Protein AF-0000000077171134 (afdb_homodimer)

Organism: Gloeobacter violaceus (strain ATCC 29082 / PCC 7421) (NCBI:txid251221)

Secondary structure (DSSP, 8-state):
-EEEEEEETTEEEEEE-PPPPP-TT-EEEEEEEEE--HHHHHHHHHTS-SSS--SSEE-----EEEEEEE-TT--S--TT-EEEE-SEE--SSSTTGGGT-GGG-TT-EE----SBSEEEEPHHHHHHHEEEPPTT--HHHHTTHHHHHHHHHHHHHHT--TT-EEEEE--SHHHHHHHHHHHHTT-EEEEEES-HHHHHHHHHHT-SEEEEGGG-SSHHHHHHHTSGGG--EEEEEE-S--HHHHHHHHHHEEEEEEEEE-SPPPTT-EEEEEHHHHHHTT-EEEE--S--HHHHHHHHHHHHHT-S-GGGGEEEEEEGGGHHHHHHHHHTTS-SEEEEETT-/-EEEEEEETTEEEEEE-PPP---TT-EEEEEEEEE--HHHHHHHHHTS-SSS--SSEE-----EEEEEEE-TT--S--TT-EEEE-SEE--SSSTTGGGT-GGG-TT-EE----SBSEEEEPHHHHHHHEEEPPTT--HHHHTTHHHHHHHHHHHHHHT--TT-EEEEE--SHHHHHHHHHHHHTT-EEEEEES-HHHHHHHHHHT-SEEEEGGG-SSHHHHHHHTSGGG--EEEEEE-S--HHHHHHHHHHEEEEEEEEE-SPPPTT-EEEEEHHHHHHTT-EEEE--S--HHHHHHHHHHHHTT-S-GGGGEEEEEEGGGHHHHHHHHHTTS-SEEEEETT-

Nearest PDB structures (foldseek):
  4ejm-assembly1_A  TM=9.130E-01  e=1.742E-32  Sinorhizobium meliloti 1021
  4a2c-assembly1_B  TM=8.777E-01  e=3.060E-29  Escherichia coli K-12
  4ilk-assembly1_B  TM=8.935E-01  e=2.565E-28  Escherichia coli CFT073
  3m6i-assembly1_A  TM=8.937E-01  e=4.708E-28  Neurospora crassa
  5yln-assembly2_C  TM=8.907E-01  e=2.912E-27  Streptococcus pneumoniae D39

Foldseek 3Di:
DWFWWQAFALDIDTDDDDDDDAAALKFKFFFFWAKDDPVQLCCNHGGHDPPADDPRDTAGFFTKGFTCDDYPPDPPDDGGFTKTWHQWAAPCPDPCSVVVNRLPHPDIDGFHTSLARMGMGDNRRSVQTIGGQDPPQDRLLLRCLFLLQLLVQLCVVQVQAAAFEEEEEELFLSSLSNLLVSQVRHYAYEYEYADPLSQVSSVLSGHPYYHNVVPPPQSLQVLLVVDVVSQAGQEYEYAPADQVSQASSLSRHGQPHEYEDEHHHDPPDDHDDDPCSCPVSVYHYDYGGGHGSVSSVVSSVVSVVVPGPSVSQADEEDESNCVSVQSVCVVVVVHRMYIYGPVD/DWFWWQAFALDIDTDDDDDDDEAALKFKWFFFWAKDDPVQLCCNHGGHDPPADDPRDTAGFFTKGFTCDDYPPDPPDDGGFTKTFHQWAAPCPDPCSVVVNRLPHPDIDGFHTSLARMGMGDNRRSVQTIGGQDPPQDRLLLRCLFLLQLLVQLCVVQPQAAAFEEEEEELFLSSLSNLLVSQVRHYAYEYEYADPLSQVSSVLSGHPYYHNVVPPPQSLQVLLVPDVVSQAGQEYEYAPADQVSQASSLSRHGQPHEYEDEHHHDPPDDHDDDPCSCPVSVYHYDYGGGHGSVSSVVSSVVSVVVPGPSVSQAPEEDESNCVSVQSVCVVVVVHRMYIYGPVD

InterPro domains:
  IPR002328 Alcohol dehydrogenase, zinc-type, conserved site [PS00059] (60-74)
  IPR011032 GroES-like superfamily [SSF50129] (1-172)
  IPR013149 Alcohol dehydrogenase-like, C-terminal [PF00107] (173-304)
  IPR013154 Alcohol dehydrogenase-like, N-terminal [PF08240] (23-126)
  IPR020843 Enoylreductase domain [SM00829] (8-340)
  IPR036291 NAD(P)-binding domain superfamily [SSF51735] (136-307)
  IPR050129 Zinc-containing alcohol dehydrogenase [PTHR43401] (1-340)

Solvent-accessible surface area (backbone atoms only — not comparable to full-atom values): 34018 Å² total; per-residue (Å²): 71,53,32,30,34,28,61,29,61,72,38,70,43,79,37,82,42,84,71,81,74,42,49,73,36,12,32,22,26,35,31,54,29,21,43,51,47,74,64,52,46,50,23,35,69,64,27,37,42,97,85,79,41,67,55,72,34,58,29,50,52,30,27,13,28,26,30,66,42,74,11,56,87,56,72,97,72,54,70,66,42,45,31,28,45,45,36,45,31,54,68,67,67,45,82,34,24,70,69,69,37,38,52,62,26,88,59,55,42,76,51,65,19,33,46,17,38,53,38,74,39,51,37,64,24,50,73,64,30,50,40,76,54,59,88,87,56,57,51,74,62,50,20,46,19,51,66,41,5,26,43,52,40,43,45,59,74,57,61,75,42,63,72,33,39,32,34,35,36,26,56,45,56,66,23,40,50,43,36,29,56,43,26,74,52,45,23,48,25,34,37,36,23,77,46,69,74,47,43,53,52,30,46,75,40,41,26,75,42,70,40,53,43,82,80,36,95,49,45,48,63,51,55,12,57,74,28,77,91,43,53,21,25,50,29,21,37,27,42,68,23,43,50,70,51,50,44,42,36,58,70,26,35,16,74,63,11,34,30,30,40,55,29,69,44,63,84,93,40,56,34,71,42,51,40,57,56,35,18,68,27,26,25,31,42,32,24,40,42,64,41,39,64,69,30,38,55,50,22,42,53,52,59,67,63,62,79,61,74,65,66,77,43,51,63,45,72,43,36,51,91,43,48,66,57,49,47,48,32,39,76,69,65,75,33,59,20,36,35,26,24,42,88,91,68,53,31,30,33,28,62,28,60,72,36,72,42,79,38,81,43,82,72,82,75,42,48,72,37,11,31,21,26,36,32,54,30,22,43,53,48,71,65,53,46,50,24,34,69,66,29,37,43,96,84,79,41,67,55,71,33,57,28,50,52,28,26,13,28,25,30,66,42,73,11,55,85,57,72,97,72,54,71,66,42,45,31,27,47,46,37,44,33,56,68,68,67,44,82,33,24,69,68,70,37,38,52,60,25,86,60,55,43,74,52,65,20,32,46,15,38,55,39,74,40,52,36,62,24,49,75,64,29,50,41,75,54,59,87,88,55,56,52,74,62,49,20,46,20,50,66,41,5,26,43,51,39,43,44,57,74,59,60,75,44,62,71,36,40,33,35,35,36,28,55,45,56,66,24,40,50,42,36,28,55,44,24,74,51,44,24,48,25,34,36,35,24,78,46,70,72,47,44,54,51,31,45,75,40,42,26,76,43,71,39,53,45,80,80,35,96,49,45,48,63,52,55,13,56,75,27,77,93,43,54,21,25,52,30,22,38,27,42,69,23,42,52,70,52,50,45,43,34,57,70,26,35,16,73,63,12,33,28,29,41,54,31,69,46,63,85,94,40,56,36,71,41,51,39,56,58,34,18,68,28,26,25,32,42,31,24,41,44,64,42,38,64,67,30,38,56,48,25,42,52,53,59,67,63,64,80,59,74,66,68,77,43,52,63,45,72,43,36,51,90,43,47,68,58,49,47,48,32,40,75,70,65,74,35,59,19,37,36,26,22,41,87,93

pLDDT: mean 96.65, std 4.34, range [64.25, 98.94]

Sequence (688 aa):
MHSAMLYGVEDVRLEEVPCPEPGPGEVLVRVAVAPTCGTDLKVWLRGGHARMLVPPTPFGHEFAGEIAALGEGVSGWRSGERVVANNSAPCFDCFYCRRERFSLCENLLFNNGTFAEYLRIPAAIVRHNLLAVPPGLPLELAAMSEPLACVLHGVEEAGVRAGDTVVVMGDGAIGLMLVAVCAVRGAAVILAGGQSARLAVAEQLGAQVTLNYRQAGDPVGRLRALTEGGRGADIVIEATGKPAAWEAAIATARPGATVLLFGGCPRGTAVSVDTENLHYNELTLKGVFHNTPRHVREALALIACRRIAFELLVSDSLPLGKLDEALARMRDRTAIKVAMLPGSMHSAMLYGVEDVRLEEVPCPEPGPGEVLVRVAVAPTCGTDLKVWLRGGHARMLVPPTPFGHEFAGEIAALGEGVSGWRSGERVVANNSAPCFDCFYCRRERFSLCENLLFNNGTFAEYLRIPAAIVRHNLLAVPPGLPLELAAMSEPLACVLHGVEEAGVRAGDTVVVMGDGAIGLMLVAVCAVRGAAVILAGGQSARLAVAEQLGAQVTLNYRQAGDPVGRLRALTEGGRGADIVIEATGKPAAWEAAIATARPGATVLLFGGCPRGTAVSVDTENLHYNELTLKGVFHNTPRHVREALALIACRRIAFELLVSDSLPLGKLDEALARMRDRTAIKVAMLPGS

Structure (mmCIF, N/CA/C/O backbone):
data_AF-0000000077171134-model_v1
#
loop_
_entity.id
_entity.type
_entity.pdbx_description
1 polymer 'Glr0369 protein'
#
loop_
_atom_site.group_PDB
_atom_site.id
_atom_site.type_symbol
_atom_site.label_atom_id
_atom_site.label_alt_id
_atom_site.label_comp_id
_atom_site.label_asym_id
_atom_site.label_entity_id
_atom_site.label_seq_id
_atom_site.pdbx_PDB_ins_code
_atom_site.Cartn_x
_atom_site.Cartn_y
_atom_site.Cartn_z
_atom_site.occupancy
_atom_site.B_iso_or_equiv
_atom_site.auth_seq_id
_atom_site.auth_comp_id
_atom_site.auth_asym_id
_atom_site.auth_atom_id
_atom_site.pdbx_PDB_model_num
ATOM 1 N N . MET A 1 1 ? 11.938 -36.625 -28.172 1 95.38 1 MET A N 1
ATOM 2 C CA . MET A 1 1 ? 10.797 -36.531 -27.266 1 95.38 1 MET A CA 1
ATOM 3 C C . MET A 1 1 ? 9.789 -35.5 -27.766 1 95.38 1 MET A C 1
ATOM 5 O O . MET A 1 1 ? 10.133 -34.625 -28.578 1 95.38 1 MET A O 1
ATOM 9 N N . HIS A 1 2 ? 8.562 -35.688 -27.312 1 96.56 2 HIS A N 1
ATOM 10 C CA . HIS A 1 2 ? 7.555 -34.688 -27.641 1 96.56 2 HIS A CA 1
ATOM 11 C C . HIS A 1 2 ? 7.625 -33.5 -26.688 1 96.56 2 HIS A C 1
ATOM 13 O O . HIS A 1 2 ? 7.82 -33.688 -25.484 1 96.56 2 HIS A O 1
ATOM 19 N N . SER A 1 3 ? 7.57 -32.344 -27.234 1 97.19 3 SER A N 1
ATOM 20 C CA . SER A 1 3 ? 7.574 -31.094 -26.469 1 97.19 3 SER A CA 1
ATOM 21 C C . SER A 1 3 ? 6.703 -30.031 -27.141 1 97.19 3 SER A C 1
ATOM 23 O O . SER A 1 3 ? 6.723 -29.891 -28.359 1 97.19 3 SER A O 1
ATOM 25 N N . ALA A 1 4 ? 5.867 -29.438 -26.359 1 97.44 4 ALA A N 1
ATOM 26 C CA . ALA A 1 4 ? 5.082 -28.312 -26.875 1 97.44 4 ALA A CA 1
ATOM 27 C C . ALA A 1 4 ? 5.934 -27.062 -27 1 97.44 4 ALA A C 1
ATOM 29 O O . ALA A 1 4 ? 6.582 -26.641 -26.047 1 97.44 4 ALA A O 1
ATOM 30 N N . MET A 1 5 ? 5.906 -26.484 -28.188 1 96.06 5 MET A N 1
ATOM 31 C CA . MET A 1 5 ? 6.641 -25.25 -28.469 1 96.06 5 MET A CA 1
ATOM 32 C C . MET A 1 5 ? 5.68 -24.094 -28.75 1 96.06 5 MET A C 1
ATOM 34 O O . MET A 1 5 ? 4.742 -24.25 -29.547 1 96.06 5 MET A O 1
ATOM 38 N N . LEU A 1 6 ? 5.867 -22.984 -28.078 1 95.5 6 LEU A N 1
ATOM 39 C CA . LEU A 1 6 ? 5.102 -21.766 -28.344 1 95.5 6 LEU A CA 1
ATOM 40 C C . LEU A 1 6 ? 5.812 -20.891 -29.359 1 95.5 6 LEU A C 1
ATOM 42 O O . LEU A 1 6 ? 6.98 -20.531 -29.188 1 95.5 6 LEU A O 1
ATOM 46 N N . TYR A 1 7 ? 5.164 -20.484 -30.359 1 94.62 7 TYR A N 1
ATOM 47 C CA . TYR A 1 7 ? 5.77 -19.703 -31.438 1 94.62 7 TYR A CA 1
ATOM 48 C C . TYR A 1 7 ? 5.184 -18.297 -31.484 1 94.6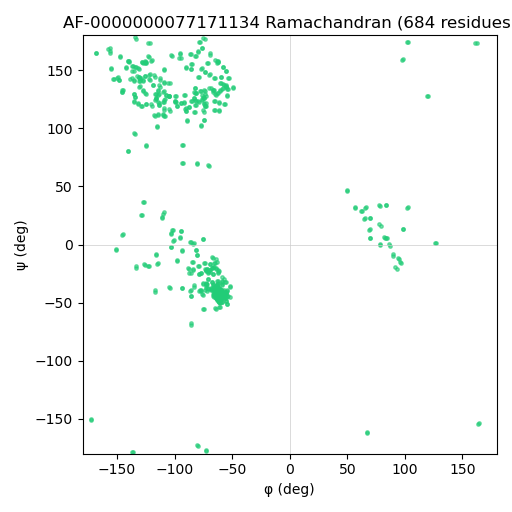2 7 TYR A C 1
ATOM 50 O O . TYR A 1 7 ? 5.762 -17.391 -32.094 1 94.62 7 TYR A O 1
ATOM 58 N N . GLY A 1 8 ? 4.082 -18.062 -30.859 1 92.75 8 GLY A N 1
ATOM 59 C CA . GLY A 1 8 ? 3.424 -16.766 -30.859 1 92.75 8 GLY A CA 1
ATOM 60 C C . GLY A 1 8 ? 1.979 -16.828 -30.406 1 92.75 8 GLY A C 1
ATOM 61 O O . GLY A 1 8 ? 1.611 -17.703 -29.609 1 92.75 8 GLY A O 1
ATOM 62 N N . VAL A 1 9 ? 1.224 -15.867 -30.875 1 93.31 9 VAL A N 1
ATOM 63 C CA . VAL A 1 9 ? -0.17 -15.758 -30.453 1 93.31 9 VAL A CA 1
ATOM 64 C C . VAL A 1 9 ? -0.954 -16.969 -30.953 1 93.31 9 VAL A C 1
ATOM 66 O O . VAL A 1 9 ? -1.056 -17.219 -32.156 1 93.31 9 VAL A O 1
ATOM 69 N N . GLU A 1 10 ? -1.411 -17.719 -29.969 1 94.06 10 GLU A N 1
ATOM 70 C CA . GLU A 1 10 ? -2.26 -18.875 -30.203 1 94.06 10 GLU A CA 1
ATOM 71 C C . GLU A 1 10 ? -1.58 -19.875 -31.141 1 94.06 10 GLU A C 1
ATOM 73 O O . GLU A 1 10 ? -2.232 -20.484 -32 1 94.06 10 GLU A O 1
ATOM 78 N N . ASP A 1 11 ? -0.295 -19.906 -31.047 1 94.44 11 ASP A N 1
ATOM 79 C CA . ASP A 1 11 ? 0.503 -20.797 -31.891 1 94.44 11 ASP A CA 1
ATOM 80 C C . ASP A 1 11 ? 1.397 -21.703 -31.047 1 94.44 11 ASP A C 1
ATOM 82 O O . ASP A 1 11 ? 2.574 -21.406 -30.828 1 94.44 11 ASP A O 1
ATOM 86 N N . VAL A 1 12 ? 0.881 -22.812 -30.594 1 95.44 12 VAL A N 1
ATOM 87 C CA . VAL A 1 12 ? 1.606 -23.859 -29.859 1 95.44 12 VAL A CA 1
ATOM 88 C C . VAL A 1 12 ? 1.635 -25.141 -30.703 1 95.44 12 VAL A C 1
ATOM 90 O O . VAL A 1 12 ? 0.615 -25.547 -31.266 1 95.44 12 VAL A O 1
ATOM 93 N N . ARG A 1 13 ? 2.777 -25.719 -30.812 1 95.88 13 ARG A N 1
ATOM 94 C CA . ARG A 1 13 ? 2.945 -26.922 -31.625 1 95.88 13 ARG A CA 1
ATOM 95 C C . ARG A 1 13 ? 3.672 -28 -30.828 1 95.88 13 ARG A C 1
ATOM 97 O O . ARG A 1 13 ? 4.629 -27.719 -30.109 1 95.88 13 ARG A O 1
ATOM 104 N N . LEU A 1 14 ? 3.156 -29.172 -30.953 1 96.38 14 LEU A N 1
ATOM 105 C CA . LEU A 1 14 ? 3.871 -30.312 -30.406 1 96.38 14 LEU A CA 1
ATOM 106 C C . LEU A 1 14 ? 4.945 -30.797 -31.359 1 96.38 14 LEU A C 1
ATOM 108 O O . LEU A 1 14 ? 4.641 -31.203 -32.5 1 96.38 14 LEU A O 1
ATOM 112 N N . GLU A 1 15 ? 6.117 -30.766 -30.906 1 96.19 15 GLU A N 1
ATOM 113 C CA . GLU A 1 15 ? 7.23 -31.109 -31.797 1 96.19 15 GLU A CA 1
ATOM 114 C C . GLU A 1 15 ? 8.078 -32.25 -31.188 1 96.19 15 GLU A C 1
ATOM 116 O O . GLU A 1 15 ? 8.023 -32.469 -29.984 1 96.19 15 GLU A O 1
ATOM 121 N N . GLU A 1 16 ? 8.719 -32.906 -32.094 1 96.19 16 GLU A N 1
ATOM 122 C CA . GLU A 1 16 ? 9.734 -33.875 -31.672 1 96.19 16 GLU A CA 1
ATOM 123 C C . GLU A 1 16 ? 11.102 -33.219 -31.578 1 96.19 16 GLU A C 1
ATOM 125 O O . GLU A 1 16 ? 11.617 -32.688 -32.562 1 96.19 16 GLU A O 1
ATOM 130 N N . VAL A 1 17 ? 11.57 -33.219 -30.406 1 95.38 17 VAL A N 1
ATOM 131 C CA . VAL A 1 17 ? 12.875 -32.594 -30.156 1 95.38 17 VAL A CA 1
ATOM 132 C C . VAL A 1 17 ? 13.797 -33.625 -29.469 1 95.38 17 VAL A C 1
ATOM 134 O O . VAL A 1 17 ? 13.32 -34.594 -28.906 1 95.38 17 VAL A O 1
ATOM 137 N N . PRO A 1 18 ? 15.094 -33.406 -29.594 1 95.62 18 PRO A N 1
ATOM 138 C CA . PRO A 1 18 ? 16 -34.312 -28.859 1 95.62 18 PRO A CA 1
ATOM 139 C C . PRO A 1 18 ? 15.766 -34.25 -27.344 1 95.62 18 PRO A C 1
ATOM 141 O O . PRO A 1 18 ? 15.492 -33.188 -26.781 1 95.62 18 PRO A O 1
ATOM 144 N N . CYS A 1 19 ? 15.797 -35.375 -26.75 1 96.38 19 CYS A N 1
ATOM 145 C CA . CYS A 1 19 ? 15.719 -35.406 -25.297 1 96.38 19 CYS A CA 1
ATOM 146 C C . CYS A 1 19 ? 16.953 -34.781 -24.656 1 96.38 19 CYS A C 1
ATOM 148 O O . CYS A 1 19 ? 18.078 -35.125 -25.016 1 96.38 19 CYS A O 1
ATOM 150 N N . PRO A 1 20 ? 16.812 -33.969 -23.75 1 96.12 20 PRO A N 1
ATOM 151 C CA . PRO A 1 20 ? 17.984 -33.344 -23.141 1 96.12 20 PRO A CA 1
ATOM 152 C C . PRO A 1 20 ? 18.703 -34.25 -22.172 1 96.12 20 PRO A C 1
ATOM 154 O O . PRO A 1 20 ? 18.109 -35.188 -21.625 1 96.12 20 PRO A O 1
ATOM 157 N N . GLU A 1 21 ? 19.938 -34.062 -22.047 1 97.12 21 GLU A N 1
ATOM 158 C CA . GLU A 1 21 ? 20.75 -34.688 -21.016 1 97.12 21 GLU A CA 1
ATOM 159 C C . GLU A 1 21 ? 21.094 -33.719 -19.891 1 97.12 21 GLU A C 1
ATOM 161 O O . GLU A 1 21 ? 21.375 -32.531 -20.141 1 97.12 21 GLU A O 1
ATOM 166 N N . PRO A 1 22 ? 21.031 -34.219 -18.688 1 98.19 22 PRO A N 1
ATOM 167 C CA . PRO A 1 22 ? 21.359 -33.281 -17.594 1 98.19 22 PRO A CA 1
ATOM 168 C C . PRO A 1 22 ? 22.859 -33 -17.531 1 98.19 22 PRO A C 1
ATOM 170 O O . PRO A 1 22 ? 23.688 -33.906 -17.609 1 98.19 22 PRO A O 1
ATOM 173 N N . GLY A 1 23 ? 23.203 -31.703 -17.5 1 98.12 23 GLY A N 1
ATOM 174 C CA . GLY A 1 23 ? 24.562 -31.281 -17.234 1 98.12 23 GLY A CA 1
ATOM 175 C C . GLY A 1 23 ? 24.922 -31.281 -15.758 1 98.12 23 GLY A C 1
ATOM 176 O O . GLY A 1 23 ? 24.156 -31.797 -14.938 1 98.12 23 GLY A O 1
ATOM 177 N N . PRO A 1 24 ? 26.125 -30.75 -15.492 1 98.38 24 PRO A N 1
ATOM 178 C CA . PRO A 1 24 ? 26.547 -30.688 -14.086 1 98.38 24 PRO A CA 1
ATOM 179 C C . PRO A 1 24 ? 25.531 -29.969 -13.203 1 98.38 24 PRO A C 1
ATOM 181 O O . PRO A 1 24 ? 25.125 -28.844 -13.508 1 98.38 24 PRO A O 1
ATOM 184 N N . GLY A 1 25 ? 25.141 -30.641 -12.086 1 98.44 25 GLY A N 1
ATOM 185 C CA . GLY A 1 25 ? 24.219 -30.062 -11.109 1 98.44 25 GLY A CA 1
ATOM 186 C C . GLY A 1 25 ? 22.766 -30.109 -11.555 1 98.44 25 GLY A C 1
ATOM 187 O O . GLY A 1 25 ? 21.875 -29.719 -10.805 1 98.44 25 GLY A O 1
ATOM 188 N N . GLU A 1 26 ? 22.469 -30.641 -12.711 1 98.75 26 GLU A N 1
ATOM 189 C CA . GLU A 1 26 ? 21.109 -30.656 -13.258 1 98.75 26 GLU A CA 1
ATOM 190 C C . GLU A 1 26 ? 20.484 -32.031 -13.109 1 98.75 26 GLU A C 1
ATOM 192 O O . GLU A 1 26 ? 21.172 -33 -12.828 1 98.75 26 GLU A O 1
ATOM 197 N N . VAL A 1 27 ? 19.219 -32.125 -13.227 1 98.69 27 VAL A N 1
ATOM 198 C CA . VAL A 1 27 ? 18.5 -33.375 -13.234 1 98.69 27 VAL A CA 1
ATOM 199 C C . VAL A 1 27 ? 17.531 -33.438 -14.406 1 98.69 27 VAL A C 1
ATOM 201 O O . VAL A 1 27 ? 17.031 -32.375 -14.852 1 98.69 27 VAL A O 1
ATOM 204 N N . LEU A 1 28 ? 17.391 -34.562 -14.938 1 98.75 28 LEU A N 1
ATOM 205 C CA . LEU A 1 28 ? 16.359 -34.812 -15.93 1 98.75 28 LEU A CA 1
ATOM 206 C C . LEU A 1 28 ? 15.156 -35.5 -15.305 1 98.75 28 LEU A C 1
ATOM 208 O O . LEU A 1 28 ? 15.305 -36.5 -14.617 1 98.75 28 LEU A O 1
ATOM 212 N N . VAL A 1 29 ? 14.047 -34.969 -15.508 1 98.81 29 VAL A N 1
ATOM 213 C CA . VAL A 1 29 ? 12.828 -35.531 -14.922 1 98.81 29 VAL A CA 1
ATOM 214 C C . VAL A 1 29 ? 11.891 -36 -16.031 1 98.81 29 VAL A C 1
ATOM 216 O O . VAL A 1 29 ? 11.703 -35.312 -17.031 1 98.81 29 VAL A O 1
ATOM 219 N N . ARG A 1 30 ? 11.43 -37.219 -15.922 1 98.69 30 ARG A N 1
ATOM 220 C CA . ARG A 1 30 ? 10.305 -37.656 -16.734 1 98.69 30 ARG A CA 1
ATOM 221 C C . ARG A 1 30 ? 8.992 -37.062 -16.234 1 98.69 30 ARG A C 1
ATOM 223 O O . ARG A 1 30 ? 8.547 -37.375 -15.125 1 98.69 30 ARG A O 1
ATOM 230 N N . VAL A 1 31 ? 8.391 -36.219 -17.031 1 98.75 31 VAL A N 1
ATOM 231 C CA . VAL A 1 31 ? 7.191 -35.531 -16.609 1 98.75 31 VAL A CA 1
ATOM 232 C C . VAL A 1 31 ? 6.008 -36.469 -16.578 1 98.75 31 VAL A C 1
ATOM 234 O O . VAL A 1 31 ? 5.668 -37.094 -17.594 1 98.75 31 VAL A O 1
ATOM 237 N N . ALA A 1 32 ? 5.445 -36.625 -15.422 1 98.5 32 ALA A N 1
ATOM 238 C CA . ALA A 1 32 ? 4.254 -37.469 -15.289 1 98.5 32 ALA A CA 1
ATOM 239 C C . ALA A 1 32 ? 2.988 -36.688 -15.586 1 98.5 32 ALA A C 1
ATOM 241 O O . ALA A 1 32 ? 2.055 -37.188 -16.203 1 98.5 32 ALA A O 1
ATOM 242 N N . VAL A 1 33 ? 2.965 -35.469 -15.148 1 98.62 33 VAL A N 1
ATOM 243 C CA . VAL A 1 33 ? 1.803 -34.594 -15.32 1 98.62 33 VAL A CA 1
ATOM 244 C C . VAL A 1 33 ? 2.242 -33.125 -15.344 1 98.62 33 VAL A C 1
ATOM 246 O O . VAL A 1 33 ? 3.156 -32.75 -14.609 1 98.62 33 VAL A O 1
ATOM 249 N N . ALA A 1 34 ? 1.637 -32.312 -16.156 1 98.62 34 ALA A N 1
ATOM 250 C CA . ALA A 1 34 ? 1.831 -30.875 -16.25 1 98.62 34 ALA A CA 1
ATOM 251 C C . ALA A 1 34 ? 0.493 -30.156 -16.344 1 98.62 34 ALA A C 1
ATOM 253 O O . ALA A 1 34 ? -0.048 -29.969 -17.438 1 98.62 34 ALA A O 1
ATOM 254 N N . PRO A 1 35 ? -0.018 -29.688 -15.219 1 98.25 35 PRO A N 1
ATOM 255 C CA . PRO A 1 35 ? -1.312 -29 -15.273 1 98.25 35 PRO A CA 1
ATOM 256 C C . PRO A 1 35 ? -1.228 -27.641 -15.961 1 98.25 35 PRO A C 1
ATOM 258 O O . PRO A 1 35 ? -0.203 -26.969 -15.867 1 98.25 35 PRO A O 1
ATOM 261 N N . THR A 1 36 ? -2.283 -27.281 -16.656 1 97.62 36 THR A N 1
ATOM 262 C CA . THR A 1 36 ? -2.369 -25.953 -17.25 1 97.62 36 THR A CA 1
ATOM 263 C C . THR A 1 36 ? -2.57 -24.875 -16.188 1 97.62 36 THR A C 1
ATOM 265 O O . THR A 1 36 ? -3.059 -25.172 -15.086 1 97.62 36 THR A O 1
ATOM 268 N N . CYS A 1 37 ? -2.219 -23.703 -16.453 1 95 37 CYS A N 1
ATOM 269 C CA . CYS A 1 37 ? -2.32 -22.547 -15.578 1 95 37 CYS A CA 1
ATOM 270 C C . CYS A 1 37 ? -2.895 -21.344 -16.312 1 95 37 CYS A C 1
ATOM 272 O O . CYS A 1 37 ? -2.842 -21.297 -17.547 1 95 37 CYS A O 1
ATOM 274 N N . GLY A 1 38 ? -3.539 -20.453 -15.539 1 92.94 38 GLY A N 1
ATOM 275 C CA . GLY A 1 38 ? -3.984 -19.203 -16.141 1 92.94 38 GLY A CA 1
ATOM 276 C C . GLY A 1 38 ? -2.879 -18.469 -16.875 1 92.94 38 GLY A C 1
ATOM 277 O O . GLY A 1 38 ? -3.125 -17.828 -17.906 1 92.94 38 GLY A O 1
ATOM 278 N N . THR A 1 39 ? -1.709 -18.516 -16.391 1 91.44 39 THR A N 1
ATOM 279 C CA . THR A 1 39 ? -0.553 -17.922 -17.047 1 91.44 39 THR A CA 1
ATOM 280 C C . THR A 1 39 ? -0.335 -18.531 -18.422 1 91.44 39 THR A C 1
ATOM 282 O O . THR A 1 39 ? -0.019 -17.828 -19.391 1 91.44 39 THR A O 1
ATOM 285 N N . ASP A 1 40 ? -0.488 -19.812 -18.578 1 94.38 40 ASP A N 1
ATOM 286 C CA . ASP A 1 40 ? -0.376 -20.453 -19.875 1 94.38 40 ASP A CA 1
ATOM 287 C C . ASP A 1 40 ? -1.395 -19.891 -20.859 1 94.38 40 ASP A C 1
ATOM 289 O O . ASP A 1 40 ? -1.064 -19.625 -22.016 1 94.38 40 ASP A O 1
ATOM 293 N N . LEU A 1 41 ? -2.619 -19.797 -20.344 1 94.38 41 LEU A N 1
ATOM 294 C CA . LEU A 1 41 ? -3.672 -19.25 -21.188 1 94.38 41 LEU A CA 1
ATOM 295 C C . LEU A 1 41 ? -3.318 -17.828 -21.641 1 94.38 41 LEU A C 1
ATOM 297 O O . LEU A 1 41 ? -3.395 -17.516 -22.828 1 94.38 41 LEU A O 1
ATOM 301 N N . LYS A 1 42 ? -2.926 -16.969 -20.688 1 92.38 42 LYS A N 1
ATOM 302 C CA . LYS A 1 42 ? -2.57 -15.586 -21.016 1 92.38 42 LYS A CA 1
ATOM 303 C C . LYS A 1 42 ? -1.427 -15.531 -22.016 1 92.38 42 LYS A C 1
ATOM 305 O O . LYS A 1 42 ? -1.479 -14.766 -22.984 1 92.38 42 LYS A O 1
ATOM 310 N N . VAL A 1 43 ? -0.433 -16.344 -21.781 1 91.81 43 VAL A N 1
ATOM 311 C CA . VAL A 1 43 ? 0.738 -16.375 -22.641 1 91.81 43 VAL A CA 1
ATOM 312 C C . VAL A 1 43 ? 0.336 -16.844 -24.031 1 91.81 43 VAL A C 1
ATOM 314 O O . VAL A 1 43 ? 0.784 -16.281 -25.047 1 91.81 43 VAL A O 1
ATOM 317 N N . TRP A 1 44 ? -0.48 -17.859 -24.109 1 93.81 44 TRP A N 1
ATOM 318 C CA . TRP A 1 44 ? -0.963 -18.391 -25.375 1 93.81 44 TRP A CA 1
ATOM 319 C C . TRP A 1 44 ? -1.766 -17.344 -26.141 1 93.81 44 TRP A C 1
ATOM 321 O O . TRP A 1 44 ? -1.568 -17.156 -27.344 1 93.81 44 TRP A O 1
ATOM 331 N N . LEU A 1 45 ? -2.633 -16.625 -25.438 1 92.44 45 LEU A N 1
ATOM 332 C CA . LEU A 1 45 ? -3.492 -15.617 -26.047 1 92.44 45 LEU A CA 1
ATOM 333 C C . LEU A 1 45 ? -2.686 -14.391 -26.469 1 92.44 45 LEU A C 1
ATOM 335 O O . LEU A 1 45 ? -3.01 -13.727 -27.453 1 92.44 45 LEU A O 1
ATOM 339 N N . ARG A 1 46 ? -1.633 -14.109 -25.641 1 87.94 46 ARG A N 1
ATOM 340 C CA . ARG A 1 46 ? -0.898 -12.867 -25.812 1 87.94 46 ARG A CA 1
ATOM 341 C C . ARG A 1 46 ? 0.373 -13.094 -26.625 1 87.94 46 ARG A C 1
ATOM 343 O O . ARG A 1 46 ? 0.971 -12.141 -27.141 1 87.94 46 ARG A O 1
ATOM 350 N N . GLY A 1 47 ? 0.767 -14.344 -26.812 1 84.56 47 GLY A N 1
ATOM 351 C CA . GLY A 1 47 ? 1.951 -14.703 -27.578 1 84.56 47 GLY A CA 1
ATOM 352 C C . GLY A 1 47 ? 3.242 -14.492 -26.812 1 84.56 47 GLY A C 1
ATOM 353 O O . GLY A 1 47 ? 4.301 -14.297 -27.406 1 84.56 47 GLY A O 1
ATOM 354 N N . GLY A 1 48 ? 3.111 -14.383 -25.531 1 76.81 48 GLY A N 1
ATOM 355 C CA . GLY A 1 48 ? 4.309 -14.234 -24.719 1 76.81 48 GLY A CA 1
ATOM 356 C C . GLY A 1 48 ? 4.023 -13.656 -23.344 1 76.81 48 GLY A C 1
ATOM 357 O O . GLY A 1 48 ? 2.865 -13.492 -22.969 1 76.81 48 GLY A O 1
ATOM 358 N N . HIS A 1 49 ? 5.066 -13.625 -22.5 1 72.75 49 HIS A N 1
ATOM 359 C CA . HIS A 1 49 ? 5.016 -13.039 -21.172 1 72.75 49 HIS A CA 1
ATOM 360 C C . HIS A 1 49 ? 6.145 -12.031 -20.969 1 72.75 49 HIS A C 1
ATOM 362 O O . HIS A 1 49 ? 7.266 -12.25 -21.438 1 72.75 49 HIS A O 1
ATOM 368 N N . ALA A 1 50 ? 5.91 -11.023 -20.359 1 64.25 50 ALA A N 1
ATOM 369 C CA . ALA A 1 50 ? 6.816 -9.891 -20.172 1 64.25 50 ALA A CA 1
ATOM 370 C C . ALA A 1 50 ? 8.117 -10.328 -19.516 1 64.25 50 ALA A C 1
ATOM 372 O O . ALA A 1 50 ? 9.188 -9.812 -19.844 1 64.25 50 ALA A O 1
ATOM 373 N N . ARG A 1 51 ? 8.109 -11.297 -18.75 1 68.19 51 ARG A N 1
ATOM 374 C CA . ARG A 1 51 ? 9.297 -11.578 -17.953 1 68.19 51 ARG A CA 1
ATOM 375 C C . ARG A 1 51 ? 9.773 -13.008 -18.172 1 68.19 51 ARG A C 1
ATOM 377 O O . ARG A 1 51 ? 10.945 -13.32 -17.938 1 68.19 51 ARG A O 1
ATOM 384 N N . MET A 1 52 ? 8.898 -13.805 -18.703 1 70.88 52 MET A N 1
ATOM 385 C CA . MET A 1 52 ? 9.195 -15.234 -18.562 1 70.88 52 MET A CA 1
ATOM 386 C C . MET A 1 52 ? 9.398 -15.883 -19.938 1 70.88 52 MET A C 1
ATOM 388 O O . MET A 1 52 ? 10.281 -16.719 -20.094 1 70.88 52 MET A O 1
ATOM 392 N N . LEU A 1 53 ? 8.633 -15.523 -20.906 1 76.12 53 LEU A N 1
ATOM 393 C CA . LEU A 1 53 ? 8.617 -16.312 -22.141 1 76.12 53 LEU A CA 1
ATOM 394 C C . LEU A 1 53 ? 8.75 -15.406 -23.359 1 76.12 53 LEU A C 1
ATOM 396 O O . LEU A 1 53 ? 7.938 -14.5 -23.547 1 76.12 53 LEU A O 1
ATOM 400 N N . VAL A 1 54 ? 9.781 -15.672 -24.125 1 83.06 54 VAL A N 1
ATOM 401 C CA . VAL A 1 54 ? 9.953 -15.07 -25.453 1 83.06 54 VAL A CA 1
ATOM 402 C C . VAL A 1 54 ? 9.945 -16.156 -26.516 1 83.06 54 VAL A C 1
ATOM 404 O O . VAL A 1 54 ? 10.852 -17 -26.578 1 83.06 54 VAL A O 1
ATOM 407 N N . PRO A 1 55 ? 8.953 -16.188 -27.297 1 88.38 55 PRO A N 1
ATOM 408 C CA . PRO A 1 55 ? 8.867 -17.234 -28.328 1 88.38 55 PRO A CA 1
ATOM 409 C C . PRO A 1 55 ? 9.984 -17.109 -29.359 1 88.38 55 PRO A C 1
ATOM 411 O O . PRO A 1 55 ? 10.492 -16.016 -29.609 1 88.38 55 PRO A O 1
ATOM 414 N N . PRO A 1 56 ? 10.336 -18.25 -30.141 1 92.56 56 PRO A N 1
ATOM 415 C CA . PRO A 1 56 ? 9.891 -19.609 -29.875 1 92.56 56 PRO A CA 1
ATOM 416 C C . PRO A 1 56 ? 10.461 -20.172 -28.562 1 92.56 56 PRO A C 1
ATOM 418 O O . PRO A 1 56 ? 11.633 -19.938 -28.25 1 92.56 56 PRO A O 1
ATOM 421 N N . THR A 1 57 ? 9.711 -20.734 -27.797 1 93.31 57 THR A N 1
ATOM 422 C CA . THR A 1 57 ? 10.156 -21.25 -26.5 1 93.31 57 THR A CA 1
ATOM 423 C C . THR A 1 57 ? 9.344 -22.469 -26.094 1 93.31 57 THR A C 1
ATOM 425 O O . THR A 1 57 ? 8.172 -22.594 -26.469 1 93.31 57 THR A O 1
ATOM 428 N N . PRO A 1 58 ? 10.039 -23.469 -25.422 1 95.25 58 PRO A N 1
ATOM 429 C CA . PRO A 1 58 ? 9.234 -24.531 -24.812 1 95.25 58 PRO A CA 1
ATOM 430 C C . PRO A 1 58 ? 8.148 -24 -23.891 1 95.25 58 PRO A C 1
ATOM 432 O O . PRO A 1 58 ? 8.367 -23 -23.188 1 95.25 58 PRO A O 1
ATOM 435 N N . PHE A 1 59 ? 6.992 -24.594 -23.844 1 96.19 59 PHE A N 1
ATOM 436 C CA . PHE A 1 59 ? 5.801 -24.031 -23.219 1 96.19 59 PHE A CA 1
ATOM 437 C C . PHE A 1 59 ? 5.457 -24.781 -21.938 1 96.19 59 PHE A C 1
ATOM 439 O O . PHE A 1 59 ? 5.809 -25.953 -21.797 1 96.19 59 PHE A O 1
ATOM 446 N N . GLY A 1 60 ? 4.836 -24.062 -21.016 1 96.38 60 GLY A N 1
ATOM 447 C CA . GLY A 1 60 ? 4.406 -24.641 -19.75 1 96.38 60 GLY A CA 1
ATOM 448 C C . GLY A 1 60 ? 5.387 -24.391 -18.625 1 96.38 60 GLY A C 1
ATOM 449 O O . GLY A 1 60 ? 6.57 -24.125 -18.859 1 96.38 60 GLY A O 1
ATOM 450 N N . HIS A 1 61 ? 4.867 -24.484 -17.312 1 96.69 61 HIS A N 1
ATOM 451 C CA . HIS A 1 61 ? 5.789 -24.172 -16.234 1 96.69 61 HIS A CA 1
ATOM 452 C C . HIS A 1 61 ? 5.441 -24.938 -14.969 1 96.69 61 HIS A C 1
ATOM 454 O O . HIS A 1 61 ? 6.172 -24.875 -13.977 1 96.69 61 HIS A O 1
ATOM 460 N N . GLU A 1 62 ? 4.371 -25.703 -14.938 1 98 62 GLU A N 1
ATOM 461 C CA . GLU A 1 62 ? 3.979 -26.562 -13.82 1 98 62 GLU A CA 1
ATOM 462 C C . GLU A 1 62 ? 4.152 -28.031 -14.172 1 98 62 GLU A C 1
ATOM 464 O O . GLU A 1 62 ? 3.836 -28.453 -15.281 1 98 62 GLU A O 1
ATOM 469 N N . PHE A 1 63 ? 4.664 -28.828 -13.172 1 98.44 63 PHE A N 1
ATOM 470 C CA . PHE A 1 63 ? 4.777 -30.25 -13.453 1 98.44 63 PHE A CA 1
ATOM 471 C C . PHE A 1 63 ? 5.078 -31.031 -12.18 1 98.44 63 PHE A C 1
ATOM 473 O O . PHE A 1 63 ? 5.398 -30.453 -11.141 1 98.44 63 PHE A O 1
ATOM 480 N N . ALA A 1 64 ? 4.918 -32.25 -12.188 1 98.81 64 ALA A N 1
ATOM 481 C CA . ALA A 1 64 ? 5.488 -33.25 -11.289 1 98.81 64 ALA A CA 1
ATOM 482 C C . ALA A 1 64 ? 5.848 -34.531 -12.047 1 98.81 64 ALA A C 1
ATOM 484 O O . ALA A 1 64 ? 5.281 -34.812 -13.109 1 98.81 64 ALA A O 1
ATOM 485 N N . GLY A 1 65 ? 6.797 -35.219 -11.547 1 98.62 65 GLY A N 1
ATOM 486 C CA . GLY A 1 65 ? 7.23 -36.406 -12.234 1 98.62 65 GLY A CA 1
ATOM 487 C C . GLY A 1 65 ? 8.25 -37.219 -11.445 1 98.62 65 GLY A C 1
ATOM 488 O O . GLY A 1 65 ? 8.172 -37.281 -10.219 1 98.62 65 GLY A O 1
ATOM 489 N N . GLU A 1 66 ? 9.086 -37.906 -12.25 1 98.56 66 GLU A N 1
ATOM 490 C CA . GLU A 1 66 ? 10.109 -38.75 -11.648 1 98.56 66 GLU A CA 1
ATOM 491 C C . GLU A 1 66 ? 11.484 -38.438 -12.242 1 98.56 66 GLU A C 1
ATOM 493 O O . GLU A 1 66 ? 11.617 -38.25 -13.445 1 98.56 66 GLU A O 1
ATOM 498 N N . ILE A 1 67 ? 12.477 -38.5 -11.359 1 98.81 67 ILE A N 1
ATOM 499 C CA . ILE A 1 67 ? 13.836 -38.281 -11.844 1 98.81 67 ILE A CA 1
ATOM 500 C C . ILE A 1 67 ? 14.227 -39.406 -12.797 1 98.81 67 ILE A C 1
ATOM 502 O O . ILE A 1 67 ? 14.148 -40.594 -12.438 1 98.81 67 ILE A O 1
ATOM 506 N N . ALA A 1 68 ? 14.602 -39.062 -13.984 1 98.56 68 ALA A N 1
ATOM 507 C CA . ALA A 1 68 ? 15.031 -40.031 -15 1 98.56 68 ALA A CA 1
ATOM 508 C C . ALA A 1 68 ? 16.547 -40.219 -14.984 1 98.56 68 ALA A C 1
ATOM 510 O O . ALA A 1 68 ? 17.062 -41.312 -15.211 1 98.56 68 ALA A O 1
ATOM 511 N N . ALA A 1 69 ? 17.25 -39.125 -14.758 1 98.5 69 ALA A N 1
ATOM 512 C CA . ALA A 1 69 ? 18.703 -39.125 -14.758 1 98.5 69 ALA A CA 1
ATOM 513 C C . ALA A 1 69 ? 19.266 -37.969 -13.914 1 98.5 69 ALA A C 1
ATOM 515 O O . ALA A 1 69 ? 18.594 -36.938 -13.742 1 98.5 69 ALA A O 1
ATOM 516 N N . LEU A 1 70 ? 20.453 -38.219 -13.367 1 98.44 70 LEU A N 1
ATOM 517 C CA . LEU A 1 70 ? 21.156 -37.188 -12.578 1 98.44 70 LEU A CA 1
ATOM 518 C C . LEU A 1 70 ? 22.422 -36.75 -13.297 1 98.44 70 LEU A C 1
ATOM 520 O O . LEU A 1 70 ? 23.125 -37.562 -13.891 1 98.44 70 LEU A O 1
ATOM 524 N N . GLY A 1 71 ? 22.609 -35.469 -13.281 1 98.25 71 GLY A N 1
ATOM 525 C CA . GLY A 1 71 ? 23.875 -34.938 -13.797 1 98.25 71 GLY A CA 1
ATOM 526 C C . GLY A 1 71 ? 25.016 -35.094 -12.805 1 98.25 71 GLY A C 1
ATOM 527 O O . GLY A 1 71 ? 24.812 -35.5 -11.664 1 98.25 71 GLY A O 1
ATOM 528 N N . GLU A 1 72 ? 26.188 -34.719 -13.336 1 97.81 72 GLU A N 1
ATOM 529 C CA . GLU A 1 72 ? 27.391 -34.812 -12.516 1 97.81 72 GLU A CA 1
ATOM 530 C C . GLU A 1 72 ? 27.281 -33.938 -11.266 1 97.81 72 GLU A C 1
ATOM 532 O O . GLU A 1 72 ? 26.812 -32.812 -11.336 1 97.81 72 GLU A O 1
ATOM 537 N N . GLY A 1 73 ? 27.609 -34.5 -10.141 1 97.44 73 GLY A N 1
ATOM 538 C CA . GLY A 1 73 ? 27.719 -33.719 -8.914 1 97.44 73 GLY A CA 1
ATOM 539 C C . GLY A 1 73 ? 26.422 -33.625 -8.141 1 97.44 73 GLY A C 1
ATOM 540 O O . GLY A 1 73 ? 26.375 -33.031 -7.055 1 97.44 73 GLY A O 1
ATOM 541 N N . VAL A 1 74 ? 25.328 -34.094 -8.711 1 97.62 74 VAL A N 1
ATOM 542 C CA . VAL A 1 74 ? 24.047 -34.031 -8 1 97.62 74 VAL A CA 1
ATOM 543 C C . VAL A 1 74 ? 24.031 -35.094 -6.902 1 97.62 74 VAL A C 1
ATOM 545 O O . VAL A 1 74 ? 24.312 -36.281 -7.16 1 97.62 74 VAL A O 1
ATOM 548 N N . SER A 1 75 ? 23.844 -34.688 -5.66 1 95.19 75 SER A N 1
ATOM 549 C CA . SER A 1 75 ? 23.734 -35.594 -4.523 1 95.19 75 SER A CA 1
ATOM 550 C C . SER A 1 75 ? 22.391 -35.469 -3.818 1 95.19 75 SER A C 1
ATOM 552 O O . SER A 1 75 ? 21.688 -34.469 -4.02 1 95.19 75 SER A O 1
ATOM 554 N N . GLY A 1 76 ? 21.984 -36.469 -3.074 1 95.88 76 GLY A N 1
ATOM 555 C CA . GLY A 1 76 ? 20.766 -36.406 -2.289 1 95.88 76 GLY A CA 1
ATOM 556 C C . GLY A 1 76 ? 19.531 -36.812 -3.068 1 95.88 76 GLY A C 1
ATOM 557 O O . GLY A 1 76 ? 18.406 -36.719 -2.564 1 95.88 76 GLY A O 1
ATOM 558 N N . TRP A 1 77 ? 19.625 -37.156 -4.328 1 98.12 77 TRP A N 1
ATOM 559 C CA . TRP A 1 77 ? 18.531 -37.594 -5.199 1 98.12 77 TRP A CA 1
ATOM 560 C C . TRP A 1 77 ? 18.844 -38.938 -5.852 1 98.12 77 TRP A C 1
ATOM 562 O O . TRP A 1 77 ? 20.016 -39.312 -5.945 1 98.12 77 TRP A O 1
ATOM 572 N N . ARG A 1 78 ? 17.797 -39.594 -6.254 1 97.31 78 ARG A N 1
ATOM 573 C CA . ARG A 1 78 ? 17.969 -40.875 -6.934 1 97.31 78 ARG A CA 1
ATOM 574 C C . ARG A 1 78 ? 17.031 -40.969 -8.133 1 97.31 78 ARG A C 1
ATOM 576 O O . ARG A 1 78 ? 15.93 -40.406 -8.117 1 97.31 78 ARG A O 1
ATOM 583 N N . SER A 1 79 ? 17.547 -41.719 -9.102 1 97.31 79 SER A N 1
ATOM 584 C CA . SER A 1 79 ? 16.656 -42.031 -10.211 1 97.31 79 SER A CA 1
ATOM 585 C C . SER A 1 79 ? 15.391 -42.75 -9.727 1 97.31 79 SER A C 1
ATOM 587 O O . SER A 1 79 ? 15.453 -43.594 -8.852 1 97.31 79 SER A O 1
ATOM 589 N N . GLY A 1 80 ? 14.273 -42.344 -10.289 1 97.81 80 GLY A N 1
ATOM 590 C CA . GLY A 1 80 ? 13.008 -42.938 -9.922 1 97.81 80 GLY A CA 1
ATOM 591 C C . GLY A 1 80 ? 12.266 -42.188 -8.828 1 97.81 80 GLY A C 1
ATOM 592 O O . GLY A 1 80 ? 11.078 -42.438 -8.602 1 97.81 80 GLY A O 1
ATOM 593 N N . GLU A 1 81 ? 12.906 -41.281 -8.188 1 98.12 81 GLU A N 1
ATOM 594 C CA . GLU A 1 81 ? 12.289 -40.531 -7.109 1 98.12 81 GLU A CA 1
ATOM 595 C C . GLU A 1 81 ? 11.219 -39.562 -7.652 1 98.12 81 GLU A C 1
ATOM 597 O O . GLU A 1 81 ? 11.406 -38.938 -8.688 1 98.12 81 GLU A O 1
ATOM 602 N N . ARG A 1 82 ? 10.039 -39.531 -6.973 1 98.75 82 ARG A N 1
ATOM 603 C CA . ARG A 1 82 ? 8.961 -38.594 -7.332 1 98.75 82 ARG A CA 1
ATOM 604 C C . ARG A 1 82 ? 9.281 -37.188 -6.887 1 98.75 82 ARG A C 1
ATOM 606 O O . ARG A 1 82 ? 9.578 -36.938 -5.711 1 98.75 82 ARG A O 1
ATOM 613 N N . VAL A 1 83 ? 9.219 -36.25 -7.82 1 98.88 83 VAL A N 1
ATOM 614 C CA . VAL A 1 83 ? 9.656 -34.875 -7.484 1 98.88 83 VAL A CA 1
ATOM 615 C C . VAL A 1 83 ? 8.711 -33.875 -8.109 1 98.88 83 VAL A C 1
ATOM 617 O O . VAL A 1 83 ? 7.945 -34.188 -9.016 1 98.88 83 VAL A O 1
ATOM 620 N N . VAL A 1 84 ? 8.68 -32.719 -7.586 1 98.88 84 VAL A N 1
ATOM 621 C CA . VAL A 1 84 ? 8.117 -31.5 -8.133 1 98.88 84 VAL A CA 1
ATOM 622 C C . VAL A 1 84 ? 9.125 -30.359 -7.977 1 98.88 84 VAL A C 1
ATOM 624 O O . VAL A 1 84 ? 9.938 -30.359 -7.051 1 98.88 84 VAL A O 1
ATOM 627 N N . ALA A 1 85 ? 9.18 -29.453 -8.914 1 98.56 85 ALA A N 1
ATOM 628 C CA . ALA A 1 85 ? 10.078 -28.312 -8.82 1 98.56 85 ALA A CA 1
ATOM 629 C C . ALA A 1 85 ? 9.344 -27.016 -9.109 1 98.56 85 ALA A C 1
ATOM 631 O O . ALA A 1 85 ? 8.438 -26.969 -9.938 1 98.56 85 ALA A O 1
ATOM 632 N N . ASN A 1 86 ? 9.711 -26.016 -8.328 1 98.25 86 ASN A N 1
ATOM 633 C CA . ASN A 1 86 ? 9.32 -24.672 -8.742 1 98.25 86 ASN A CA 1
ATOM 634 C C . ASN A 1 86 ? 9.938 -24.297 -10.086 1 98.25 86 ASN A C 1
ATOM 636 O O . ASN A 1 86 ? 10.945 -24.875 -10.492 1 98.25 86 ASN A O 1
ATOM 640 N N . ASN A 1 87 ? 9.359 -23.359 -10.758 1 97.25 87 ASN A N 1
ATOM 641 C CA . ASN A 1 87 ? 9.828 -23 -12.086 1 97.25 87 ASN A CA 1
ATOM 642 C C . ASN A 1 87 ? 10.945 -21.969 -12.023 1 97.25 87 ASN A C 1
ATOM 644 O O . ASN A 1 87 ? 11.398 -21.469 -13.055 1 97.25 87 ASN A O 1
ATOM 648 N N . SER A 1 88 ? 11.391 -21.547 -10.844 1 97.81 88 SER A N 1
ATOM 649 C CA . SER A 1 88 ? 12.406 -20.5 -10.75 1 97.81 88 SER A CA 1
ATOM 650 C C . SER A 1 88 ? 13.297 -20.719 -9.531 1 97.81 88 SER A C 1
ATOM 652 O O . SER A 1 88 ? 12.969 -21.5 -8.641 1 97.81 88 SER A O 1
ATOM 654 N N . ALA A 1 89 ? 14.414 -20.078 -9.57 1 98.44 89 ALA A N 1
ATOM 655 C CA . ALA A 1 89 ? 15.305 -20 -8.414 1 98.44 89 ALA A CA 1
ATOM 656 C C . ALA A 1 89 ? 16.016 -18.641 -8.367 1 98.44 89 ALA A C 1
ATOM 658 O O . ALA A 1 89 ? 16.5 -18.156 -9.383 1 98.44 89 ALA A O 1
ATOM 659 N N . PRO A 1 90 ? 16.047 -17.984 -7.23 1 98.62 90 PRO A N 1
ATOM 660 C CA . PRO A 1 90 ? 16.781 -16.734 -7.078 1 98.62 90 PRO A CA 1
ATOM 661 C C . PRO A 1 90 ? 18.281 -16.938 -6.965 1 98.62 90 PRO A C 1
ATOM 663 O O . PRO A 1 90 ? 18.75 -18.062 -6.758 1 98.62 90 PRO A O 1
ATOM 666 N N . CYS A 1 91 ? 19.062 -15.891 -7.047 1 98.31 91 CYS A N 1
ATOM 667 C CA . CYS A 1 91 ? 20.516 -16 -7.07 1 98.31 91 CYS A CA 1
ATOM 668 C C . CYS A 1 91 ? 21.094 -15.984 -5.656 1 98.31 91 CYS A C 1
ATOM 670 O O . CYS A 1 91 ? 22.25 -16.344 -5.445 1 98.31 91 CYS A O 1
ATOM 672 N N . PHE A 1 92 ? 20.344 -15.469 -4.652 1 98.12 92 PHE A N 1
ATOM 673 C CA . PHE A 1 92 ? 20.672 -15.422 -3.23 1 98.12 92 PHE A CA 1
ATOM 674 C C . PHE A 1 92 ? 21.812 -14.453 -2.963 1 98.12 92 PHE A C 1
ATOM 676 O O . PHE A 1 92 ? 22.359 -14.422 -1.863 1 98.12 92 PHE A O 1
ATOM 683 N N . ASP A 1 93 ? 22.188 -13.602 -3.939 1 97.75 93 ASP A N 1
ATOM 684 C CA . ASP A 1 93 ? 23.375 -12.766 -3.74 1 97.75 93 ASP A CA 1
ATOM 685 C C . ASP A 1 93 ? 23.094 -11.32 -4.145 1 97.75 93 ASP A C 1
ATOM 687 O O . ASP A 1 93 ? 23.828 -10.406 -3.756 1 97.75 93 ASP A O 1
ATOM 691 N N . CYS A 1 94 ? 22.109 -11.109 -4.891 1 97.31 94 CYS A N 1
ATOM 692 C CA . CYS A 1 94 ? 21.844 -9.75 -5.344 1 97.31 94 CYS A CA 1
ATOM 693 C C . CYS A 1 94 ? 21.25 -8.914 -4.219 1 97.31 94 CYS A C 1
ATOM 695 O O . CYS A 1 94 ? 21.047 -9.406 -3.109 1 97.31 94 CYS A O 1
ATOM 697 N N . PHE A 1 95 ? 21 -7.598 -4.531 1 97.62 95 PHE A N 1
ATOM 698 C CA . PHE A 1 95 ? 20.484 -6.629 -3.57 1 97.62 95 PHE A CA 1
ATOM 699 C C . PHE A 1 95 ? 19.203 -7.152 -2.91 1 97.62 95 PHE A C 1
ATOM 701 O O . PHE A 1 95 ? 19.078 -7.109 -1.687 1 97.62 95 PHE A O 1
ATOM 708 N N . TYR A 1 96 ? 18.297 -7.715 -3.645 1 98.19 96 TYR A N 1
ATOM 709 C CA . TYR A 1 96 ? 16.984 -8.164 -3.154 1 98.19 96 TYR A CA 1
ATOM 710 C C . TYR A 1 96 ? 17.109 -9.492 -2.422 1 98.19 96 TYR A C 1
ATOM 712 O O . TYR A 1 96 ? 16.469 -9.695 -1.386 1 98.19 96 TYR A O 1
ATOM 720 N N . CYS A 1 97 ? 17.906 -10.406 -2.898 1 98.31 97 CYS A N 1
ATOM 721 C CA . CYS A 1 97 ? 18.078 -11.703 -2.258 1 98.31 97 CYS A CA 1
ATOM 722 C C . CYS A 1 97 ? 18.703 -11.555 -0.876 1 98.31 97 CYS A C 1
ATOM 724 O O . CYS A 1 97 ? 18.344 -12.266 0.059 1 98.31 97 CYS A O 1
ATOM 726 N N . ARG A 1 98 ? 19.625 -10.609 -0.782 1 97.31 98 ARG A N 1
ATOM 727 C CA . ARG A 1 98 ? 20.25 -10.375 0.512 1 97.31 98 ARG A CA 1
ATOM 728 C C . ARG A 1 98 ? 19.25 -9.844 1.525 1 97.31 98 ARG A C 1
ATOM 730 O O . ARG A 1 98 ? 19.484 -9.891 2.732 1 97.31 98 ARG A O 1
ATOM 737 N N . ARG A 1 99 ? 18.172 -9.32 1.034 1 96 99 ARG A N 1
ATOM 738 C CA . ARG A 1 99 ? 17.094 -8.812 1.888 1 96 99 ARG A CA 1
ATOM 739 C C . ARG A 1 99 ? 15.93 -9.789 1.923 1 96 99 ARG A C 1
ATOM 741 O O . ARG A 1 99 ? 14.82 -9.422 2.336 1 96 99 ARG A O 1
ATOM 748 N N . GLU A 1 100 ? 16.078 -10.977 1.375 1 97.25 100 GLU A N 1
ATOM 749 C CA . GLU A 1 100 ? 15.125 -12.086 1.354 1 97.25 100 GLU A CA 1
ATOM 750 C C . GLU A 1 100 ? 13.875 -11.734 0.556 1 97.25 100 GLU A C 1
ATOM 752 O O . GLU A 1 100 ? 12.781 -12.188 0.879 1 97.25 100 GLU A O 1
ATOM 757 N N . ARG A 1 101 ? 14.023 -10.797 -0.298 1 97.88 101 ARG A N 1
ATOM 758 C CA . ARG A 1 101 ? 12.984 -10.5 -1.282 1 97.88 101 ARG A CA 1
ATOM 759 C C . ARG A 1 101 ? 13.242 -11.242 -2.588 1 97.88 101 ARG A C 1
ATOM 761 O O . ARG A 1 101 ? 13.43 -10.625 -3.637 1 97.88 101 ARG A O 1
ATOM 768 N N . PHE A 1 102 ? 13.07 -12.539 -2.523 1 98.5 102 PHE A N 1
ATOM 769 C CA . PHE A 1 102 ? 13.555 -13.445 -3.559 1 98.5 102 PHE A CA 1
ATOM 770 C C . PHE A 1 102 ? 12.734 -13.297 -4.836 1 98.5 102 PHE A C 1
ATOM 772 O O . PHE A 1 102 ? 13.242 -13.508 -5.938 1 98.5 102 PHE A O 1
ATOM 779 N N . SER A 1 103 ? 11.43 -12.93 -4.711 1 97.94 103 SER A N 1
ATOM 780 C CA . SER A 1 103 ? 10.594 -12.75 -5.895 1 97.94 103 SER A CA 1
ATOM 781 C C . SER A 1 103 ? 11.102 -11.602 -6.762 1 97.94 103 SER A C 1
ATOM 783 O O . SER A 1 103 ? 10.773 -11.523 -7.949 1 97.94 103 SER A O 1
ATOM 785 N N . LEU A 1 104 ? 11.867 -10.695 -6.195 1 98.19 104 LEU A N 1
ATOM 786 C CA . LEU A 1 104 ? 12.375 -9.516 -6.887 1 98.19 104 LEU A CA 1
ATOM 787 C C . LEU A 1 104 ? 13.836 -9.703 -7.289 1 98.19 104 LEU A C 1
ATOM 789 O O . LEU A 1 104 ? 14.508 -8.742 -7.66 1 98.19 104 LEU A O 1
ATOM 793 N N . CYS A 1 105 ? 14.359 -10.922 -7.219 1 98.12 105 CYS A N 1
ATOM 794 C CA . CYS A 1 105 ? 15.742 -11.227 -7.57 1 98.12 105 CYS A CA 1
ATOM 795 C C . CYS A 1 105 ? 16.094 -10.641 -8.93 1 98.12 105 CYS A C 1
ATOM 797 O O . CYS A 1 105 ? 15.352 -10.797 -9.898 1 98.12 105 CYS A O 1
ATOM 799 N N . GLU A 1 106 ? 17.25 -10.023 -9.047 1 96.81 106 GLU A N 1
ATOM 800 C CA . GLU A 1 106 ? 17.719 -9.391 -10.281 1 96.81 106 GLU A CA 1
ATOM 801 C C . GLU A 1 106 ? 18.172 -10.438 -11.289 1 96.81 106 GLU A C 1
ATOM 803 O O . GLU A 1 106 ? 18.328 -10.141 -12.477 1 96.81 106 GLU A O 1
ATOM 808 N N . ASN A 1 107 ? 18.391 -11.641 -10.828 1 97 107 ASN A N 1
ATOM 809 C CA . ASN A 1 107 ? 18.875 -12.742 -11.648 1 97 107 ASN A CA 1
ATOM 810 C C . ASN A 1 107 ? 17.984 -13.977 -11.531 1 97 107 ASN A C 1
ATOM 812 O O . ASN A 1 107 ? 18.469 -15.102 -11.438 1 97 107 ASN A O 1
ATOM 816 N N . LEU A 1 108 ? 16.766 -13.797 -11.422 1 96.88 108 LEU A N 1
ATOM 817 C CA . LEU A 1 108 ? 15.82 -14.891 -11.242 1 96.88 108 LEU A CA 1
ATOM 818 C C . LEU A 1 108 ? 15.852 -15.844 -12.438 1 96.88 108 LEU A C 1
ATOM 820 O O . LEU A 1 108 ? 15.57 -15.43 -13.57 1 96.88 108 LEU A O 1
ATOM 824 N N . LEU A 1 109 ? 16.25 -17 -12.211 1 96.69 109 LEU A N 1
ATOM 825 C CA . LEU A 1 109 ? 16.281 -18.031 -13.25 1 96.69 109 LEU A CA 1
ATOM 826 C C . LEU A 1 109 ? 14.898 -18.656 -13.422 1 96.69 109 LEU A C 1
ATOM 828 O O . LEU A 1 109 ? 14.258 -19.047 -12.438 1 96.69 109 LEU A O 1
ATOM 832 N N . PHE A 1 110 ? 14.445 -18.734 -14.633 1 95.44 110 PHE A N 1
ATOM 833 C CA . PHE A 1 110 ? 13.18 -19.406 -14.93 1 95.44 110 PHE A CA 1
ATOM 834 C C . PHE A 1 110 ? 13.414 -20.672 -15.734 1 95.44 110 PHE A C 1
ATOM 836 O O . PHE A 1 110 ? 14.328 -20.734 -16.562 1 95.44 110 PHE A O 1
ATOM 843 N N . ASN A 1 111 ? 12.656 -21.641 -15.453 1 95.5 111 ASN A N 1
ATOM 844 C CA . ASN A 1 111 ? 12.625 -22.906 -16.188 1 95.5 111 ASN A CA 1
ATOM 845 C C . ASN A 1 111 ? 11.242 -23.172 -16.766 1 95.5 111 ASN A C 1
ATOM 847 O O . ASN A 1 111 ? 10.25 -23.203 -16.031 1 95.5 111 ASN A O 1
ATOM 851 N N . ASN A 1 112 ? 11.133 -23.312 -18.094 1 94.31 112 ASN A N 1
ATOM 852 C CA . ASN A 1 112 ? 9.883 -23.562 -18.781 1 94.31 112 ASN A CA 1
ATOM 853 C C . ASN A 1 112 ? 9.961 -24.844 -19.625 1 94.31 112 ASN A C 1
ATOM 855 O O . ASN A 1 112 ? 10.984 -25.531 -19.609 1 94.31 112 ASN A O 1
ATOM 859 N N . GLY A 1 113 ? 8.836 -25.203 -20.172 1 96.06 113 GLY A N 1
ATOM 860 C CA . GLY A 1 113 ? 8.812 -26.344 -21.078 1 96.06 113 GLY A CA 1
ATOM 861 C C . GLY A 1 113 ? 8.273 -27.609 -20.438 1 96.06 113 GLY A C 1
ATOM 862 O O . GLY A 1 113 ? 8.734 -28.703 -20.75 1 96.06 113 GLY A O 1
ATOM 863 N N . THR A 1 114 ? 7.391 -27.438 -19.547 1 97.81 114 THR A N 1
ATOM 864 C CA . THR A 1 114 ? 6.891 -28.594 -18.797 1 97.81 114 THR A CA 1
ATOM 865 C C . THR A 1 114 ? 5.906 -29.406 -19.641 1 97.81 114 THR A C 1
ATOM 867 O O . THR A 1 114 ? 5.625 -30.562 -19.328 1 97.81 114 THR A O 1
ATOM 870 N N . PHE A 1 115 ? 5.27 -28.75 -20.625 1 98.19 115 PHE A N 1
ATOM 871 C CA . PHE A 1 115 ? 4.461 -29.516 -21.562 1 98.19 115 PHE A CA 1
ATOM 872 C C . PHE A 1 115 ? 5.348 -30.359 -22.484 1 98.19 115 PHE A C 1
ATOM 874 O O . PHE A 1 115 ? 5.391 -30.125 -23.688 1 98.19 115 PHE A O 1
ATOM 881 N N . ALA A 1 116 ? 6.004 -31.344 -21.953 1 98.38 116 ALA A N 1
ATOM 882 C CA . ALA A 1 116 ? 6.965 -32.219 -22.609 1 98.38 116 ALA A CA 1
ATOM 883 C C . ALA A 1 116 ? 7.094 -33.562 -21.891 1 98.38 116 ALA A C 1
ATOM 885 O O . ALA A 1 116 ? 6.645 -33.688 -20.75 1 98.38 116 ALA A O 1
ATOM 886 N N . GLU A 1 117 ? 7.672 -34.5 -22.531 1 98.44 117 GLU A N 1
ATOM 887 C CA . GLU A 1 117 ? 7.863 -35.812 -21.922 1 98.44 117 GLU A CA 1
ATOM 888 C C . GLU A 1 117 ? 8.945 -35.781 -20.844 1 98.44 117 GLU A C 1
ATOM 890 O O . GLU A 1 117 ? 8.859 -36.469 -19.844 1 98.44 117 GLU A O 1
ATOM 895 N N . TYR A 1 118 ? 9.977 -34.969 -21.094 1 98.38 118 TYR A N 1
ATOM 896 C CA . TYR A 1 118 ? 11.07 -34.781 -20.141 1 98.38 118 TYR A CA 1
ATOM 897 C C . TYR A 1 118 ? 11.383 -33.312 -19.938 1 98.38 118 TYR A C 1
ATOM 899 O O . TYR A 1 118 ? 11.148 -32.5 -20.828 1 98.38 118 TYR A O 1
ATOM 907 N N . LEU A 1 119 ? 11.867 -33 -18.812 1 98.31 119 LEU A N 1
ATOM 908 C CA . LEU A 1 119 ? 12.258 -31.625 -18.453 1 98.31 119 LEU A CA 1
ATOM 909 C C . LEU A 1 119 ? 13.617 -31.625 -17.75 1 98.31 119 LEU A C 1
ATOM 911 O O . LEU A 1 119 ? 13.812 -32.344 -16.766 1 98.31 119 LEU A O 1
ATOM 915 N N . ARG A 1 120 ? 14.523 -30.906 -18.297 1 98.44 120 ARG A N 1
ATOM 916 C CA . ARG A 1 120 ? 15.797 -30.672 -17.625 1 98.44 120 ARG A CA 1
ATOM 917 C C . ARG A 1 120 ? 15.688 -29.562 -16.594 1 98.44 120 ARG A C 1
ATOM 919 O O . ARG A 1 120 ? 15.242 -28.453 -16.906 1 98.44 120 ARG A O 1
ATOM 926 N N . ILE A 1 121 ? 16.016 -29.828 -15.359 1 98.69 121 ILE A N 1
ATOM 927 C CA . ILE A 1 121 ? 15.945 -28.859 -14.273 1 98.69 121 ILE A CA 1
ATOM 928 C C . ILE A 1 121 ? 17.328 -28.266 -14.023 1 98.69 121 ILE A C 1
ATOM 930 O O . ILE A 1 121 ? 18.281 -28.984 -13.727 1 98.69 121 ILE A O 1
ATOM 934 N N . PRO A 1 122 ? 17.453 -26.953 -14.117 1 98.56 122 PRO A N 1
ATOM 935 C CA . PRO A 1 122 ? 18.75 -26.297 -13.898 1 98.56 122 PRO A CA 1
ATOM 936 C C . PRO A 1 122 ? 19.281 -26.5 -12.484 1 98.56 122 PRO A C 1
ATOM 938 O O . PRO A 1 122 ? 18.5 -26.656 -11.539 1 98.56 122 PRO A O 1
ATOM 941 N N . ALA A 1 123 ? 20.594 -26.359 -12.391 1 98.62 123 ALA A N 1
ATOM 942 C CA . ALA A 1 123 ? 21.297 -26.641 -11.141 1 98.62 123 ALA A CA 1
ATOM 943 C C . ALA A 1 123 ? 20.766 -25.781 -10 1 98.62 123 ALA A C 1
ATOM 945 O O . ALA A 1 123 ? 20.594 -26.266 -8.883 1 98.62 123 ALA A O 1
ATOM 946 N N . ALA A 1 124 ? 20.516 -24.531 -10.266 1 98.31 124 ALA A N 1
ATOM 947 C CA . ALA A 1 124 ? 20.047 -23.625 -9.219 1 98.31 124 ALA A CA 1
ATOM 948 C C . ALA A 1 124 ? 18.688 -24.062 -8.68 1 98.31 124 ALA A C 1
ATOM 950 O O . ALA A 1 124 ? 18.438 -23.969 -7.477 1 98.31 124 ALA A O 1
ATOM 951 N N . ILE A 1 125 ? 17.797 -24.547 -9.516 1 98.69 125 ILE A N 1
ATOM 952 C CA . ILE A 1 125 ? 16.484 -25 -9.094 1 98.69 125 ILE A CA 1
ATOM 953 C C . ILE A 1 125 ? 16.609 -26.344 -8.359 1 98.69 125 ILE A C 1
ATOM 955 O O . ILE A 1 125 ? 15.93 -26.578 -7.363 1 98.69 125 ILE A O 1
ATOM 959 N N . VAL A 1 126 ? 17.5 -27.219 -8.867 1 98.75 126 VAL A N 1
ATOM 960 C CA . VAL A 1 126 ? 17.766 -28.484 -8.18 1 98.75 126 VAL A CA 1
ATOM 961 C C . VAL A 1 126 ? 18.203 -28.188 -6.742 1 98.75 126 VAL A C 1
ATOM 963 O O . VAL A 1 126 ? 17.719 -28.844 -5.805 1 98.75 126 VAL A O 1
ATOM 966 N N . ARG A 1 127 ? 19 -27.203 -6.586 1 97.44 127 ARG A N 1
ATOM 967 C CA . ARG A 1 127 ? 19.594 -26.891 -5.289 1 97.44 127 ARG A CA 1
ATOM 968 C C . ARG A 1 127 ? 18.562 -26.297 -4.344 1 97.44 127 ARG A C 1
ATOM 970 O O . ARG A 1 127 ? 18.578 -26.562 -3.141 1 97.44 127 ARG A O 1
ATOM 977 N N . HIS A 1 128 ? 17.609 -25.531 -4.91 1 97.12 128 HIS A N 1
ATOM 978 C CA . HIS A 1 128 ? 16.875 -24.688 -3.984 1 97.12 128 HIS A CA 1
ATOM 979 C C . HIS A 1 128 ? 15.383 -24.953 -4.055 1 97.12 128 HIS A C 1
ATOM 981 O O . HIS A 1 128 ? 14.641 -24.609 -3.133 1 97.12 128 HIS A O 1
ATOM 987 N N . ASN A 1 129 ? 14.883 -25.594 -5.16 1 98.44 129 ASN A N 1
ATOM 988 C CA . ASN A 1 129 ? 13.438 -25.594 -5.352 1 98.44 129 ASN A CA 1
ATOM 989 C C . ASN A 1 129 ? 12.953 -26.906 -5.973 1 98.44 129 ASN A C 1
ATOM 991 O O . ASN A 1 129 ? 11.852 -26.969 -6.52 1 98.44 129 ASN A O 1
ATOM 995 N N . LEU A 1 130 ? 13.859 -27.906 -6.07 1 98.75 130 LEU A N 1
ATOM 996 C CA . LEU A 1 130 ? 13.43 -29.266 -6.324 1 98.75 130 LEU A CA 1
ATOM 997 C C . LEU A 1 130 ? 13.008 -29.969 -5.031 1 98.75 130 LEU A C 1
ATOM 999 O O . LEU A 1 130 ? 13.758 -29.953 -4.051 1 98.75 130 LEU A O 1
ATOM 1003 N N . LEU A 1 131 ? 11.836 -30.5 -5.008 1 98.88 131 LEU A N 1
ATOM 1004 C CA . LEU A 1 131 ? 11.297 -31.078 -3.785 1 98.88 131 LEU A CA 1
ATOM 1005 C C . LEU A 1 131 ? 10.852 -32.531 -4.02 1 98.88 131 LEU A C 1
ATOM 1007 O O . LEU A 1 131 ? 10.297 -32.844 -5.074 1 98.88 131 LEU A O 1
ATOM 1011 N N . ALA A 1 132 ? 11.031 -33.312 -3.027 1 98.75 132 ALA A N 1
ATOM 1012 C CA . ALA A 1 132 ? 10.508 -34.688 -3.061 1 98.75 132 ALA A CA 1
ATOM 1013 C C . ALA A 1 132 ? 9 -34.688 -2.793 1 98.75 132 ALA A C 1
ATOM 1015 O O . ALA A 1 132 ? 8.523 -34.031 -1.855 1 98.75 132 ALA A O 1
ATOM 1016 N N . VAL A 1 133 ? 8.289 -35.375 -3.602 1 98.81 133 VAL A N 1
ATOM 1017 C CA . VAL A 1 133 ? 6.855 -35.531 -3.373 1 98.81 133 VAL A CA 1
ATOM 1018 C C . VAL A 1 133 ? 6.613 -36.594 -2.305 1 98.81 133 VAL A C 1
ATOM 1020 O O . VAL A 1 133 ? 7.082 -37.719 -2.434 1 98.81 133 VAL A O 1
ATOM 1023 N N . PRO A 1 134 ? 5.949 -36.25 -1.264 1 98.06 134 PRO A N 1
ATOM 1024 C CA . PRO A 1 134 ? 5.688 -37.219 -0.205 1 98.06 134 PRO A CA 1
ATOM 1025 C C . PRO A 1 134 ? 4.992 -38.469 -0.722 1 98.06 134 PRO A C 1
ATOM 1027 O O . PRO A 1 134 ? 4.176 -38.406 -1.644 1 98.06 134 PRO A O 1
ATOM 1030 N N . PRO A 1 135 ? 5.293 -39.594 -0.036 1 96.06 135 PRO A N 1
ATOM 1031 C CA . PRO A 1 135 ? 4.625 -40.844 -0.437 1 96.06 135 PRO A CA 1
ATOM 1032 C C . PRO A 1 135 ? 3.102 -40.75 -0.352 1 96.06 135 PRO A C 1
ATOM 1034 O O . PRO A 1 135 ? 2.568 -40.156 0.591 1 96.06 135 PRO A O 1
ATOM 1037 N N . GLY A 1 136 ? 2.475 -41.188 -1.325 1 96.12 136 GLY A N 1
ATOM 1038 C CA . GLY A 1 136 ? 1.022 -41.25 -1.315 1 96.12 136 GLY A CA 1
ATOM 1039 C C . GLY A 1 136 ? 0.366 -40.031 -1.91 1 96.12 136 GLY A C 1
ATOM 1040 O O . GLY A 1 136 ? -0.82 -40.031 -2.244 1 96.12 136 GLY A O 1
ATOM 1041 N N . LEU A 1 137 ? 1.077 -38.906 -1.981 1 98.25 137 LEU A N 1
ATOM 1042 C CA . LEU A 1 137 ? 0.506 -37.719 -2.578 1 98.25 137 LEU A CA 1
ATOM 1043 C C . LEU A 1 137 ? 0.421 -37.844 -4.094 1 98.25 137 LEU A C 1
ATOM 1045 O O . LEU A 1 137 ? 1.435 -38.062 -4.762 1 98.25 137 LEU A O 1
ATOM 1049 N N . PRO A 1 138 ? -0.799 -37.781 -4.656 1 98.19 138 PRO A N 1
ATOM 1050 C CA . PRO A 1 138 ? -0.892 -37.812 -6.117 1 98.19 138 PRO A CA 1
ATOM 1051 C C . PRO A 1 138 ? -0.049 -36.719 -6.789 1 98.19 138 PRO A C 1
ATOM 1053 O O . PRO A 1 138 ? -0.016 -35.594 -6.324 1 98.19 138 PRO A O 1
ATOM 1056 N N . LEU A 1 139 ? 0.65 -37.094 -7.855 1 98.44 139 LEU A N 1
ATOM 1057 C CA . LEU A 1 139 ? 1.529 -36.156 -8.562 1 98.44 139 LEU A CA 1
ATOM 1058 C C . LEU A 1 139 ? 0.735 -35 -9.141 1 98.44 139 LEU A C 1
ATOM 1060 O O . LEU A 1 139 ? 1.238 -33.875 -9.227 1 98.44 139 LEU A O 1
ATOM 1064 N N . GLU A 1 140 ? -0.509 -35.281 -9.516 1 97.81 140 GLU A N 1
ATOM 1065 C CA . GLU A 1 140 ? -1.385 -34.25 -10.039 1 97.81 140 GLU A CA 1
ATOM 1066 C C . GLU A 1 140 ? -1.555 -33.094 -9.039 1 97.81 140 GLU A C 1
ATOM 1068 O O . GLU A 1 140 ? -1.626 -31.922 -9.43 1 97.81 140 GLU A O 1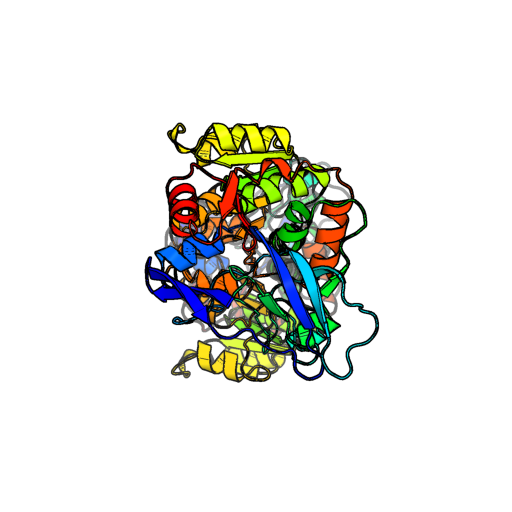
ATOM 1073 N N . LEU A 1 141 ? -1.642 -33.438 -7.781 1 98.38 141 LEU A N 1
ATOM 1074 C CA . LEU A 1 141 ? -1.775 -32.438 -6.727 1 98.38 141 LEU A CA 1
ATOM 1075 C C . LEU A 1 141 ? -0.439 -31.766 -6.453 1 98.38 141 LEU A C 1
ATOM 1077 O O . LEU A 1 141 ? -0.374 -30.531 -6.344 1 98.38 141 LEU A O 1
ATOM 1081 N N . ALA A 1 142 ? 0.643 -32.531 -6.406 1 98.75 142 ALA A N 1
ATOM 1082 C CA . ALA A 1 142 ? 1.97 -31.953 -6.16 1 98.75 142 ALA A CA 1
ATOM 1083 C C . ALA A 1 142 ? 2.336 -30.922 -7.219 1 98.75 142 ALA A C 1
ATOM 1085 O O . ALA A 1 142 ? 3.018 -29.938 -6.926 1 98.75 142 ALA A O 1
ATOM 1086 N N . ALA A 1 143 ? 1.83 -31.156 -8.438 1 98.62 143 ALA A N 1
ATOM 1087 C CA . ALA A 1 143 ? 2.18 -30.312 -9.578 1 98.62 143 ALA A CA 1
ATOM 1088 C C . ALA A 1 143 ? 1.618 -28.906 -9.414 1 98.62 143 ALA A C 1
ATOM 1090 O O . ALA A 1 143 ? 2.008 -27.984 -10.141 1 98.62 143 ALA A O 1
ATOM 1091 N N . MET A 1 144 ? 0.744 -28.672 -8.453 1 98.25 144 MET A N 1
ATOM 1092 C CA . MET A 1 144 ? 0.118 -27.375 -8.25 1 98.25 144 MET A CA 1
ATOM 1093 C C . MET A 1 144 ? 0.884 -26.562 -7.211 1 98.25 144 MET A C 1
ATOM 1095 O O . MET A 1 144 ? 0.412 -25.516 -6.77 1 98.25 144 MET A O 1
ATOM 1099 N N . SER A 1 145 ? 2.086 -27.031 -6.855 1 98.56 145 SER A N 1
ATOM 1100 C CA . SER A 1 145 ? 2.869 -26.375 -5.812 1 98.56 145 SER A CA 1
ATOM 1101 C C . SER A 1 145 ? 3.271 -24.953 -6.234 1 98.56 145 SER A C 1
ATOM 1103 O O . SER A 1 145 ? 3.254 -24.031 -5.418 1 98.56 145 SER A O 1
ATOM 1105 N N . GLU A 1 146 ? 3.604 -24.812 -7.5 1 98.19 146 GLU A N 1
ATOM 1106 C CA . GLU A 1 146 ? 4.102 -23.516 -7.957 1 98.19 146 GLU A CA 1
ATOM 1107 C C . GLU A 1 146 ? 3.027 -22.438 -7.844 1 98.19 146 GLU A C 1
ATOM 1109 O O . GLU A 1 146 ? 3.238 -21.406 -7.199 1 98.19 146 GLU A O 1
ATOM 1114 N N . PRO A 1 147 ? 1.805 -22.578 -8.422 1 98.25 147 PRO A N 1
ATOM 1115 C CA . PRO A 1 147 ? 0.785 -21.547 -8.289 1 98.25 147 PRO A CA 1
ATOM 1116 C C . PRO A 1 147 ? 0.336 -21.344 -6.844 1 98.25 147 PRO A C 1
ATOM 1118 O O . PRO A 1 147 ? 0.016 -20.219 -6.445 1 98.25 147 PRO A O 1
ATOM 1121 N N . LEU A 1 148 ? 0.307 -22.453 -6.07 1 98.75 148 LEU A N 1
ATOM 1122 C CA . LEU A 1 148 ? -0.065 -22.297 -4.668 1 98.75 148 LEU A CA 1
ATOM 1123 C C . LEU A 1 148 ? 0.985 -21.5 -3.91 1 98.75 148 LEU A C 1
ATOM 1125 O O . LEU A 1 148 ? 0.652 -20.734 -3.006 1 98.75 148 LEU A O 1
ATOM 1129 N N . ALA A 1 149 ? 2.27 -21.672 -4.297 1 98.88 149 ALA A N 1
ATOM 1130 C CA . ALA A 1 149 ? 3.334 -20.875 -3.697 1 98.88 149 ALA A CA 1
ATOM 1131 C C . ALA A 1 149 ? 3.115 -19.391 -3.963 1 98.88 149 ALA A C 1
ATOM 1133 O O . ALA A 1 149 ? 3.324 -18.562 -3.076 1 98.88 149 ALA A O 1
ATOM 1134 N N . CYS A 1 150 ? 2.695 -19.031 -5.156 1 98.62 150 CYS A N 1
ATOM 1135 C CA . CYS A 1 150 ? 2.381 -17.641 -5.484 1 98.62 150 CYS A CA 1
ATOM 1136 C C . CYS A 1 150 ? 1.233 -17.125 -4.629 1 98.62 150 CYS A C 1
ATOM 1138 O O . CYS A 1 150 ? 1.283 -16 -4.129 1 98.62 150 CYS A O 1
ATOM 1140 N N . VAL A 1 151 ? 0.238 -17.969 -4.441 1 98.88 151 VAL A N 1
ATOM 1141 C CA . VAL A 1 151 ? -0.935 -17.609 -3.646 1 98.88 151 VAL A CA 1
ATOM 1142 C C . VAL A 1 151 ? -0.519 -17.359 -2.201 1 98.88 151 VAL A C 1
ATOM 1144 O O . VAL A 1 151 ? -0.919 -16.359 -1.604 1 98.88 151 VAL A O 1
ATOM 1147 N N . LEU A 1 152 ? 0.302 -18.281 -1.67 1 98.88 152 LEU A N 1
ATOM 1148 C CA . LEU A 1 152 ? 0.763 -18.125 -0.294 1 98.88 152 LEU A CA 1
ATOM 1149 C C . LEU A 1 152 ? 1.57 -16.844 -0.127 1 98.88 152 LEU A C 1
ATOM 1151 O O . LEU A 1 152 ? 1.405 -16.125 0.861 1 98.88 152 LEU A O 1
ATOM 1155 N N . HIS A 1 153 ? 2.432 -16.562 -1.097 1 98.81 153 HIS A N 1
ATOM 1156 C CA . HIS A 1 153 ? 3.193 -15.312 -1.079 1 98.81 153 HIS A CA 1
ATOM 1157 C C . HIS A 1 153 ? 2.268 -14.102 -1.094 1 98.81 153 HIS A C 1
ATOM 1159 O O . HIS A 1 153 ? 2.434 -13.18 -0.294 1 98.81 153 HIS A O 1
ATOM 1165 N N . GLY A 1 154 ? 1.263 -14.102 -1.938 1 98.81 154 GLY A N 1
ATOM 1166 C CA . GLY A 1 154 ? 0.309 -13.016 -2.041 1 98.81 154 GLY A CA 1
ATOM 1167 C C . GLY A 1 154 ? -0.494 -12.797 -0.772 1 98.81 154 GLY A C 1
ATOM 1168 O O . GLY A 1 154 ? -0.66 -11.664 -0.32 1 98.81 154 GLY A O 1
ATOM 1169 N N . VAL A 1 155 ? -0.99 -13.891 -0.228 1 98.81 155 VAL A N 1
ATOM 1170 C CA . VAL A 1 155 ? -1.812 -13.812 0.976 1 98.81 155 VAL A CA 1
ATOM 1171 C C . VAL A 1 155 ? -0.996 -13.227 2.123 1 98.81 155 VAL A C 1
ATOM 1173 O O . VAL A 1 155 ? -1.502 -12.414 2.898 1 98.81 155 VAL A O 1
ATOM 1176 N N . GLU A 1 156 ? 0.228 -13.672 2.203 1 98.56 156 GLU A N 1
ATOM 1177 C CA . GLU A 1 156 ? 1.108 -13.117 3.227 1 98.56 156 GLU A CA 1
ATOM 1178 C C . GLU A 1 156 ? 1.343 -11.625 3 1 98.56 156 GLU A C 1
ATOM 1180 O O . GLU A 1 156 ? 1.271 -10.828 3.941 1 98.56 156 GLU A O 1
ATOM 1185 N N . GLU A 1 157 ? 1.626 -11.234 1.79 1 98.31 157 GLU A N 1
ATOM 1186 C CA . GLU A 1 157 ? 1.867 -9.836 1.449 1 98.31 157 GLU A CA 1
ATOM 1187 C C . GLU A 1 157 ? 0.63 -8.977 1.712 1 98.31 157 GLU A C 1
ATOM 1189 O O . GLU A 1 157 ? 0.744 -7.805 2.076 1 98.31 157 GLU A O 1
ATOM 1194 N N . ALA A 1 158 ? -0.545 -9.531 1.528 1 98.56 158 ALA A N 1
ATOM 1195 C CA . ALA A 1 158 ? -1.797 -8.812 1.758 1 98.56 158 ALA A CA 1
ATOM 1196 C C . ALA A 1 158 ? -2.061 -8.641 3.25 1 98.56 158 ALA A C 1
ATOM 1198 O O . ALA A 1 158 ? -2.879 -7.805 3.646 1 98.56 158 ALA A O 1
ATOM 1199 N N . GLY A 1 159 ? -1.436 -9.477 4.09 1 98.31 159 GLY A N 1
ATOM 1200 C CA . GLY A 1 159 ? -1.603 -9.383 5.531 1 98.31 159 GLY A CA 1
ATOM 1201 C C . GLY A 1 159 ? -2.912 -9.969 6.02 1 98.31 159 GLY A C 1
ATOM 1202 O O . GLY A 1 159 ? -3.541 -9.43 6.93 1 98.31 159 GLY A O 1
ATOM 1203 N N . VAL A 1 160 ? -3.406 -11 5.398 1 98.56 160 VAL A N 1
ATOM 1204 C CA . VAL A 1 160 ? -4.664 -11.633 5.773 1 98.56 160 VAL A CA 1
ATOM 1205 C C . VAL A 1 160 ? -4.555 -12.203 7.188 1 98.56 160 VAL A C 1
ATOM 1207 O O . VAL A 1 160 ? -3.586 -12.891 7.516 1 98.56 160 VAL A O 1
ATOM 1210 N N . ARG A 1 161 ? -5.535 -11.891 8.031 1 97.56 161 ARG A N 1
ATOM 1211 C CA . ARG A 1 161 ? -5.629 -12.383 9.406 1 97.56 161 ARG A CA 1
ATOM 1212 C C . ARG A 1 161 ? -7 -12.992 9.68 1 97.56 161 ARG A C 1
ATOM 1214 O O . ARG A 1 161 ? -7.961 -12.719 8.961 1 97.56 161 ARG A O 1
ATOM 1221 N N . ALA A 1 162 ? -6.938 -13.875 10.719 1 98.12 162 ALA A N 1
ATOM 1222 C CA . ALA A 1 162 ? -8.219 -14.414 11.164 1 98.12 162 ALA A CA 1
ATOM 1223 C C . ALA A 1 162 ? -9.203 -13.297 11.5 1 98.12 162 ALA A C 1
ATOM 1225 O O . ALA A 1 162 ? -8.828 -12.297 12.125 1 98.12 162 ALA A O 1
ATOM 1226 N N . GLY A 1 163 ? -10.398 -13.469 11.016 1 97.5 163 GLY A N 1
ATOM 1227 C CA . GLY A 1 163 ? -11.438 -12.492 11.312 1 97.5 163 GLY A CA 1
ATOM 1228 C C . GLY A 1 163 ? -11.602 -11.445 10.219 1 97.5 163 GLY A C 1
ATOM 1229 O O . GLY A 1 163 ? -12.609 -10.734 10.172 1 97.5 163 GLY A O 1
ATOM 1230 N N . ASP A 1 164 ? -10.641 -11.312 9.297 1 98.31 164 ASP A N 1
ATOM 1231 C CA . ASP A 1 164 ? -10.758 -10.375 8.188 1 98.31 164 ASP A CA 1
ATOM 1232 C C . ASP A 1 164 ? -11.898 -10.781 7.25 1 98.31 164 ASP A C 1
ATOM 1234 O O . ASP A 1 164 ? -12.156 -11.969 7.055 1 98.31 164 ASP A O 1
ATOM 1238 N N . THR A 1 165 ? -12.578 -9.82 6.734 1 98.81 165 THR A N 1
ATOM 1239 C CA . THR A 1 165 ? -13.406 -10.039 5.551 1 98.81 165 THR A CA 1
ATOM 1240 C C . THR A 1 165 ? -12.586 -9.836 4.277 1 98.81 165 THR A C 1
ATOM 1242 O O . THR A 1 165 ? -12.07 -8.75 4.023 1 98.81 165 THR A O 1
ATOM 1245 N N . VAL A 1 166 ? -12.477 -10.891 3.492 1 98.94 166 VAL A N 1
ATOM 1246 C CA . VAL A 1 166 ? -11.648 -10.867 2.287 1 98.94 166 VAL A CA 1
ATOM 1247 C C . VAL A 1 166 ? -12.531 -11.07 1.056 1 98.94 166 VAL A C 1
ATOM 1249 O O . VAL A 1 166 ? -13.297 -12.031 0.987 1 98.94 166 VAL A O 1
ATOM 1252 N N . VAL A 1 167 ? -12.453 -10.141 0.121 1 98.94 167 VAL A N 1
ATOM 1253 C CA . VAL A 1 167 ? -13.094 -10.328 -1.177 1 98.94 167 VAL A CA 1
ATOM 1254 C C . VAL A 1 167 ? -12.055 -10.781 -2.203 1 98.94 167 VAL A C 1
ATOM 1256 O O . VAL A 1 167 ? -11.008 -10.156 -2.355 1 98.94 167 VAL A O 1
ATOM 1259 N N . VAL A 1 168 ? -12.289 -11.859 -2.811 1 98.94 168 VAL A N 1
ATOM 1260 C CA . VAL A 1 168 ? -11.492 -12.336 -3.934 1 98.94 168 VAL A CA 1
ATOM 1261 C C . VAL A 1 168 ? -12.258 -12.133 -5.238 1 98.94 168 VAL A C 1
ATOM 1263 O O . VAL A 1 168 ? -13.43 -12.5 -5.34 1 98.94 168 VAL A O 1
ATOM 1266 N N . MET A 1 169 ? -11.609 -11.5 -6.176 1 98.75 169 MET A N 1
ATOM 1267 C CA . MET A 1 169 ? -12.219 -11.289 -7.488 1 98.75 169 MET A CA 1
ATOM 1268 C C . MET A 1 169 ? -11.539 -12.141 -8.547 1 98.75 169 MET A C 1
ATOM 1270 O O . MET A 1 169 ? -10.391 -11.891 -8.914 1 98.75 169 MET A O 1
ATOM 1274 N N . GLY A 1 170 ? -12.273 -13.031 -9.125 1 98.06 170 GLY A N 1
ATOM 1275 C CA . GLY A 1 170 ? -11.773 -14.008 -10.078 1 98.06 170 GLY A CA 1
ATOM 1276 C C . GLY A 1 170 ? -11.977 -15.438 -9.625 1 98.06 170 GLY A C 1
ATOM 1277 O O . GLY A 1 170 ? -11.594 -15.805 -8.508 1 98.06 170 GLY A O 1
ATOM 1278 N N . ASP A 1 171 ? -12.57 -16.203 -10.5 1 97.94 171 ASP A N 1
ATOM 1279 C CA . ASP A 1 171 ? -12.898 -17.578 -10.125 1 97.94 171 ASP A CA 1
ATOM 1280 C C . ASP A 1 171 ? -12.039 -18.578 -10.891 1 97.94 171 ASP A C 1
ATOM 1282 O O . ASP A 1 171 ? -12.461 -19.719 -11.133 1 97.94 171 ASP A O 1
ATOM 1286 N N . GLY A 1 172 ? -10.883 -18.172 -11.375 1 97.25 172 GLY A N 1
ATOM 1287 C CA . GLY A 1 172 ? -9.898 -19.094 -11.906 1 97.25 172 GLY A CA 1
ATOM 1288 C C . GLY A 1 172 ? -9.195 -19.906 -10.836 1 97.25 172 GLY A C 1
ATOM 1289 O O . GLY A 1 172 ? -9.539 -19.812 -9.656 1 97.25 172 GLY A O 1
ATOM 1290 N N . ALA A 1 173 ? -8.25 -20.703 -11.273 1 97.81 173 ALA A N 1
ATOM 1291 C CA . ALA A 1 173 ? -7.535 -21.578 -10.344 1 97.81 173 ALA A CA 1
ATOM 1292 C C . ALA A 1 173 ? -6.902 -20.766 -9.211 1 97.81 173 ALA A C 1
ATOM 1294 O O . ALA A 1 173 ? -7.016 -21.141 -8.039 1 97.81 173 ALA A O 1
ATOM 1295 N N . ILE A 1 174 ? -6.254 -19.672 -9.547 1 98.38 174 ILE A N 1
ATOM 1296 C CA . ILE A 1 174 ? -5.605 -18.812 -8.555 1 98.38 174 ILE A CA 1
ATOM 1297 C C . ILE A 1 174 ? -6.648 -18.281 -7.582 1 98.38 174 ILE A C 1
ATOM 1299 O O . ILE A 1 174 ? -6.457 -18.328 -6.363 1 98.38 174 ILE A O 1
ATOM 1303 N N . GLY A 1 175 ? -7.746 -17.719 -8.148 1 98.69 175 GLY A N 1
ATOM 1304 C CA . GLY A 1 175 ? -8.805 -17.219 -7.293 1 98.69 175 GLY A CA 1
ATOM 1305 C C . GLY A 1 175 ? -9.336 -18.25 -6.328 1 98.69 175 GLY A C 1
ATOM 1306 O O . GLY A 1 175 ? -9.539 -17.969 -5.145 1 98.69 175 GLY A O 1
ATOM 1307 N N . LEU A 1 176 ? -9.547 -19.438 -6.812 1 98.81 176 LEU A N 1
ATOM 1308 C CA . LEU A 1 176 ? -10.07 -20.516 -5.988 1 98.81 176 LEU A CA 1
ATOM 1309 C C . LEU A 1 176 ? -9.055 -20.953 -4.941 1 98.81 176 LEU A C 1
ATOM 1311 O O . LEU A 1 176 ? -9.414 -21.25 -3.805 1 98.81 176 LEU A O 1
ATOM 1315 N N . MET A 1 177 ? -7.773 -20.969 -5.305 1 98.88 177 MET A N 1
ATOM 1316 C CA . MET A 1 177 ? -6.73 -21.25 -4.316 1 98.88 177 MET A CA 1
ATOM 1317 C C . MET A 1 177 ? -6.688 -20.156 -3.254 1 98.88 177 MET A C 1
ATOM 1319 O O . MET A 1 177 ? -6.488 -20.438 -2.072 1 98.88 177 MET A O 1
ATOM 1323 N N . LEU A 1 178 ? -6.836 -18.891 -3.658 1 98.94 178 LEU A N 1
ATOM 1324 C CA . LEU A 1 178 ? -6.875 -17.781 -2.721 1 98.94 178 LEU A CA 1
ATOM 1325 C C . LEU A 1 178 ? -8.023 -17.938 -1.729 1 98.94 178 LEU A C 1
ATOM 1327 O O . LEU A 1 178 ? -7.852 -17.703 -0.531 1 98.94 178 LEU A O 1
ATOM 1331 N N . VAL A 1 179 ? -9.195 -18.328 -2.244 1 98.94 179 VAL A N 1
ATOM 1332 C CA . VAL A 1 179 ? -10.344 -18.594 -1.382 1 98.94 179 VAL A CA 1
ATOM 1333 C C . VAL A 1 179 ? -9.961 -19.609 -0.308 1 98.94 179 VAL A C 1
ATOM 1335 O O . VAL A 1 179 ? -10.156 -19.359 0.885 1 98.94 179 VAL A O 1
ATOM 1338 N N . ALA A 1 180 ? -9.398 -20.703 -0.714 1 98.88 180 ALA A N 1
ATOM 1339 C CA . ALA A 1 180 ? -9.086 -21.797 0.2 1 98.88 180 ALA A CA 1
ATOM 1340 C C . ALA A 1 180 ? -8.07 -21.359 1.255 1 98.88 180 ALA A C 1
ATOM 1342 O O . ALA A 1 180 ? -8.273 -21.594 2.449 1 98.88 180 ALA A O 1
ATOM 1343 N N . VAL A 1 181 ? -6.977 -20.703 0.802 1 98.81 181 VAL A N 1
ATOM 1344 C CA . VAL A 1 181 ? -5.898 -20.328 1.703 1 98.81 181 VAL A CA 1
ATOM 1345 C C . VAL A 1 181 ? -6.398 -19.266 2.691 1 98.81 181 VAL A C 1
ATOM 1347 O O . VAL A 1 181 ? -6.109 -19.344 3.887 1 98.81 181 VAL A O 1
ATOM 1350 N N . CYS A 1 182 ? -7.176 -18.266 2.23 1 98.88 182 CYS A N 1
ATOM 1351 C CA . CYS A 1 182 ? -7.719 -17.234 3.121 1 98.88 182 CYS A CA 1
ATOM 1352 C C . CYS A 1 182 ? -8.68 -17.859 4.133 1 98.88 182 CYS A C 1
ATOM 1354 O O . CYS A 1 182 ? -8.664 -17.484 5.309 1 98.88 182 CYS A O 1
ATOM 1356 N N . ALA A 1 183 ? -9.523 -18.781 3.664 1 98.75 183 ALA A N 1
ATOM 1357 C CA . ALA A 1 183 ? -10.477 -19.453 4.551 1 98.75 183 ALA A CA 1
ATOM 1358 C C . ALA A 1 183 ? -9.758 -20.234 5.648 1 98.75 183 ALA A C 1
ATOM 1360 O O . ALA A 1 183 ? -10.133 -20.156 6.82 1 98.75 183 ALA A O 1
ATOM 1361 N N . VAL A 1 184 ? -8.734 -20.938 5.297 1 97.62 184 VAL A N 1
ATOM 1362 C CA . VAL A 1 184 ? -8 -21.75 6.262 1 97.62 184 VAL A CA 1
ATOM 1363 C C . VAL A 1 184 ? -7.309 -20.844 7.277 1 97.62 184 VAL A C 1
ATOM 1365 O O . VAL A 1 184 ? -7.113 -21.234 8.43 1 97.62 184 VAL A O 1
ATOM 1368 N N . ARG A 1 185 ? -7.02 -19.641 6.91 1 97.62 185 ARG A N 1
ATOM 1369 C CA . ARG A 1 185 ? -6.383 -18.672 7.809 1 97.62 185 ARG A CA 1
ATOM 1370 C C . ARG A 1 185 ? -7.414 -18.031 8.727 1 97.62 185 ARG A C 1
ATOM 1372 O O . ARG A 1 185 ? -7.062 -17.203 9.586 1 97.62 185 ARG A O 1
ATOM 1379 N N . GLY A 1 186 ? -8.641 -18.328 8.539 1 98.38 186 GLY A N 1
ATOM 1380 C CA . GLY A 1 186 ? -9.68 -17.875 9.453 1 98.38 186 GLY A CA 1
ATOM 1381 C C . GLY A 1 186 ? -10.406 -16.641 8.961 1 98.38 186 GLY A C 1
ATOM 1382 O O . GLY A 1 186 ? -11.164 -16.016 9.711 1 98.38 186 GLY A O 1
ATOM 1383 N N . ALA A 1 187 ? -10.25 -16.25 7.691 1 98.69 187 ALA A N 1
ATOM 1384 C CA . ALA A 1 187 ? -10.938 -15.078 7.137 1 98.69 187 ALA A CA 1
ATOM 1385 C C . ALA A 1 187 ? -12.336 -15.453 6.641 1 98.69 187 ALA A C 1
ATOM 1387 O O . ALA A 1 187 ? -12.594 -16.609 6.312 1 98.69 187 ALA A O 1
ATOM 1388 N N . ALA A 1 188 ? -13.219 -14.516 6.684 1 98.75 188 ALA A N 1
ATOM 1389 C CA . ALA A 1 188 ? -14.484 -14.633 5.973 1 98.75 188 ALA A CA 1
ATOM 1390 C C . ALA A 1 188 ? -14.336 -14.242 4.504 1 98.75 188 ALA A C 1
ATOM 1392 O O . ALA A 1 188 ? -14.125 -13.07 4.188 1 98.75 188 ALA A O 1
ATOM 1393 N N . VAL A 1 189 ? -14.516 -15.211 3.615 1 98.94 189 VAL A N 1
ATOM 1394 C CA . VAL A 1 189 ? -14.156 -14.984 2.221 1 98.94 189 VAL A CA 1
ATOM 1395 C C . VAL A 1 189 ? -15.414 -14.836 1.373 1 98.94 189 VAL A C 1
ATOM 1397 O O . VAL A 1 189 ? -16.344 -15.648 1.477 1 98.94 189 VAL A O 1
ATOM 1400 N N . ILE A 1 190 ? -15.469 -13.781 0.606 1 98.94 190 ILE A N 1
ATOM 1401 C CA . ILE A 1 190 ? -16.453 -13.555 -0.442 1 98.94 190 ILE A CA 1
ATOM 1402 C C . ILE A 1 190 ? -15.789 -13.656 -1.812 1 98.94 190 ILE A C 1
ATOM 1404 O O . ILE A 1 190 ? -14.812 -12.953 -2.082 1 98.94 190 ILE A O 1
ATOM 1408 N N . LEU A 1 191 ? -16.266 -14.539 -2.672 1 98.88 191 LEU A N 1
ATOM 1409 C CA . LEU A 1 191 ? -15.688 -14.664 -4.004 1 98.88 191 LEU A CA 1
ATOM 1410 C C . LEU A 1 191 ? -16.641 -14.133 -5.066 1 98.88 191 LEU A C 1
ATOM 1412 O O . LEU A 1 191 ? -17.828 -14.484 -5.074 1 98.88 191 LEU A O 1
ATOM 1416 N N . ALA A 1 192 ? -16.156 -13.211 -5.836 1 98.69 192 ALA A N 1
ATOM 1417 C CA . ALA A 1 192 ? -16.875 -12.781 -7.039 1 98.69 192 ALA A CA 1
ATOM 1418 C C . ALA A 1 192 ? -16.328 -13.477 -8.281 1 98.69 192 ALA A C 1
ATOM 1420 O O . ALA A 1 192 ? -15.133 -13.375 -8.586 1 98.69 192 ALA A O 1
ATOM 1421 N N . GLY A 1 193 ? -17.109 -14.219 -8.961 1 97.62 193 GLY A N 1
ATOM 1422 C CA . GLY A 1 193 ? -16.75 -14.922 -10.18 1 97.62 193 GLY A CA 1
ATOM 1423 C C . GLY A 1 193 ? -17.812 -14.82 -11.266 1 97.62 193 GLY A C 1
ATOM 1424 O O . GLY A 1 193 ? -18.781 -14.07 -11.125 1 97.62 193 GLY A O 1
ATOM 1425 N N . GLY A 1 194 ? -17.578 -15.445 -12.367 1 95.5 194 GLY A N 1
ATOM 1426 C CA . GLY A 1 194 ? -18.484 -15.305 -13.5 1 95.5 194 GLY A CA 1
ATOM 1427 C C . GLY A 1 194 ? -19.172 -16.609 -13.883 1 95.5 194 GLY A C 1
ATOM 1428 O O . GLY A 1 194 ? -20.047 -16.625 -14.75 1 95.5 194 GLY A O 1
ATOM 1429 N N . GLN A 1 195 ? -18.781 -17.719 -13.312 1 95.31 195 GLN A N 1
ATOM 1430 C CA . GLN A 1 195 ? -19.312 -19.031 -13.68 1 95.31 195 GLN A CA 1
ATOM 1431 C C . GLN A 1 195 ? -19.875 -19.75 -12.461 1 95.31 195 GLN A C 1
ATOM 1433 O O . GLN A 1 195 ? -19.141 -19.984 -11.492 1 95.31 195 GLN A O 1
ATOM 1438 N N . SER A 1 196 ? -21.078 -20.219 -12.609 1 95 196 SER A N 1
ATOM 1439 C CA . SER A 1 196 ? -21.766 -20.844 -11.477 1 95 196 SER A CA 1
ATOM 1440 C C . SER A 1 196 ? -21.047 -22.109 -11.023 1 95 196 SER A C 1
ATOM 1442 O O . SER A 1 196 ? -20.938 -22.375 -9.82 1 95 196 SER A O 1
ATOM 1444 N N . ALA A 1 197 ? -20.641 -22.859 -11.945 1 95.75 197 ALA A N 1
ATOM 1445 C CA . ALA A 1 197 ? -19.953 -24.094 -11.602 1 95.75 197 ALA A CA 1
ATOM 1446 C C . ALA A 1 197 ? -18.688 -23.812 -10.773 1 95.75 197 ALA A C 1
ATOM 1448 O O . ALA A 1 197 ? -18.375 -24.562 -9.836 1 95.75 197 ALA A O 1
ATOM 1449 N N . ARG A 1 198 ? -17.969 -22.797 -11.086 1 97.06 198 ARG A N 1
ATOM 1450 C CA . ARG A 1 198 ? -16.75 -22.453 -10.367 1 97.06 198 ARG A CA 1
ATOM 1451 C C . ARG A 1 198 ? -17.078 -21.828 -9.016 1 97.06 198 ARG A C 1
ATOM 1453 O O . ARG A 1 198 ? -16.328 -22 -8.047 1 97.06 198 ARG A O 1
ATOM 1460 N N . LEU A 1 199 ? -18.188 -21.078 -8.969 1 98.12 199 LEU A N 1
ATOM 1461 C CA . LEU A 1 199 ? -18.641 -20.531 -7.695 1 98.12 199 LEU A CA 1
ATOM 1462 C C . LEU A 1 199 ? -18.969 -21.656 -6.715 1 98.12 199 LEU A C 1
ATOM 1464 O O . LEU A 1 199 ? -18.703 -21.531 -5.52 1 98.12 199 LEU A O 1
ATOM 1468 N N . ALA A 1 200 ? -19.531 -22.719 -7.242 1 98.06 200 ALA A N 1
ATOM 1469 C CA . ALA A 1 200 ? -19.828 -23.875 -6.398 1 98.06 200 ALA A CA 1
ATOM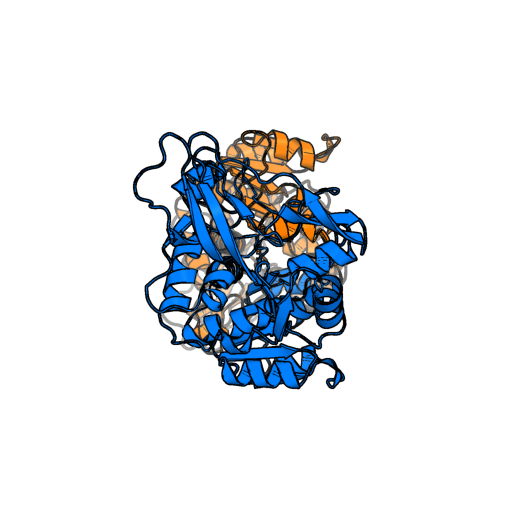 1470 C C . ALA A 1 200 ? -18.547 -24.484 -5.84 1 98.06 200 ALA A C 1
ATOM 1472 O O . ALA A 1 200 ? -18.5 -24.906 -4.68 1 98.06 200 ALA A O 1
ATOM 1473 N N . VAL A 1 201 ? -17.516 -24.562 -6.668 1 98.38 201 VAL A N 1
ATOM 1474 C CA . VAL A 1 201 ? -16.219 -25.047 -6.215 1 98.38 201 VAL A CA 1
ATOM 1475 C C . VAL A 1 201 ? -15.688 -24.141 -5.105 1 98.38 201 VAL A C 1
ATOM 1477 O O . VAL A 1 201 ? -15.156 -24.625 -4.105 1 98.38 201 VAL A O 1
ATOM 1480 N N . ALA A 1 202 ? -15.852 -22.828 -5.25 1 98.75 202 ALA A N 1
ATOM 1481 C CA . ALA A 1 202 ? -15.391 -21.875 -4.254 1 98.75 202 ALA A CA 1
ATOM 1482 C C . ALA A 1 202 ? -16.047 -22.125 -2.902 1 98.75 202 ALA A C 1
ATOM 1484 O O . ALA A 1 202 ? -15.398 -22.047 -1.86 1 98.75 202 ALA A O 1
ATOM 1485 N N . GLU A 1 203 ? -17.328 -22.391 -2.926 1 98.69 203 GLU A N 1
ATOM 1486 C CA . GLU A 1 203 ? -18.062 -22.672 -1.693 1 98.69 203 GLU A CA 1
ATOM 1487 C C . GLU A 1 203 ? -17.5 -23.906 -0.996 1 98.69 203 GLU A C 1
ATOM 1489 O O . GLU A 1 203 ? -17.344 -23.922 0.229 1 98.69 203 GLU A O 1
ATOM 1494 N N . GLN A 1 204 ? -17.125 -24.875 -1.802 1 98.44 204 GLN A N 1
ATOM 1495 C CA . GLN A 1 204 ? -16.562 -26.094 -1.244 1 98.44 204 GLN A CA 1
ATOM 1496 C C . GLN A 1 204 ? -15.164 -25.828 -0.671 1 98.44 204 GLN A C 1
ATOM 1498 O O . GLN A 1 204 ? -14.727 -26.531 0.243 1 98.44 204 GLN A O 1
ATOM 1503 N N . LEU A 1 205 ? -14.547 -24.812 -1.18 1 98.69 205 LEU A N 1
ATOM 1504 C CA . LEU A 1 205 ? -13.18 -24.531 -0.756 1 98.69 205 LEU A CA 1
ATOM 1505 C C . LEU A 1 205 ? -13.156 -23.531 0.397 1 98.69 205 LEU A C 1
ATOM 1507 O O . LEU A 1 205 ? -12.094 -23.172 0.902 1 98.69 205 LEU A O 1
ATOM 1511 N N . GLY A 1 206 ? -14.289 -23 0.776 1 98.62 206 GLY A N 1
ATOM 1512 C CA . GLY A 1 206 ? -14.328 -22.234 2.014 1 98.62 206 GLY A CA 1
ATOM 1513 C C . GLY A 1 206 ? -14.906 -20.844 1.839 1 98.62 206 GLY A C 1
ATOM 1514 O O . GLY A 1 206 ? -15.008 -20.078 2.803 1 98.62 206 GLY A O 1
ATOM 1515 N N . ALA A 1 207 ? -15.32 -20.5 0.643 1 98.81 207 ALA A N 1
ATOM 1516 C CA . ALA A 1 207 ? -15.992 -19.219 0.48 1 98.81 207 ALA A CA 1
ATOM 1517 C C . ALA A 1 207 ? -17.312 -19.172 1.258 1 98.81 207 ALA A C 1
ATOM 1519 O O . ALA A 1 207 ? -18.141 -20.078 1.134 1 98.81 207 ALA A O 1
ATOM 1520 N N . GLN A 1 208 ? -17.5 -18.172 2.047 1 98.5 208 GLN A N 1
ATOM 1521 C CA . GLN A 1 208 ? -18.734 -18.031 2.807 1 98.5 208 GLN A CA 1
ATOM 1522 C C . GLN A 1 208 ? -19.875 -17.531 1.917 1 98.5 208 GLN A C 1
ATOM 1524 O O . GLN A 1 208 ? -21.031 -17.922 2.111 1 98.5 208 GLN A O 1
ATOM 1529 N N . VAL A 1 209 ? -19.531 -16.641 1.051 1 98.31 209 VAL A N 1
ATOM 1530 C CA . VAL A 1 209 ? -20.484 -16.078 0.104 1 98.31 209 VAL A CA 1
ATOM 1531 C C . VAL A 1 209 ? -19.859 -16.031 -1.29 1 98.31 209 VAL A C 1
ATOM 1533 O O . VAL A 1 209 ? -18.656 -15.836 -1.431 1 98.31 209 VAL A O 1
ATOM 1536 N N . THR A 1 210 ? -20.609 -16.312 -2.305 1 98.44 210 THR A N 1
ATOM 1537 C CA . THR A 1 210 ? -20.172 -16.141 -3.686 1 98.44 210 THR A CA 1
ATOM 1538 C C . THR A 1 210 ? -21.125 -15.195 -4.43 1 98.44 210 THR A C 1
ATOM 1540 O O . THR A 1 210 ? -22.312 -15.102 -4.09 1 98.44 210 THR A O 1
ATOM 1543 N N . LEU A 1 211 ? -20.594 -14.43 -5.328 1 98.25 211 LEU A N 1
ATOM 1544 C CA . LEU A 1 211 ? -21.359 -13.508 -6.156 1 98.25 211 LEU A CA 1
ATOM 1545 C C . LEU A 1 211 ? -21.047 -13.711 -7.633 1 98.25 211 LEU A C 1
ATOM 1547 O O . LEU A 1 211 ? -19.875 -13.648 -8.039 1 98.25 211 LEU A O 1
ATOM 1551 N N . ASN A 1 212 ? -22.016 -14.062 -8.422 1 97.81 212 ASN A N 1
ATOM 1552 C CA . ASN A 1 212 ? -21.859 -14.023 -9.875 1 97.81 212 ASN A CA 1
ATOM 1553 C C . ASN A 1 212 ? -21.953 -12.594 -10.406 1 97.81 212 ASN A C 1
ATOM 1555 O O . ASN A 1 212 ? -23.062 -12.039 -10.516 1 97.81 212 ASN A O 1
ATOM 1559 N N . TYR A 1 213 ? -20.828 -11.984 -10.727 1 94.69 213 TYR A N 1
ATOM 1560 C CA . TYR A 1 213 ? -20.812 -10.57 -11.062 1 94.69 213 TYR A CA 1
ATOM 1561 C C . TYR A 1 213 ? -21.547 -10.312 -12.375 1 94.69 213 TYR A C 1
ATOM 1563 O O . TYR A 1 213 ? -21.953 -9.188 -12.648 1 94.69 213 TYR A O 1
ATOM 1571 N N . ARG A 1 214 ? -21.719 -11.336 -13.219 1 93.31 214 ARG A N 1
ATOM 1572 C CA . ARG A 1 214 ? -22.422 -11.195 -14.484 1 93.31 214 ARG A CA 1
ATOM 1573 C C . ARG A 1 214 ? -23.922 -11.008 -14.266 1 93.31 214 ARG A C 1
ATOM 1575 O O . ARG A 1 214 ? -24.625 -10.5 -15.141 1 93.31 214 ARG A O 1
ATOM 1582 N N . GLN A 1 215 ? -24.328 -11.438 -13.18 1 91.06 215 GLN A N 1
ATOM 1583 C CA . GLN A 1 215 ? -25.75 -11.367 -12.859 1 91.06 215 GLN A CA 1
ATOM 1584 C C . GLN A 1 215 ? -26.047 -10.211 -11.914 1 91.06 215 GLN A C 1
ATOM 1586 O O . GLN A 1 215 ? -27.172 -10.031 -11.477 1 91.06 215 GLN A O 1
ATOM 1591 N N . ALA A 1 216 ? -24.938 -9.492 -11.656 1 86.31 216 ALA A N 1
ATOM 1592 C CA . ALA A 1 216 ? -25.062 -8.383 -10.711 1 86.31 216 ALA A CA 1
ATOM 1593 C C . ALA A 1 216 ? -25.094 -7.043 -11.445 1 86.31 216 ALA A C 1
ATOM 1595 O O . ALA A 1 216 ? -24.281 -6.805 -12.344 1 86.31 216 ALA A O 1
ATOM 1596 N N . GLY A 1 217 ? -26.109 -6.238 -11.469 1 88.25 217 GLY A N 1
ATOM 1597 C CA . GLY A 1 217 ? -26.156 -4.926 -12.086 1 88.25 217 GLY A CA 1
ATOM 1598 C C . GLY A 1 217 ? -25.078 -3.988 -11.609 1 88.25 217 GLY A C 1
ATOM 1599 O O . GLY A 1 217 ? -24.578 -3.16 -12.375 1 88.25 217 GLY A O 1
ATOM 1600 N N . ASP A 1 218 ? -24.609 -4.051 -10.375 1 95.75 218 ASP A N 1
ATOM 1601 C CA . ASP A 1 218 ? -23.562 -3.271 -9.719 1 95.75 218 ASP A CA 1
ATOM 1602 C C . ASP A 1 218 ? -22.703 -4.152 -8.812 1 95.75 218 ASP A C 1
ATOM 1604 O O . ASP A 1 218 ? -22.859 -4.125 -7.59 1 95.75 218 ASP A O 1
ATOM 1608 N N . PRO A 1 219 ? -21.781 -4.84 -9.469 1 96.62 219 PRO A N 1
ATOM 1609 C CA . PRO A 1 219 ? -21.016 -5.816 -8.688 1 96.62 219 PRO A CA 1
ATOM 1610 C C . PRO A 1 219 ? -20.281 -5.184 -7.512 1 96.62 219 PRO A C 1
ATOM 1612 O O . PRO A 1 219 ? -20.219 -5.766 -6.426 1 96.62 219 PRO A O 1
ATOM 1615 N N . VAL A 1 220 ? -19.688 -4.031 -7.699 1 97.81 220 VAL A N 1
ATOM 1616 C CA . VAL A 1 220 ? -18.953 -3.357 -6.637 1 97.81 220 VAL A CA 1
ATOM 1617 C C . VAL A 1 220 ? -19.891 -3.043 -5.473 1 97.81 220 VAL A C 1
ATOM 1619 O O . VAL A 1 220 ? -19.578 -3.355 -4.32 1 97.81 220 VAL A O 1
ATOM 1622 N N . GLY A 1 221 ? -21 -2.357 -5.812 1 97.94 221 GLY A N 1
ATOM 1623 C CA . GLY A 1 221 ? -21.984 -2.053 -4.777 1 97.94 221 GLY A CA 1
ATOM 1624 C C . GLY A 1 221 ? -22.484 -3.285 -4.051 1 97.94 221 GLY A C 1
ATOM 1625 O O . GLY A 1 221 ? -22.656 -3.266 -2.83 1 97.94 221 GLY A O 1
ATOM 1626 N N . ARG A 1 222 ? -22.719 -4.367 -4.77 1 97.94 222 ARG A N 1
ATOM 1627 C CA . ARG A 1 222 ? -23.203 -5.609 -4.172 1 97.94 222 ARG A CA 1
ATOM 1628 C C . ARG A 1 222 ? -22.156 -6.227 -3.26 1 97.94 222 ARG A C 1
ATOM 1630 O O . ARG A 1 222 ? -22.469 -6.707 -2.17 1 97.94 222 ARG A O 1
ATOM 1637 N N . LEU A 1 223 ? -20.922 -6.27 -3.695 1 98.5 223 LEU A N 1
ATOM 1638 C CA . LEU A 1 223 ? -19.844 -6.816 -2.871 1 98.5 223 LEU A CA 1
ATOM 1639 C C . LEU A 1 223 ? -19.703 -6.031 -1.57 1 98.5 223 LEU A C 1
ATOM 1641 O O . LEU A 1 223 ? -19.562 -6.621 -0.497 1 98.5 223 LEU A O 1
ATOM 1645 N N . ARG A 1 224 ? -19.719 -4.703 -1.664 1 98.44 224 ARG A N 1
ATOM 1646 C CA . ARG A 1 224 ? -19.641 -3.881 -0.461 1 98.44 224 ARG A CA 1
ATOM 1647 C C . ARG A 1 224 ? -20.812 -4.164 0.468 1 98.44 224 ARG A C 1
ATOM 1649 O O . ARG A 1 224 ? -20.641 -4.277 1.683 1 98.44 224 ARG A O 1
ATOM 1656 N N . ALA A 1 225 ? -22.047 -4.32 -0.094 1 97.62 225 ALA A N 1
ATOM 1657 C CA . ALA A 1 225 ? -23.25 -4.57 0.688 1 97.62 225 ALA A CA 1
ATOM 1658 C C . ALA A 1 225 ? -23.156 -5.891 1.443 1 97.62 225 ALA A C 1
ATOM 1660 O O . ALA A 1 225 ? -23.797 -6.07 2.48 1 97.62 225 ALA A O 1
ATOM 1661 N N . LEU A 1 226 ? -22.328 -6.828 0.973 1 97.75 226 LEU A N 1
ATOM 1662 C CA . LEU A 1 226 ? -22.172 -8.141 1.592 1 97.75 226 LEU A CA 1
ATOM 1663 C C . LEU A 1 226 ? -21.234 -8.062 2.795 1 97.75 226 LEU A C 1
ATOM 1665 O O . LEU A 1 226 ? -21.109 -9.031 3.551 1 97.75 226 LEU A O 1
ATOM 1669 N N . THR A 1 227 ? -20.547 -6.949 3.031 1 97.44 227 THR A N 1
ATOM 1670 C CA . THR A 1 227 ? -19.641 -6.773 4.16 1 97.44 227 THR A CA 1
ATOM 1671 C C . THR A 1 227 ? -20.359 -6.086 5.32 1 97.44 227 THR A C 1
ATOM 1673 O O . THR A 1 227 ? -21.453 -5.543 5.152 1 97.44 227 THR A O 1
ATOM 1676 N N . GLU A 1 228 ? -19.766 -6.141 6.5 1 93.19 228 GLU A N 1
ATOM 1677 C CA . GLU A 1 228 ? -20.359 -5.535 7.688 1 93.19 228 GLU A CA 1
ATOM 1678 C C . GLU A 1 228 ? -20.625 -4.047 7.473 1 93.19 228 GLU A C 1
ATOM 1680 O O . GLU A 1 228 ? -19.703 -3.293 7.133 1 93.19 228 GLU A O 1
ATOM 1685 N N . GLY A 1 229 ? -21.922 -3.709 7.613 1 94.75 229 GLY A N 1
ATOM 1686 C CA . GLY A 1 229 ? -22.297 -2.309 7.504 1 94.75 229 GLY A CA 1
ATOM 1687 C C . GLY A 1 229 ? -22.172 -1.766 6.09 1 94.75 229 GLY A C 1
ATOM 1688 O O . GLY A 1 229 ? -22.312 -0.561 5.871 1 94.75 229 GLY A O 1
ATOM 1689 N N . GLY A 1 230 ? -21.875 -2.635 5.191 1 97.12 230 GLY A N 1
ATOM 1690 C CA . GLY A 1 230 ? -21.703 -2.191 3.816 1 97.12 230 GLY A CA 1
ATOM 1691 C C . GLY A 1 230 ? -20.453 -1.342 3.615 1 97.12 230 GLY A C 1
ATOM 1692 O O . GLY A 1 230 ? -20.406 -0.515 2.703 1 97.12 230 GLY A O 1
ATOM 1693 N N . ARG A 1 231 ? -19.469 -1.455 4.477 1 96.56 231 ARG A N 1
ATOM 1694 C CA . ARG A 1 231 ? -18.312 -0.567 4.531 1 96.56 231 ARG A CA 1
ATOM 1695 C C . ARG A 1 231 ? -17.297 -0.93 3.455 1 96.56 231 ARG A C 1
ATOM 1697 O O . ARG A 1 231 ? -16.453 -0.103 3.078 1 96.56 231 ARG A O 1
ATOM 1704 N N . GLY A 1 232 ? -17.359 -2.172 2.877 1 98.44 232 GLY A N 1
ATOM 1705 C CA . GLY A 1 232 ? -16.297 -2.729 2.047 1 98.44 232 GLY A CA 1
ATOM 1706 C C . GLY A 1 232 ? -15.438 -3.742 2.777 1 98.44 232 GLY A C 1
ATOM 1707 O O . GLY A 1 232 ? -15.617 -3.967 3.977 1 98.44 232 GLY A O 1
ATOM 1708 N N . ALA A 1 233 ? -14.57 -4.34 2.055 1 98.75 233 ALA A N 1
ATOM 1709 C CA . ALA A 1 233 ? -13.797 -5.453 2.598 1 98.75 233 ALA A CA 1
ATOM 1710 C C . ALA A 1 233 ? -12.508 -4.965 3.25 1 98.75 233 ALA A C 1
ATOM 1712 O O . ALA A 1 233 ? -11.992 -3.9 2.898 1 98.75 233 ALA A O 1
ATOM 1713 N N . ASP A 1 234 ? -11.977 -5.734 4.281 1 98.75 234 ASP A N 1
ATOM 1714 C CA . ASP A 1 234 ? -10.68 -5.465 4.895 1 98.75 234 ASP A CA 1
ATOM 1715 C C . ASP A 1 234 ? -9.547 -5.641 3.887 1 98.75 234 ASP A C 1
ATOM 1717 O O . ASP A 1 234 ? -8.578 -4.887 3.906 1 98.75 234 ASP A O 1
ATOM 1721 N N . ILE A 1 235 ? -9.703 -6.66 3.135 1 98.94 235 ILE A N 1
ATOM 1722 C CA . ILE A 1 235 ? -8.742 -7.008 2.09 1 98.94 235 ILE A CA 1
ATOM 1723 C C . ILE A 1 235 ? -9.484 -7.383 0.81 1 98.94 235 ILE A C 1
ATOM 1725 O O . ILE A 1 235 ? -10.477 -8.117 0.853 1 98.94 235 ILE A O 1
ATOM 1729 N N . VAL A 1 236 ? -9.109 -6.801 -0.292 1 98.94 236 VAL A N 1
ATOM 1730 C CA . VAL A 1 236 ? -9.609 -7.199 -1.605 1 98.94 236 VAL A CA 1
ATOM 1731 C C . VAL A 1 236 ? -8.461 -7.734 -2.453 1 98.94 236 VAL A C 1
ATOM 1733 O O . VAL A 1 236 ? -7.41 -7.09 -2.57 1 98.94 236 VAL A O 1
ATOM 1736 N N . ILE A 1 237 ? -8.578 -8.914 -2.982 1 98.94 237 ILE A N 1
ATOM 1737 C CA . ILE A 1 237 ? -7.555 -9.516 -3.826 1 98.94 237 ILE A CA 1
ATOM 1738 C C . ILE A 1 237 ? -8.086 -9.68 -5.25 1 98.94 237 ILE A C 1
ATOM 1740 O O . ILE A 1 237 ? -9.047 -10.414 -5.48 1 98.94 237 ILE A O 1
ATOM 1744 N N . GLU A 1 238 ? -7.555 -8.953 -6.148 1 98.81 238 GLU A N 1
ATOM 1745 C CA . GLU A 1 238 ? -7.898 -9.086 -7.562 1 98.81 238 GLU A CA 1
ATOM 1746 C C . GLU A 1 238 ? -7.07 -10.18 -8.234 1 98.81 238 GLU A C 1
ATOM 1748 O O . GLU A 1 238 ? -5.84 -10.141 -8.203 1 98.81 238 GLU A O 1
ATOM 1753 N N . ALA A 1 239 ? -7.664 -11.156 -8.828 1 98.06 239 ALA A N 1
ATOM 1754 C CA . ALA A 1 239 ? -6.953 -12.305 -9.383 1 98.06 239 ALA A CA 1
ATOM 1755 C C . ALA A 1 239 ? -7.359 -12.555 -10.836 1 98.06 239 ALA A C 1
ATOM 1757 O O . ALA A 1 239 ? -7.32 -13.695 -11.305 1 98.06 239 ALA A O 1
ATOM 1758 N N . THR A 1 240 ? -7.816 -11.594 -11.57 1 95.56 240 THR A N 1
ATOM 1759 C CA . THR A 1 240 ? -8.219 -11.758 -12.961 1 95.56 240 THR A CA 1
ATOM 1760 C C . THR A 1 240 ? -7.168 -11.18 -13.898 1 95.56 240 THR A C 1
ATOM 1762 O O . THR A 1 240 ? -6.957 -11.703 -15 1 95.56 240 THR A O 1
ATOM 1765 N N . GLY A 1 241 ? -6.551 -10.047 -13.492 1 95.31 241 GLY A N 1
ATOM 1766 C CA . GLY A 1 241 ? -5.52 -9.43 -14.312 1 95.31 241 GLY A CA 1
ATOM 1767 C C . GLY A 1 241 ? -6.074 -8.523 -15.398 1 95.31 241 GLY A C 1
ATOM 1768 O O . GLY A 1 241 ? -5.559 -8.5 -16.516 1 95.31 241 GLY A O 1
ATOM 1769 N N . LYS A 1 242 ? -7.16 -7.859 -15.141 1 95.88 242 LYS A N 1
ATOM 1770 C CA . LYS A 1 242 ? -7.742 -6.855 -16.016 1 95.88 242 LYS A CA 1
ATOM 1771 C C . LYS A 1 242 ? -7.797 -5.492 -15.344 1 95.88 242 LYS A C 1
ATOM 1773 O O . LYS A 1 242 ? -8.18 -5.387 -14.18 1 95.88 242 LYS A O 1
ATOM 1778 N N . PRO A 1 243 ? -7.445 -4.418 -16.109 1 97.81 243 PRO A N 1
ATOM 1779 C CA . PRO A 1 243 ? -7.441 -3.09 -15.484 1 97.81 243 PRO A CA 1
ATOM 1780 C C . PRO A 1 243 ? -8.789 -2.73 -14.852 1 97.81 243 PRO A C 1
ATOM 1782 O O . PRO A 1 243 ? -8.828 -2.213 -13.734 1 97.81 243 PRO A O 1
ATOM 1785 N N . ALA A 1 244 ? -9.867 -3.041 -15.531 1 97.56 244 ALA A N 1
ATOM 1786 C CA . ALA A 1 244 ? -11.188 -2.725 -15 1 97.56 244 ALA A CA 1
ATOM 1787 C C . ALA A 1 244 ? -11.438 -3.455 -13.68 1 97.56 244 ALA A C 1
ATOM 1789 O O . ALA A 1 244 ? -12.086 -2.92 -12.781 1 97.56 244 ALA A O 1
ATOM 1790 N N . ALA A 1 245 ? -11 -4.656 -13.562 1 97.81 245 ALA A N 1
ATOM 1791 C CA . ALA A 1 245 ? -11.141 -5.418 -12.328 1 97.81 245 ALA A CA 1
ATOM 1792 C C . ALA A 1 245 ? -10.281 -4.824 -11.211 1 97.81 245 ALA A C 1
ATOM 1794 O O . ALA A 1 245 ? -10.672 -4.84 -10.047 1 97.81 245 ALA A O 1
ATOM 1795 N N . TRP A 1 246 ? -9.055 -4.367 -11.602 1 98.75 246 TRP A N 1
ATOM 1796 C CA . TRP A 1 246 ? -8.227 -3.666 -10.625 1 98.75 246 TRP A CA 1
ATOM 1797 C C . TRP A 1 246 ? -8.977 -2.475 -10.031 1 98.75 246 TRP A C 1
ATOM 1799 O O . TRP A 1 246 ? -9.008 -2.301 -8.812 1 98.75 246 TRP A O 1
ATOM 1809 N N . GLU A 1 247 ? -9.562 -1.68 -10.898 1 98.69 247 GLU A N 1
ATOM 1810 C CA . GLU A 1 247 ? -10.297 -0.5 -10.453 1 98.69 247 GLU A CA 1
ATOM 1811 C C . GLU A 1 247 ? -11.5 -0.89 -9.594 1 98.69 247 GLU A C 1
ATOM 1813 O O . GLU A 1 247 ? -11.766 -0.255 -8.57 1 98.69 247 GLU A O 1
ATOM 1818 N N . ALA A 1 248 ? -12.188 -1.927 -10 1 98.44 248 ALA A N 1
ATOM 1819 C CA . ALA A 1 248 ? -13.312 -2.422 -9.211 1 98.44 248 ALA A CA 1
ATOM 1820 C C . ALA A 1 248 ? -12.859 -2.891 -7.836 1 98.44 248 ALA A C 1
ATOM 1822 O O . ALA A 1 248 ? -13.555 -2.684 -6.84 1 98.44 248 ALA A O 1
ATOM 1823 N N . ALA A 1 249 ? -11.742 -3.576 -7.809 1 98.88 249 ALA A N 1
ATOM 1824 C CA . ALA A 1 249 ? -11.195 -4.039 -6.539 1 98.88 249 ALA A CA 1
ATOM 1825 C C . ALA A 1 249 ? -10.93 -2.869 -5.598 1 98.88 249 ALA A C 1
ATOM 1827 O O . ALA A 1 249 ? -11.273 -2.924 -4.414 1 98.88 249 ALA A O 1
ATOM 1828 N N . ILE A 1 250 ? -10.328 -1.837 -6.102 1 98.88 250 ILE A N 1
ATOM 1829 C CA . ILE A 1 250 ? -10.031 -0.645 -5.316 1 98.88 250 ILE A CA 1
ATOM 1830 C C . ILE A 1 250 ? -11.328 -0.038 -4.789 1 98.88 250 ILE A C 1
ATOM 1832 O O . ILE A 1 250 ? -11.414 0.345 -3.619 1 98.88 250 ILE A O 1
ATOM 1836 N N 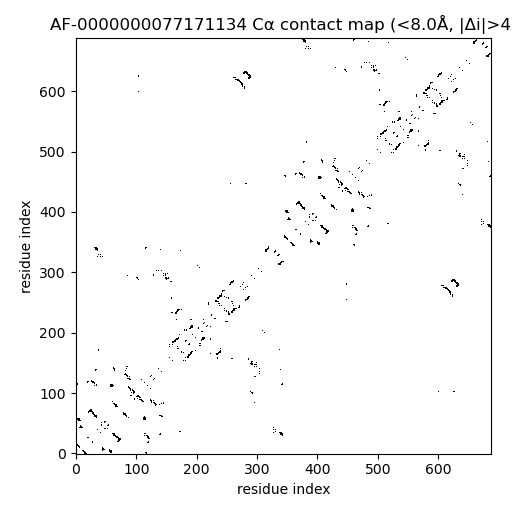. ALA A 1 251 ? -12.32 -0.022 -5.605 1 98.62 251 ALA A N 1
ATOM 1837 C CA . ALA A 1 251 ? -13.602 0.577 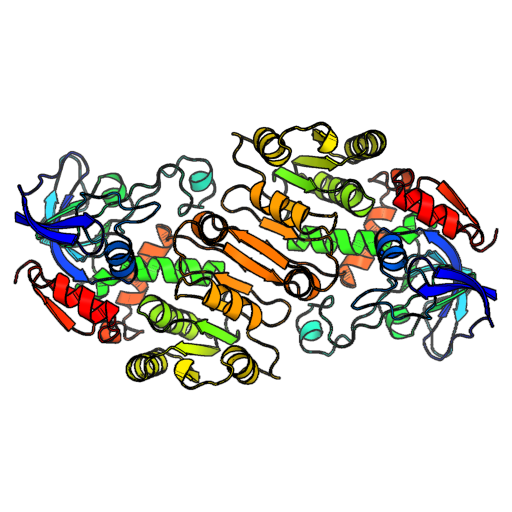-5.246 1 98.62 251 ALA A CA 1
ATOM 1838 C C . ALA A 1 251 ? -14.344 -0.278 -4.223 1 98.62 251 ALA A C 1
ATOM 1840 O O . ALA A 1 251 ? -15.25 0.205 -3.537 1 98.62 251 ALA A O 1
ATOM 1841 N N . THR A 1 252 ? -14.016 -1.56 -4.105 1 98.75 252 THR A N 1
ATOM 1842 C CA . THR A 1 252 ? -14.695 -2.5 -3.221 1 98.75 252 THR A CA 1
ATOM 1843 C C . THR A 1 252 ? -14.117 -2.42 -1.809 1 98.75 252 THR A C 1
ATOM 1845 O O . THR A 1 252 ? -14.75 -2.875 -0.851 1 98.75 252 THR A O 1
ATOM 1848 N N . ALA A 1 253 ? -13.023 -1.84 -1.646 1 98.81 253 ALA A N 1
ATOM 1849 C CA . ALA A 1 253 ? -12.273 -1.828 -0.392 1 98.81 253 ALA A CA 1
ATOM 1850 C C . ALA A 1 253 ? -12.859 -0.809 0.583 1 98.81 253 ALA A C 1
ATOM 1852 O O . ALA A 1 253 ? -13.297 0.269 0.176 1 98.81 253 ALA A O 1
ATOM 1853 N N . ARG A 1 254 ? -12.859 -1.112 1.845 1 98.62 254 ARG A N 1
ATOM 1854 C CA . ARG A 1 254 ? -13.258 -0.141 2.859 1 98.62 254 ARG A CA 1
ATOM 1855 C C . ARG A 1 254 ? -12.117 0.827 3.166 1 98.62 254 ARG A C 1
ATOM 1857 O O . ARG A 1 254 ? -10.969 0.572 2.809 1 98.62 254 ARG A O 1
ATOM 1864 N N . PRO A 1 255 ? -12.383 1.949 3.854 1 98.5 255 PRO A N 1
ATOM 1865 C CA . PRO A 1 255 ? -11.273 2.768 4.34 1 98.5 255 PRO A CA 1
ATOM 1866 C C . PRO A 1 255 ? -10.289 1.978 5.195 1 98.5 255 PRO A C 1
ATOM 1868 O O . PRO A 1 255 ? -10.703 1.146 6.008 1 98.5 255 PRO A O 1
ATOM 1871 N N . GLY A 1 256 ? -9.016 2.182 4.949 1 98.56 256 GLY A N 1
ATOM 1872 C CA . GLY A 1 256 ? -7.969 1.489 5.684 1 98.56 256 GLY A CA 1
ATOM 1873 C C . GLY A 1 256 ? -7.664 0.11 5.129 1 98.56 256 GLY A C 1
ATOM 1874 O O . GLY A 1 256 ? -6.848 -0.625 5.695 1 98.56 256 GLY A O 1
ATOM 1875 N N . ALA A 1 257 ? -8.266 -0.271 4.012 1 98.81 257 ALA A N 1
ATOM 1876 C CA . ALA A 1 257 ? -8.148 -1.625 3.477 1 98.81 257 ALA A CA 1
ATOM 1877 C C . ALA A 1 257 ? -6.852 -1.795 2.691 1 98.81 257 ALA A C 1
ATOM 1879 O O . ALA A 1 257 ? -6.211 -0.809 2.318 1 98.81 257 ALA A O 1
ATOM 1880 N N . THR A 1 258 ? -6.484 -3.031 2.494 1 98.88 258 THR A N 1
ATOM 1881 C CA . THR A 1 258 ? -5.441 -3.432 1.554 1 98.88 258 THR A CA 1
ATOM 1882 C C . THR A 1 258 ? -6.055 -4.059 0.304 1 98.88 258 THR A C 1
ATOM 1884 O O . THR A 1 258 ? -6.93 -4.922 0.401 1 98.88 258 THR A O 1
ATOM 1887 N N . VAL A 1 259 ? -5.668 -3.555 -0.812 1 98.94 259 VAL A N 1
ATOM 1888 C CA . VAL A 1 259 ? -6.047 -4.137 -2.096 1 98.94 259 VAL A CA 1
ATOM 1889 C C . VAL A 1 259 ? -4.836 -4.805 -2.74 1 98.94 259 VAL A C 1
ATOM 1891 O O . VAL A 1 259 ? -3.863 -4.133 -3.094 1 98.94 259 VAL A O 1
ATOM 1894 N N . LEU A 1 260 ? -4.852 -6.078 -2.812 1 98.94 260 LEU A N 1
ATOM 1895 C CA . LEU A 1 260 ? -3.783 -6.836 -3.455 1 98.94 260 LEU A CA 1
ATOM 1896 C C . LEU A 1 260 ? -4.078 -7.043 -4.938 1 98.94 260 LEU A C 1
ATOM 1898 O O . LEU A 1 260 ? -5.066 -7.691 -5.293 1 98.94 260 LEU A O 1
ATOM 1902 N N . LEU A 1 261 ? -3.275 -6.484 -5.695 1 98.81 261 LEU A N 1
ATOM 1903 C CA . LEU A 1 261 ? -3.396 -6.617 -7.141 1 98.81 261 LEU A CA 1
ATOM 1904 C C . LEU A 1 261 ? -2.545 -7.773 -7.656 1 98.81 261 LEU A C 1
ATOM 1906 O O . LEU A 1 261 ? -1.421 -7.562 -8.117 1 98.81 261 LEU A O 1
ATOM 1910 N N . PHE A 1 262 ? -3.133 -8.938 -7.609 1 98.44 262 PHE A N 1
ATOM 1911 C CA . PHE A 1 262 ? -2.449 -10.211 -7.781 1 98.44 262 PHE A CA 1
ATOM 1912 C C . PHE A 1 262 ? -2.346 -10.578 -9.258 1 98.44 262 PHE A C 1
ATOM 1914 O O . PHE A 1 262 ? -1.318 -11.094 -9.703 1 98.44 262 PHE A O 1
ATOM 1921 N N . GLY A 1 263 ? -3.418 -10.414 -10.016 1 96.56 263 GLY A N 1
ATOM 1922 C CA . GLY A 1 263 ? -3.422 -10.766 -11.422 1 96.56 263 GLY A CA 1
ATOM 1923 C C . GLY A 1 263 ? -2.693 -9.758 -12.297 1 96.56 263 GLY A C 1
ATOM 1924 O O . GLY A 1 263 ? -3.039 -8.578 -12.305 1 96.56 263 GLY A O 1
ATOM 1925 N N . GLY A 1 264 ? -1.772 -10.172 -13.031 1 94.31 264 GLY A N 1
ATOM 1926 C CA . GLY A 1 264 ? -1.033 -9.289 -13.922 1 94.31 264 GLY A CA 1
ATOM 1927 C C . GLY A 1 264 ? -1.828 -8.875 -15.148 1 94.31 264 GLY A C 1
ATOM 1928 O O . GLY A 1 264 ? -2.424 -9.719 -15.82 1 94.31 264 GLY A O 1
ATOM 1929 N N . CYS A 1 265 ? -1.824 -7.629 -15.445 1 95.06 265 CYS A N 1
ATOM 1930 C CA . CYS A 1 265 ? -2.521 -7.078 -16.594 1 95.06 265 CYS A CA 1
ATOM 1931 C C . CYS A 1 265 ? -1.648 -7.148 -17.844 1 95.06 265 CYS A C 1
ATOM 1933 O O . CYS A 1 265 ? -0.451 -7.426 -17.75 1 95.06 265 CYS A O 1
ATOM 1935 N N . PRO A 1 266 ? -2.268 -6.996 -19 1 91.88 266 PRO A N 1
ATOM 1936 C CA . PRO A 1 266 ? -1.46 -6.926 -20.219 1 91.88 266 PRO A CA 1
ATOM 1937 C C . PRO A 1 266 ? -0.434 -5.797 -20.188 1 91.88 266 PRO A C 1
ATOM 1939 O O . PRO A 1 266 ? -0.663 -4.77 -19.547 1 91.88 266 PRO A O 1
ATOM 1942 N N . ARG A 1 267 ? 0.606 -5.996 -20.906 1 89.38 267 ARG A N 1
ATOM 1943 C CA . ARG A 1 267 ? 1.645 -4.973 -20.984 1 89.38 267 ARG A CA 1
ATOM 1944 C C . ARG A 1 267 ? 1.083 -3.668 -21.547 1 89.38 267 ARG A C 1
ATOM 1946 O O . ARG A 1 267 ? 0.233 -3.682 -22.438 1 89.38 267 ARG A O 1
ATOM 1953 N N . GLY A 1 268 ? 1.606 -2.553 -21.016 1 92.88 268 GLY A N 1
ATOM 1954 C CA . GLY A 1 268 ? 1.244 -1.248 -21.547 1 92.88 268 GLY A CA 1
ATOM 1955 C C . GLY A 1 268 ? -0.072 -0.728 -21 1 92.88 268 GLY A C 1
ATOM 1956 O O . GLY A 1 268 ? -0.575 0.302 -21.453 1 92.88 268 GLY A O 1
ATOM 1957 N N . THR A 1 269 ? -0.659 -1.41 -20.047 1 96.12 269 THR A N 1
ATOM 1958 C CA . THR A 1 269 ? -1.93 -0.959 -19.5 1 96.12 269 THR A CA 1
ATOM 1959 C C . THR A 1 269 ? -1.706 -0.145 -18.219 1 96.12 269 THR A C 1
ATOM 1961 O O . THR A 1 269 ? -0.631 -0.204 -17.625 1 96.12 269 THR A O 1
ATOM 1964 N N . ALA A 1 270 ? -2.719 0.617 -17.891 1 98.19 270 ALA A N 1
ATOM 1965 C CA . ALA A 1 270 ? -2.721 1.43 -16.688 1 98.19 270 ALA A CA 1
ATOM 1966 C C . ALA A 1 270 ? -4.094 1.422 -16.016 1 98.19 270 ALA A C 1
ATOM 1968 O O . ALA A 1 270 ? -5.094 1.077 -16.656 1 98.19 270 ALA A O 1
ATOM 1969 N N . VAL A 1 271 ? -4.102 1.713 -14.773 1 98 271 VAL A N 1
ATOM 1970 C CA . VAL A 1 271 ? -5.348 1.875 -14.031 1 98 271 VAL A CA 1
ATOM 1971 C C . VAL A 1 271 ? -5.465 3.311 -13.523 1 98 271 VAL A C 1
ATOM 1973 O O . VAL A 1 271 ? -4.461 3.941 -13.195 1 98 271 VAL A O 1
ATOM 1976 N N . SER A 1 272 ? -6.676 3.76 -13.539 1 98.19 272 SER A N 1
ATOM 1977 C CA . SER A 1 272 ? -6.98 5.066 -12.969 1 98.19 272 SER A CA 1
ATOM 1978 C C . SER A 1 272 ? -7.371 4.949 -11.5 1 98.19 272 SER A C 1
ATOM 1980 O O . SER A 1 272 ? -8.297 4.215 -11.156 1 98.19 272 SER A O 1
ATOM 1982 N N . VAL A 1 273 ? -6.66 5.625 -10.656 1 98.31 273 VAL A N 1
ATOM 1983 C CA . VAL A 1 273 ? -6.922 5.566 -9.219 1 98.31 273 VAL A CA 1
ATOM 1984 C C . VAL A 1 273 ? -7.406 6.926 -8.727 1 98.31 273 VAL A C 1
ATOM 1986 O O . VAL A 1 273 ? -6.715 7.934 -8.891 1 98.31 273 VAL A O 1
ATOM 1989 N N . ASP A 1 274 ? -8.586 6.941 -8.188 1 98.38 274 ASP A N 1
ATOM 1990 C CA . ASP A 1 274 ? -9.125 8.156 -7.59 1 98.38 274 ASP A CA 1
ATOM 1991 C C . ASP A 1 274 ? -8.266 8.625 -6.418 1 98.38 274 ASP A C 1
ATOM 1993 O O . ASP A 1 274 ? -8.078 7.891 -5.449 1 98.38 274 ASP A O 1
ATOM 1997 N N . THR A 1 275 ? -7.738 9.875 -6.492 1 97.75 275 THR A N 1
ATOM 1998 C CA . THR A 1 275 ? -6.773 10.336 -5.5 1 97.75 275 THR A CA 1
ATOM 1999 C C . THR A 1 275 ? -7.453 10.562 -4.152 1 97.75 275 THR A C 1
ATOM 2001 O O . THR A 1 275 ? -6.844 10.352 -3.1 1 97.75 275 THR A O 1
ATOM 2004 N N . GLU A 1 276 ? -8.664 11.07 -4.148 1 96.38 276 GLU A N 1
ATOM 2005 C CA . GLU A 1 276 ? -9.398 11.281 -2.906 1 96.38 276 GLU A CA 1
ATOM 2006 C C . GLU A 1 276 ? -9.609 9.969 -2.162 1 96.38 276 GLU A C 1
ATOM 2008 O O . GLU A 1 276 ? -9.391 9.891 -0.953 1 96.38 276 GLU A O 1
ATOM 2013 N N . ASN A 1 277 ? -10.016 8.969 -2.916 1 97.44 277 ASN A N 1
ATOM 2014 C CA . ASN A 1 277 ? -10.242 7.652 -2.328 1 97.44 277 ASN A CA 1
ATOM 2015 C C . ASN A 1 277 ? -8.961 7.082 -1.723 1 97.44 277 ASN A C 1
ATOM 2017 O O . ASN A 1 277 ? -8.961 6.648 -0.569 1 97.44 277 ASN A O 1
ATOM 2021 N N . LEU A 1 278 ? -7.898 7.102 -2.471 1 98.38 278 LEU A N 1
ATOM 2022 C CA . LEU A 1 278 ? -6.633 6.527 -2.033 1 98.38 278 LEU A CA 1
ATOM 2023 C C . LEU A 1 278 ? -6.09 7.266 -0.815 1 98.38 278 LEU A C 1
ATOM 2025 O O . LEU A 1 278 ? -5.719 6.645 0.182 1 98.38 278 LEU A O 1
ATOM 2029 N N . HIS A 1 279 ? -6.09 8.555 -0.803 1 97.56 279 HIS A N 1
ATOM 2030 C CA . HIS A 1 279 ? -5.488 9.391 0.231 1 97.56 279 HIS A CA 1
ATOM 2031 C C . HIS A 1 279 ? -6.34 9.398 1.496 1 97.56 279 HIS A C 1
ATOM 2033 O O . HIS A 1 279 ? -5.879 9 2.564 1 97.56 279 HIS A O 1
ATOM 2039 N N . TYR A 1 280 ? -7.637 9.766 1.404 1 96.38 280 TYR A N 1
ATOM 2040 C CA . TYR A 1 280 ? -8.461 10.039 2.574 1 96.38 280 TYR A CA 1
ATOM 2041 C C . TYR A 1 280 ? -8.945 8.742 3.213 1 96.38 280 TYR A C 1
ATOM 2043 O O . TYR A 1 280 ? -9.219 8.695 4.414 1 96.38 280 TYR A O 1
ATOM 2051 N N . ASN A 1 281 ? -9.023 7.707 2.393 1 97.94 281 ASN A N 1
ATOM 2052 C CA . ASN A 1 281 ? -9.445 6.422 2.939 1 97.94 281 ASN A CA 1
ATOM 2053 C C . ASN A 1 281 ? -8.25 5.551 3.312 1 97.94 281 ASN A C 1
ATOM 2055 O O . ASN A 1 281 ? -8.414 4.391 3.691 1 97.94 281 ASN A O 1
ATOM 2059 N N . GLU A 1 282 ? -7.082 6.129 3.199 1 98.5 282 GLU A N 1
ATOM 2060 C CA . GLU A 1 282 ? -5.848 5.473 3.619 1 98.5 282 GLU A CA 1
ATOM 2061 C C . GLU A 1 282 ? -5.75 4.062 3.043 1 98.5 282 GLU A C 1
ATOM 2063 O O . GLU A 1 282 ? -5.48 3.105 3.771 1 98.5 282 GLU A O 1
ATOM 2068 N N . LEU A 1 283 ? -6.027 3.92 1.765 1 98.81 283 LEU A N 1
ATOM 2069 C CA . LEU A 1 283 ? -5.926 2.617 1.117 1 98.81 283 LEU A CA 1
ATOM 2070 C C . LEU A 1 283 ? -4.465 2.221 0.921 1 98.81 283 LEU A C 1
ATOM 2072 O O . LEU A 1 283 ? -3.592 3.086 0.822 1 98.81 283 LEU A O 1
ATOM 2076 N N . THR A 1 284 ? -4.203 0.963 0.976 1 98.94 284 THR A N 1
ATOM 2077 C CA . THR A 1 284 ? -2.947 0.37 0.537 1 98.94 284 THR A CA 1
ATOM 2078 C C . THR A 1 284 ? -3.148 -0.449 -0.734 1 98.94 284 THR A C 1
ATOM 2080 O O . THR A 1 284 ? -3.887 -1.438 -0.731 1 98.94 284 THR A O 1
ATOM 2083 N N . LEU A 1 285 ? -2.613 -0.005 -1.819 1 98.94 285 LEU A N 1
ATOM 2084 C CA . LEU A 1 285 ? -2.559 -0.801 -3.041 1 98.94 285 LEU A CA 1
ATOM 2085 C C . LEU A 1 285 ? -1.231 -1.547 -3.145 1 98.94 285 LEU A C 1
ATOM 2087 O O . LEU A 1 285 ? -0.164 -0.931 -3.105 1 98.94 285 LEU A O 1
ATOM 2091 N N . LYS A 1 286 ? -1.281 -2.842 -3.24 1 98.88 286 LYS A N 1
ATOM 2092 C CA . LYS A 1 286 ? -0.091 -3.686 -3.18 1 98.88 286 LYS A CA 1
ATOM 2093 C C . LYS A 1 286 ? 0.009 -4.582 -4.41 1 98.88 286 LYS A C 1
ATOM 2095 O O . LYS A 1 286 ? -0.936 -5.305 -4.738 1 98.88 286 LYS A O 1
ATOM 2100 N N . GLY A 1 287 ? 1.092 -4.418 -5.121 1 98.62 287 GLY A N 1
ATOM 2101 C CA . GLY A 1 287 ? 1.43 -5.414 -6.129 1 98.62 287 GLY A CA 1
ATOM 2102 C C . GLY A 1 287 ? 2.195 -6.598 -5.562 1 98.62 287 GLY A C 1
ATOM 2103 O O . GLY A 1 287 ? 2.889 -6.469 -4.551 1 98.62 287 GLY A O 1
ATOM 2104 N N . VAL A 1 288 ? 2.102 -7.695 -6.227 1 98.19 288 VAL A N 1
ATOM 2105 C CA . VAL A 1 288 ? 2.857 -8.883 -5.836 1 98.19 288 VAL A CA 1
ATOM 2106 C C . VAL A 1 288 ? 3.213 -9.703 -7.074 1 98.19 288 VAL A C 1
ATOM 2108 O O . VAL A 1 288 ? 2.428 -9.773 -8.023 1 98.19 288 VAL A O 1
ATOM 2111 N N . PHE A 1 289 ? 4.363 -10.203 -7.016 1 96 289 PHE A N 1
ATOM 2112 C CA . PHE A 1 289 ? 4.855 -10.977 -8.148 1 96 289 PHE A CA 1
ATOM 2113 C C . PHE A 1 289 ? 5.516 -12.266 -7.684 1 96 289 PHE A C 1
ATOM 2115 O O . PHE A 1 289 ? 6.348 -12.25 -6.773 1 96 289 PHE A O 1
ATOM 2122 N N . HIS A 1 290 ? 5.074 -13.359 -8.234 1 97 290 HIS A N 1
ATOM 2123 C CA . HIS A 1 290 ? 5.797 -14.617 -8.141 1 97 290 HIS A CA 1
ATOM 2124 C C . HIS A 1 290 ? 5.816 -15.141 -6.711 1 97 290 HIS A C 1
ATOM 2126 O O . HIS A 1 290 ? 4.879 -14.906 -5.945 1 97 290 HIS A O 1
ATOM 2132 N N . ASN A 1 291 ? 6.699 -16.047 -6.375 1 98.25 291 ASN A N 1
ATOM 2133 C CA . ASN A 1 291 ? 6.824 -16.688 -5.07 1 98.25 291 ASN A CA 1
ATOM 2134 C C . ASN A 1 291 ? 8.273 -16.719 -4.586 1 98.25 291 ASN A C 1
ATOM 2136 O O . ASN A 1 291 ? 9.156 -16.156 -5.242 1 98.25 291 ASN A O 1
ATOM 2140 N N . THR A 1 292 ? 8.508 -17.234 -3.371 1 98.38 292 THR A N 1
ATOM 2141 C CA . THR A 1 292 ? 9.828 -17.422 -2.777 1 98.38 292 THR A CA 1
ATOM 2142 C C . THR A 1 292 ? 10.062 -18.875 -2.408 1 98.38 292 THR A C 1
ATOM 2144 O O . THR A 1 292 ? 9.109 -19.656 -2.301 1 98.38 292 THR A O 1
ATOM 2147 N N . PRO A 1 293 ? 11.328 -19.281 -2.219 1 98.5 293 PRO A N 1
ATOM 2148 C CA . PRO A 1 293 ? 11.617 -20.672 -1.874 1 98.5 293 PRO A CA 1
ATOM 2149 C C . PRO A 1 293 ? 10.852 -21.141 -0.644 1 98.5 293 PRO A C 1
ATOM 2151 O O . PRO A 1 293 ? 10.383 -22.281 -0.608 1 98.5 293 PRO A O 1
ATOM 2154 N N . ARG A 1 294 ? 10.727 -20.297 0.334 1 98.44 294 ARG A N 1
ATOM 2155 C CA . ARG A 1 294 ? 9.961 -20.672 1.523 1 98.44 294 ARG A CA 1
ATOM 2156 C C . ARG A 1 294 ? 8.523 -21.016 1.166 1 98.44 294 ARG A C 1
ATOM 2158 O O . ARG A 1 294 ? 7.984 -22.031 1.626 1 98.44 294 ARG A O 1
ATOM 2165 N N . HIS A 1 295 ? 7.902 -20.219 0.346 1 98.75 295 HIS A N 1
ATOM 2166 C CA . HIS A 1 295 ? 6.508 -20.438 -0.034 1 98.75 295 HIS A CA 1
ATOM 2167 C C . HIS A 1 295 ? 6.359 -21.688 -0.877 1 98.75 295 HIS A C 1
ATOM 2169 O O . HIS A 1 295 ? 5.336 -22.375 -0.808 1 98.75 295 HIS A O 1
ATOM 2175 N N . VAL A 1 296 ? 7.348 -22.016 -1.673 1 98.69 296 VAL A N 1
ATOM 2176 C CA . VAL A 1 296 ? 7.332 -23.234 -2.48 1 98.69 296 VAL A CA 1
ATOM 2177 C C . VAL A 1 296 ? 7.258 -24.453 -1.57 1 98.69 296 VAL A C 1
ATOM 2179 O O . VAL A 1 296 ? 6.426 -25.344 -1.776 1 98.69 296 VAL A O 1
ATOM 2182 N N . ARG A 1 297 ? 8.086 -24.5 -0.565 1 98.75 297 ARG A N 1
ATOM 2183 C CA . ARG A 1 297 ? 8.07 -25.594 0.391 1 98.75 297 ARG A CA 1
ATOM 2184 C C . ARG A 1 297 ? 6.754 -25.641 1.157 1 98.75 297 ARG A C 1
ATOM 2186 O O . ARG A 1 297 ? 6.184 -26.719 1.356 1 98.75 297 ARG A O 1
ATOM 2193 N N . GLU A 1 298 ? 6.27 -24.484 1.524 1 98.69 298 GLU A N 1
ATOM 2194 C CA . GLU A 1 298 ? 5.008 -24.391 2.252 1 98.69 298 GLU A CA 1
ATOM 2195 C C . GLU A 1 298 ? 3.844 -24.891 1.396 1 98.69 298 GLU A C 1
ATOM 2197 O O . GLU A 1 298 ? 2.918 -25.516 1.903 1 98.69 298 GLU A O 1
ATOM 2202 N N . ALA A 1 299 ? 3.896 -24.547 0.15 1 98.81 299 ALA A N 1
ATOM 2203 C CA . ALA A 1 299 ? 2.836 -24.953 -0.764 1 98.81 299 ALA A CA 1
ATOM 2204 C C . ALA A 1 299 ? 2.736 -26.484 -0.841 1 98.81 299 ALA A C 1
ATOM 2206 O O . ALA A 1 299 ? 1.654 -27.047 -0.673 1 98.81 299 ALA A O 1
ATOM 2207 N N . LEU A 1 300 ? 3.861 -27.141 -1.043 1 98.88 300 LEU A N 1
ATOM 2208 C CA . LEU A 1 300 ? 3.834 -28.594 -1.124 1 98.88 300 LEU A CA 1
ATOM 2209 C C . LEU A 1 300 ? 3.359 -29.203 0.192 1 98.88 300 LEU A C 1
ATOM 2211 O O . LEU A 1 300 ? 2.578 -30.156 0.193 1 98.88 300 LEU A O 1
ATOM 2215 N N . ALA A 1 301 ? 3.844 -28.641 1.276 1 98.62 301 ALA A N 1
ATOM 2216 C CA . ALA A 1 301 ? 3.432 -29.141 2.588 1 98.62 301 ALA A CA 1
ATOM 2217 C C . ALA A 1 301 ? 1.922 -29 2.775 1 98.62 301 ALA A C 1
ATOM 2219 O O . ALA A 1 301 ? 1.271 -29.906 3.287 1 98.62 301 ALA A O 1
ATOM 2220 N N . LEU A 1 302 ? 1.397 -27.891 2.355 1 98.56 302 LEU A N 1
ATOM 2221 C CA . LEU A 1 302 ? -0.034 -27.656 2.496 1 98.56 302 LEU A CA 1
ATOM 2222 C C . LEU A 1 302 ? -0.836 -28.625 1.64 1 98.56 302 LEU A C 1
ATOM 2224 O O . LEU A 1 302 ? -1.855 -29.156 2.086 1 98.56 302 LEU A O 1
ATOM 2228 N N . ILE A 1 303 ? -0.436 -28.844 0.448 1 98.62 303 ILE A N 1
ATOM 2229 C CA . ILE A 1 303 ? -1.094 -29.812 -0.423 1 98.62 303 ILE A CA 1
ATOM 2230 C C . ILE A 1 303 ? -1.043 -31.203 0.214 1 98.62 303 ILE A C 1
ATOM 2232 O O . ILE A 1 303 ? -2.041 -31.922 0.222 1 98.62 303 ILE A O 1
ATOM 2236 N N . ALA A 1 304 ? 0.066 -31.516 0.786 1 98.25 304 ALA A N 1
ATOM 2237 C CA . ALA A 1 304 ? 0.308 -32.844 1.333 1 98.25 304 ALA A CA 1
ATOM 2238 C C . ALA A 1 304 ? -0.55 -33.094 2.57 1 98.25 304 ALA A C 1
ATOM 2240 O O . ALA A 1 304 ? -0.845 -34.25 2.906 1 98.25 304 ALA A O 1
ATOM 2241 N N . CYS A 1 305 ? -0.967 -32.062 3.17 1 96.12 305 CYS A N 1
ATOM 2242 C CA . CYS A 1 305 ? -1.793 -32.188 4.363 1 96.12 305 CYS A CA 1
ATOM 2243 C C . CYS A 1 305 ? -3.195 -32.656 4.004 1 96.12 305 CYS A C 1
ATOM 2245 O O . CYS A 1 305 ? -3.934 -33.156 4.871 1 96.12 305 CYS A O 1
ATOM 2247 N N . ARG A 1 306 ? -3.656 -32.5 2.871 1 96.38 306 ARG A N 1
ATOM 2248 C CA . ARG A 1 306 ? -4.922 -32.969 2.312 1 96.38 306 ARG A CA 1
ATOM 2249 C C . ARG A 1 306 ? -6.105 -32.375 3.072 1 96.38 306 ARG A C 1
ATOM 2251 O O . ARG A 1 306 ? -7.152 -33.031 3.189 1 96.38 306 ARG A O 1
ATOM 2258 N N . ARG A 1 307 ? -5.867 -31.188 3.623 1 94.44 307 ARG A N 1
ATOM 2259 C CA . ARG A 1 307 ? -6.945 -30.516 4.332 1 94.44 307 ARG A CA 1
ATOM 2260 C C . ARG A 1 307 ? -7.805 -29.703 3.371 1 94.44 307 ARG A C 1
ATOM 2262 O O . ARG A 1 307 ? -8.945 -29.359 3.686 1 94.44 307 ARG A O 1
ATOM 2269 N N . ILE A 1 308 ? -7.27 -29.328 2.305 1 97.56 308 ILE A N 1
ATOM 2270 C CA . ILE A 1 308 ? -7.957 -28.578 1.263 1 97.56 308 ILE A CA 1
ATOM 2271 C C . ILE A 1 308 ? -8.164 -29.453 0.036 1 97.56 308 ILE A C 1
ATOM 2273 O O . ILE A 1 308 ? -7.242 -30.141 -0.405 1 97.56 308 ILE A O 1
ATOM 2277 N N . ALA A 1 309 ? -9.328 -29.469 -0.472 1 97.5 309 ALA A N 1
ATOM 2278 C CA . ALA A 1 309 ? -9.664 -30.328 -1.605 1 97.5 309 ALA A CA 1
ATOM 2279 C C . ALA A 1 309 ? -9.203 -29.703 -2.92 1 97.5 309 ALA A C 1
ATOM 2281 O O . ALA A 1 309 ? -10.016 -29.422 -3.799 1 97.5 309 ALA A O 1
ATOM 2282 N N . PHE A 1 310 ? -7.922 -29.672 -3.121 1 98 310 PHE A N 1
ATOM 2283 C CA . PHE A 1 310 ? -7.352 -29.062 -4.312 1 98 310 PHE A CA 1
ATOM 2284 C C . PHE A 1 310 ? -7.676 -29.875 -5.555 1 98 310 PHE A C 1
ATOM 2286 O O . PHE A 1 310 ? -7.531 -29.391 -6.68 1 98 310 PHE A O 1
ATOM 2293 N N . GLU A 1 311 ? -8.086 -31.125 -5.363 1 97.31 311 GLU A N 1
ATOM 2294 C CA . GLU A 1 311 ? -8.453 -31.969 -6.504 1 97.31 311 GLU A CA 1
ATOM 2295 C C . GLU A 1 311 ? -9.633 -31.359 -7.27 1 97.31 311 GLU A C 1
ATOM 2297 O O . GLU A 1 311 ? -9.812 -31.641 -8.453 1 97.31 311 GLU A O 1
ATOM 2302 N N . LEU A 1 312 ? -10.438 -30.5 -6.598 1 98 312 LEU A N 1
ATOM 2303 C CA . LEU A 1 312 ? -11.586 -29.859 -7.223 1 98 312 LEU A CA 1
ATOM 2304 C C . LEU A 1 312 ? -11.141 -28.906 -8.32 1 98 312 LEU A C 1
ATOM 2306 O O . LEU A 1 312 ? -11.953 -28.484 -9.156 1 98 312 LEU A O 1
ATOM 2310 N N . LEU A 1 313 ? -9.836 -28.531 -8.359 1 98.19 313 LEU A N 1
ATOM 2311 C CA . LEU A 1 313 ? -9.328 -27.562 -9.344 1 98.19 313 LEU A CA 1
ATOM 2312 C C . LEU A 1 313 ? -9 -28.266 -10.656 1 98.19 313 LEU A C 1
ATOM 2314 O O . LEU A 1 313 ? -8.828 -27.594 -11.688 1 98.19 313 LEU A O 1
ATOM 2318 N N . VAL A 1 314 ? -8.789 -29.531 -10.641 1 97.19 314 VAL A N 1
ATOM 2319 C CA . VAL A 1 314 ? -8.453 -30.281 -11.844 1 97.19 314 VAL A CA 1
ATOM 2320 C C . VAL A 1 314 ? -9.734 -30.766 -12.531 1 97.19 314 VAL A C 1
ATOM 2322 O O . VAL A 1 314 ? -10.375 -31.719 -12.062 1 97.19 314 VAL A O 1
ATOM 2325 N N . SER A 1 315 ? -10.039 -30.172 -13.602 1 93.88 315 SER A N 1
ATOM 2326 C CA . SER A 1 315 ? -11.305 -30.422 -14.281 1 93.88 315 SER A CA 1
ATOM 2327 C C . SER A 1 315 ? -11.211 -31.672 -15.164 1 93.88 315 SER A C 1
ATOM 2329 O O . SER A 1 315 ? -12.211 -32.344 -15.391 1 93.88 315 SER A O 1
ATOM 2331 N N . ASP A 1 316 ? -10.062 -31.797 -15.727 1 94.44 316 ASP A N 1
ATOM 2332 C CA . ASP A 1 316 ? -9.914 -32.875 -16.719 1 94.44 316 ASP A CA 1
ATOM 2333 C C . ASP A 1 316 ? -8.445 -33.281 -16.859 1 94.44 316 ASP A C 1
ATOM 2335 O O . ASP A 1 316 ? -7.559 -32.625 -16.281 1 94.44 316 ASP A O 1
ATOM 2339 N N . SER A 1 317 ? -8.219 -34.375 -17.547 1 97.56 317 SER A N 1
ATOM 2340 C CA . SER A 1 317 ? -6.895 -34.844 -17.953 1 97.56 317 SER A CA 1
ATOM 2341 C C . SER A 1 317 ? -6.852 -35.125 -19.453 1 97.56 317 SER A C 1
ATOM 2343 O O . SER A 1 317 ? -7.797 -35.688 -20 1 97.56 317 SER A O 1
ATOM 2345 N N . LEU A 1 318 ? -5.871 -34.656 -20.078 1 98.12 318 LEU A N 1
ATOM 2346 C CA . LEU A 1 318 ? -5.699 -34.875 -21.516 1 98.12 318 LEU A CA 1
ATOM 2347 C C . LEU A 1 318 ? -4.25 -35.219 -21.844 1 98.12 318 LEU A C 1
ATOM 2349 O O . LEU A 1 318 ? -3.336 -34.812 -21.109 1 98.12 318 LEU A O 1
ATOM 2353 N N . PRO A 1 319 ? -4.023 -35.969 -22.984 1 97.5 319 PRO A N 1
ATOM 2354 C CA . PRO A 1 319 ? -2.645 -36.156 -23.438 1 97.5 319 PRO A CA 1
ATOM 2355 C C . PRO A 1 319 ? -2.016 -34.875 -23.969 1 97.5 319 PRO A C 1
ATOM 2357 O O . PRO A 1 319 ? -2.729 -33.906 -24.25 1 97.5 319 PRO A O 1
ATOM 2360 N N . LEU A 1 320 ? -0.729 -34.812 -24.094 1 96.38 320 LEU A N 1
ATOM 2361 C CA . LEU A 1 320 ? 0.018 -33.625 -24.531 1 96.38 320 LEU A CA 1
ATOM 2362 C C . LEU A 1 320 ? -0.443 -33.188 -25.922 1 96.38 320 LEU A C 1
ATOM 2364 O O . LEU A 1 320 ? -0.448 -31.984 -26.219 1 96.38 320 LEU A O 1
ATOM 2368 N N . GLY A 1 321 ? -0.791 -34.156 -26.719 1 95.69 321 GLY A N 1
ATOM 2369 C CA . GLY A 1 321 ? -1.204 -33.875 -28.078 1 95.69 321 GLY A CA 1
ATOM 2370 C C . GLY A 1 321 ? -2.479 -33.031 -28.141 1 95.69 321 GLY A C 1
ATOM 2371 O O . GLY A 1 321 ? -2.803 -32.469 -29.188 1 95.69 321 GLY A O 1
ATOM 2372 N N . LYS A 1 322 ? -3.189 -32.938 -27.031 1 97 322 LYS A N 1
ATOM 2373 C CA . LYS A 1 322 ? -4.449 -32.188 -27 1 97 322 LYS A CA 1
ATOM 2374 C C . LYS A 1 322 ? -4.297 -30.891 -26.203 1 97 322 LYS A C 1
ATOM 2376 O O . LYS A 1 322 ? -5.262 -30.391 -25.625 1 97 322 LYS A O 1
ATOM 2381 N N . LEU A 1 323 ? -3.086 -30.375 -26.188 1 97.06 323 LEU A N 1
ATOM 2382 C CA . LEU A 1 323 ? -2.822 -29.156 -25.438 1 97.06 323 LEU A CA 1
ATOM 2383 C C . LEU A 1 323 ? -3.676 -28 -25.953 1 97.06 323 LEU A C 1
ATOM 2385 O O . LEU A 1 323 ? -4.211 -27.219 -25.172 1 97.06 323 LEU A O 1
ATOM 2389 N N . ASP A 1 324 ? -3.881 -27.875 -27.234 1 95.44 324 ASP A N 1
ATOM 2390 C CA . ASP A 1 324 ? -4.707 -26.828 -27.812 1 95.44 324 ASP A CA 1
ATOM 2391 C C . ASP A 1 324 ? -6.145 -26.922 -27.312 1 95.44 324 ASP A C 1
ATOM 2393 O O . ASP A 1 324 ? -6.777 -25.891 -27.047 1 95.44 324 ASP A O 1
ATOM 2397 N N . GLU A 1 325 ? -6.574 -28.094 -27.266 1 96.31 325 GLU A N 1
ATOM 2398 C CA . GLU A 1 325 ? -7.922 -28.312 -26.75 1 96.31 325 GLU A CA 1
ATOM 2399 C C . GLU A 1 325 ? -8.023 -27.859 -25.281 1 96.31 325 GLU A C 1
ATOM 2401 O O . GLU A 1 325 ? -9.008 -27.234 -24.891 1 96.31 325 GLU A O 1
ATOM 2406 N N . ALA A 1 326 ? -7.027 -28.25 -24.5 1 97.5 326 ALA A N 1
ATOM 2407 C CA . ALA A 1 326 ? -7 -27.844 -23.094 1 97.5 326 ALA A CA 1
ATOM 2408 C C . ALA A 1 326 ? -7.043 -26.328 -22.969 1 97.5 326 ALA A C 1
ATOM 2410 O O . ALA A 1 326 ? -7.828 -25.781 -22.172 1 97.5 326 ALA A O 1
ATOM 2411 N N . LEU A 1 327 ? -6.254 -25.594 -23.75 1 96.88 327 LEU A N 1
ATOM 2412 C CA . LEU A 1 327 ? -6.195 -24.141 -23.703 1 96.88 327 LEU A CA 1
ATOM 2413 C C . LEU A 1 327 ? -7.516 -23.516 -24.156 1 96.88 327 LEU A C 1
ATOM 2415 O O . LEU A 1 327 ? -7.973 -22.531 -23.594 1 96.88 327 LEU A O 1
ATOM 2419 N N . ALA A 1 328 ? -8.133 -24.125 -25.109 1 96.31 328 ALA A N 1
ATOM 2420 C CA . ALA A 1 328 ? -9.43 -23.656 -25.578 1 96.31 328 ALA A CA 1
ATOM 2421 C C . ALA A 1 328 ? -10.492 -23.797 -24.5 1 96.31 328 ALA A C 1
ATOM 2423 O O . ALA A 1 328 ? -11.328 -22.906 -24.312 1 96.31 328 ALA A O 1
ATOM 2424 N N . ARG A 1 329 ? -10.445 -24.875 -23.844 1 96.19 329 ARG A N 1
ATOM 2425 C CA . ARG A 1 329 ? -11.391 -25.109 -22.75 1 96.19 329 ARG A CA 1
ATOM 2426 C C . ARG A 1 329 ? -11.203 -24.078 -21.641 1 96.19 329 ARG A C 1
ATOM 2428 O O . ARG A 1 329 ? -12.172 -23.609 -21.047 1 96.19 329 ARG A O 1
ATOM 2435 N N . MET A 1 330 ? -9.969 -23.781 -21.312 1 95.44 330 MET A N 1
ATOM 2436 C CA . MET A 1 330 ? -9.688 -22.75 -20.328 1 95.44 330 MET A CA 1
ATOM 2437 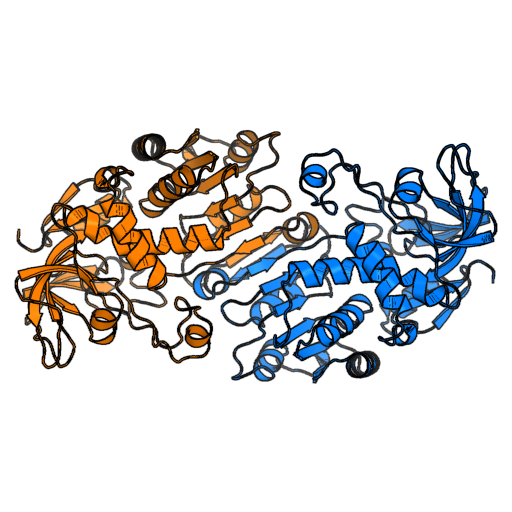C C . MET A 1 330 ? -10.211 -21.391 -20.797 1 95.44 330 MET A C 1
ATOM 2439 O O . MET A 1 330 ? -10.82 -20.656 -20.031 1 95.44 330 MET A O 1
ATOM 2443 N N . ARG A 1 331 ? -9.906 -21.031 -22.062 1 94.31 331 ARG A N 1
ATOM 2444 C CA . ARG A 1 331 ? -10.367 -19.781 -22.641 1 94.31 331 ARG A CA 1
ATOM 2445 C C . ARG A 1 331 ? -11.883 -19.656 -22.547 1 94.31 331 ARG A C 1
ATOM 2447 O O . ARG A 1 331 ? -12.398 -18.578 -22.203 1 94.31 331 ARG A O 1
ATOM 2454 N N . ASP A 1 332 ? -12.531 -20.797 -22.828 1 94.44 332 ASP A N 1
ATOM 2455 C CA . ASP A 1 332 ? -13.992 -20.812 -22.859 1 94.44 332 ASP A CA 1
ATOM 2456 C C . ASP A 1 332 ? -14.562 -21 -21.453 1 94.44 332 ASP A C 1
ATOM 2458 O O . ASP A 1 332 ? -15.781 -21.094 -21.281 1 94.44 332 ASP A O 1
ATOM 2462 N N . ARG A 1 333 ? -13.727 -21.109 -20.469 1 92.88 333 ARG A N 1
ATOM 2463 C CA . ARG A 1 333 ? -14.07 -21.172 -19.047 1 92.88 333 ARG A CA 1
ATOM 2464 C C . ARG A 1 333 ? -14.844 -22.453 -18.734 1 92.88 333 ARG A C 1
ATOM 2466 O O . ARG A 1 333 ? -15.742 -22.438 -17.891 1 92.88 333 ARG A O 1
ATOM 2473 N N . THR A 1 334 ? -14.516 -23.469 -19.453 1 93.94 334 THR A N 1
ATOM 2474 C CA . THR A 1 334 ? -15.141 -24.75 -19.203 1 93.94 334 THR A CA 1
ATOM 2475 C C . THR A 1 334 ? -14.195 -25.688 -18.453 1 93.94 334 THR A C 1
ATOM 2477 O O . THR A 1 334 ? -14.555 -26.812 -18.125 1 93.94 334 THR A O 1
ATOM 2480 N N . ALA A 1 335 ? -13.055 -25.266 -18.203 1 96.12 335 ALA A N 1
ATOM 2481 C CA . ALA A 1 335 ? -12.086 -25.969 -17.375 1 96.12 335 ALA A CA 1
ATOM 2482 C C . ALA A 1 335 ? -11.352 -25 -16.453 1 96.12 335 ALA A C 1
ATOM 2484 O O . ALA A 1 335 ? -11.086 -23.859 -16.828 1 96.12 335 ALA A O 1
ATOM 2485 N N . ILE A 1 336 ? -11.086 -25.438 -15.25 1 97 336 ILE A N 1
ATOM 2486 C CA . ILE A 1 336 ? -10.25 -24.656 -14.344 1 97 336 ILE A CA 1
ATOM 2487 C C . ILE A 1 336 ? -8.781 -24.969 -14.609 1 97 336 ILE A C 1
ATOM 2489 O O . ILE A 1 336 ? -8.055 -24.141 -15.164 1 97 336 ILE A O 1
ATOM 2493 N N . LYS A 1 337 ? -8.281 -26.141 -14.336 1 97.94 337 LYS A N 1
ATOM 2494 C CA . LYS A 1 337 ? -7 -26.719 -14.742 1 97.94 337 LYS A CA 1
ATOM 2495 C C . LYS A 1 337 ? -7.199 -28.016 -15.5 1 97.94 337 LYS A C 1
ATOM 2497 O O . LYS A 1 337 ? -8.117 -28.781 -15.203 1 97.94 337 LYS A O 1
ATOM 2502 N N . VAL A 1 338 ? -6.387 -28.203 -16.484 1 98.38 338 VAL A N 1
ATOM 2503 C CA . VAL A 1 338 ? -6.348 -29.484 -17.188 1 98.38 338 VAL A CA 1
ATOM 2504 C C . VAL A 1 338 ? -5 -30.156 -16.953 1 98.38 338 VAL A C 1
ATOM 2506 O O . VAL A 1 338 ? -3.947 -29.562 -17.188 1 98.38 338 VAL A O 1
ATOM 2509 N N . ALA A 1 339 ? -5.027 -31.406 -16.406 1 98.38 339 ALA A N 1
ATOM 2510 C CA . ALA A 1 339 ? -3.811 -32.188 -16.234 1 98.38 339 ALA A CA 1
ATOM 2511 C C . ALA A 1 339 ? -3.32 -32.75 -17.562 1 98.38 339 ALA A C 1
ATOM 2513 O O . ALA A 1 339 ? -3.928 -33.688 -18.109 1 98.38 339 ALA A O 1
ATOM 2514 N N . MET A 1 340 ? -2.279 -32.188 -18.031 1 98.5 340 MET A N 1
ATOM 2515 C CA . MET A 1 340 ? -1.686 -32.719 -19.266 1 98.5 340 MET A CA 1
ATOM 2516 C C . MET A 1 340 ? -0.784 -33.906 -18.969 1 98.5 340 MET A C 1
ATOM 2518 O O . MET A 1 340 ? 0.095 -33.812 -18.109 1 98.5 340 MET A O 1
ATOM 2522 N N . LEU A 1 341 ? -0.964 -34.969 -19.688 1 98.12 341 LEU A N 1
ATOM 2523 C CA . LEU A 1 341 ? -0.25 -36.219 -19.453 1 98.12 341 LEU A CA 1
ATOM 2524 C C . LEU A 1 341 ? 0.664 -36.562 -20.625 1 98.12 341 LEU A C 1
ATOM 2526 O O . LEU A 1 341 ? 0.197 -37.031 -21.656 1 98.12 341 LEU A O 1
ATOM 2530 N N . PRO A 1 342 ? 1.957 -36.312 -20.5 1 94.31 342 PRO A N 1
ATOM 2531 C CA . PRO A 1 342 ? 2.883 -36.594 -21.609 1 94.31 342 PRO A CA 1
ATOM 2532 C C . PRO A 1 342 ? 2.971 -38.094 -21.938 1 94.31 342 PRO A C 1
ATOM 2534 O O . PRO A 1 342 ? 3.268 -38.438 -23.078 1 94.31 342 PRO A O 1
ATOM 2537 N N . GLY A 1 343 ? 2.889 -39.062 -21.031 1 81.94 343 GLY A N 1
ATOM 2538 C CA . GLY A 1 343 ? 3.035 -40.5 -21.266 1 81.94 343 GLY A CA 1
ATOM 2539 C C . GLY A 1 343 ? 1.822 -41.125 -21.938 1 81.94 343 GLY A C 1
ATOM 2540 O O . GLY A 1 343 ? 1.822 -42.312 -22.25 1 81.94 343 GLY A O 1
ATOM 2541 N N . SER A 1 344 ? 0.884 -40.344 -22.297 1 73.38 344 SER A N 1
ATOM 2542 C CA . SER A 1 344 ? -0.319 -40.906 -22.891 1 73.38 344 SER A CA 1
ATOM 2543 C C . SER A 1 344 ? -0.523 -40.438 -24.312 1 73.38 344 SER A C 1
ATOM 2545 O O . SER A 1 344 ? -0.053 -39.344 -24.688 1 73.38 344 SER A O 1
ATOM 2547 N N . MET B 1 1 ? -14.766 39.938 19.062 1 95.31 1 MET B N 1
ATOM 2548 C CA . MET B 1 1 ? -13.391 39.531 18.766 1 95.31 1 MET B CA 1
ATOM 2549 C C . MET B 1 1 ? -13.164 39.5 17.25 1 95.31 1 MET B C 1
ATOM 2551 O O . MET B 1 1 ? -14.109 39.375 16.484 1 95.31 1 MET B O 1
ATOM 2555 N N . HIS B 1 2 ? -11.898 39.656 16.906 1 96.56 2 HIS B N 1
ATOM 2556 C CA . HIS B 1 2 ? -11.555 39.5 15.492 1 96.56 2 HIS B CA 1
ATOM 2557 C C . HIS B 1 2 ? -11.391 38.031 15.141 1 96.56 2 HIS B C 1
ATOM 2559 O O . HIS B 1 2 ? -10.82 37.25 15.914 1 96.56 2 HIS B O 1
ATOM 2565 N N . SER B 1 3 ? -11.969 37.656 14.047 1 97.19 3 SER B N 1
ATOM 2566 C CA . SER B 1 3 ? -11.875 36.281 13.523 1 97.19 3 SER B CA 1
ATOM 2567 C C . SER B 1 3 ? -11.852 36.281 12 1 97.19 3 SER B C 1
ATOM 2569 O O . SER B 1 3 ? -12.602 37.031 11.359 1 97.19 3 SER B O 1
ATOM 2571 N N . ALA B 1 4 ? -10.914 35.562 11.461 1 97.44 4 ALA B N 1
ATOM 2572 C CA . ALA B 1 4 ? -10.898 35.406 10.016 1 97.44 4 ALA B CA 1
ATOM 2573 C C . ALA B 1 4 ? -11.977 34.406 9.562 1 97.44 4 ALA B C 1
ATOM 2575 O O . ALA B 1 4 ? -12.039 33.281 10.062 1 97.44 4 ALA B O 1
ATOM 2576 N N . MET B 1 5 ? -12.773 34.844 8.609 1 96 5 MET B N 1
ATOM 2577 C CA . MET B 1 5 ? -13.836 34.031 8.039 1 96 5 MET B CA 1
ATOM 2578 C C . MET B 1 5 ? -13.562 33.719 6.574 1 96 5 MET B C 1
ATOM 2580 O O . MET B 1 5 ? -13.234 34.625 5.797 1 96 5 MET B O 1
ATOM 2584 N N . LEU B 1 6 ? -13.633 32.469 6.207 1 95.5 6 LEU B N 1
ATOM 2585 C CA . LEU B 1 6 ? -13.508 32.031 4.812 1 95.5 6 LEU B CA 1
ATOM 2586 C C . LEU B 1 6 ? -14.883 31.969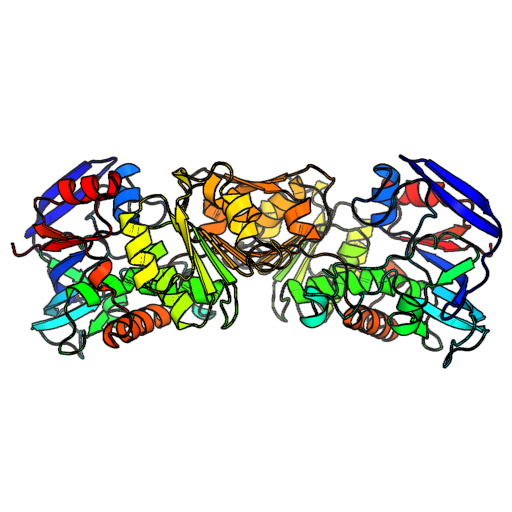 4.148 1 95.5 6 LEU B C 1
ATOM 2588 O O . LEU B 1 6 ? -15.781 31.281 4.637 1 95.5 6 LEU B O 1
ATOM 2592 N N . TYR B 1 7 ? -15.055 32.562 3.047 1 94.69 7 TYR B N 1
ATOM 2593 C CA . TYR B 1 7 ? -16.344 32.625 2.365 1 94.69 7 TYR B CA 1
ATOM 2594 C C . TYR B 1 7 ? -16.281 31.875 1.039 1 94.69 7 TYR B C 1
ATOM 2596 O O . TYR B 1 7 ? -17.328 31.547 0.466 1 94.69 7 TYR B O 1
ATOM 2604 N N . GLY B 1 8 ? -15.133 31.594 0.536 1 92.81 8 GLY B N 1
ATOM 2605 C CA . GLY B 1 8 ? -14.969 30.906 -0.735 1 92.81 8 GLY B CA 1
ATOM 2606 C C . GLY B 1 8 ? -13.562 31.016 -1.301 1 92.81 8 GLY B C 1
ATOM 2607 O O . GLY B 1 8 ? -12.602 31.156 -0.551 1 92.81 8 GLY B O 1
ATOM 2608 N N . VAL B 1 9 ? -13.508 30.906 -2.602 1 93.31 9 VAL B N 1
ATOM 2609 C CA . VAL B 1 9 ? -12.211 30.922 -3.279 1 93.31 9 VAL B CA 1
ATOM 2610 C C . VAL B 1 9 ? -11.555 32.281 -3.096 1 93.31 9 VAL B C 1
ATOM 2612 O O . VAL B 1 9 ? -12.094 33.312 -3.527 1 93.31 9 VAL B O 1
ATOM 2615 N N . GLU B 1 10 ? -10.438 32.219 -2.396 1 94.12 10 GLU B N 1
ATOM 2616 C CA . GLU B 1 10 ? -9.594 33.406 -2.174 1 94.12 10 GLU B CA 1
ATOM 2617 C C . GLU B 1 10 ? -10.391 34.531 -1.52 1 94.12 10 GLU B C 1
ATOM 2619 O O . GLU B 1 10 ? -10.195 35.688 -1.851 1 94.12 10 GLU B O 1
ATOM 2624 N N . ASP B 1 11 ? -11.328 34.156 -0.721 1 94.44 11 ASP B N 1
ATOM 2625 C CA . ASP B 1 11 ? -12.188 35.094 -0.034 1 94.44 11 ASP B CA 1
ATOM 2626 C C . ASP B 1 11 ? -12.164 34.875 1.476 1 94.44 11 ASP B C 1
ATOM 2628 O O . ASP B 1 11 ? -13.047 34.219 2.023 1 94.44 11 ASP B O 1
ATOM 2632 N N . VAL B 1 12 ? -11.211 35.438 2.156 1 95.44 12 VAL B N 1
ATOM 2633 C CA . VAL B 1 12 ? -11.086 35.438 3.609 1 95.44 12 VAL B CA 1
ATOM 2634 C C . VAL B 1 12 ? -11.234 36.875 4.145 1 95.44 12 VAL B C 1
ATOM 2636 O O . VAL B 1 12 ? -10.648 37.812 3.596 1 95.44 12 VAL B O 1
ATOM 2639 N N . ARG B 1 13 ? -12.031 37.031 5.145 1 95.88 13 ARG B N 1
ATOM 2640 C CA . ARG B 1 13 ? -12.297 38.344 5.715 1 95.88 13 ARG B CA 1
ATOM 2641 C C . ARG B 1 13 ? -12.133 38.312 7.23 1 95.88 13 ARG B C 1
ATOM 2643 O O . ARG B 1 13 ? -12.539 37.375 7.895 1 95.88 13 ARG B O 1
ATOM 2650 N N . LEU B 1 14 ? -11.477 39.312 7.699 1 96.44 14 LEU B N 1
ATOM 2651 C CA . LEU B 1 14 ? -11.422 39.5 9.141 1 96.44 14 LEU B CA 1
ATOM 2652 C C . LEU B 1 14 ? -12.68 40.188 9.656 1 96.44 14 LEU B C 1
ATOM 2654 O O . LEU B 1 14 ? -12.969 41.312 9.258 1 96.44 14 LEU B O 1
ATOM 2658 N N . GLU B 1 15 ? -13.336 39.531 10.5 1 96.19 15 GLU B N 1
ATOM 2659 C CA . GLU B 1 15 ? -14.609 40.094 10.977 1 96.19 15 GLU B CA 1
ATOM 2660 C C . GLU B 1 15 ? -14.625 40.188 12.5 1 96.19 15 GLU B C 1
ATOM 2662 O O . GLU B 1 15 ? -13.836 39.5 13.18 1 96.19 15 GLU B O 1
ATOM 2667 N N . GLU B 1 16 ? -15.469 41.094 12.93 1 96.12 16 GLU B N 1
ATOM 2668 C CA . GLU B 1 16 ? -15.758 41.156 14.359 1 96.12 16 GLU B CA 1
ATOM 2669 C C . GLU B 1 16 ? -16.953 40.25 14.711 1 96.12 16 GLU B C 1
ATOM 2671 O O . GLU B 1 16 ? -18.047 40.438 14.195 1 96.12 16 GLU B O 1
ATOM 2676 N N . VAL B 1 17 ? -16.656 39.312 15.508 1 95.44 17 VAL B N 1
ATOM 2677 C CA . VAL B 1 17 ? -17.688 38.375 15.922 1 95.44 17 VAL B CA 1
ATOM 2678 C C . VAL B 1 17 ? -17.75 38.312 17.453 1 95.44 17 VAL B C 1
ATOM 2680 O O . VAL B 1 17 ? -16.797 38.719 18.125 1 95.44 17 VAL B O 1
ATOM 2683 N N . PRO B 1 18 ? -18.891 37.906 17.984 1 95.62 18 PRO B N 1
ATOM 2684 C CA . PRO B 1 18 ? -18.938 37.75 19.438 1 95.62 18 PRO B CA 1
ATOM 2685 C C . PRO B 1 18 ? -17.922 36.75 19.953 1 95.62 18 PRO B C 1
ATOM 2687 O O . PRO B 1 18 ? -17.688 35.719 19.312 1 95.62 18 PRO B O 1
ATOM 2690 N N . CYS B 1 19 ? -17.312 37.062 21.016 1 96.38 19 CYS B N 1
ATOM 2691 C CA . CYS B 1 19 ? -16.422 36.094 21.656 1 96.38 19 CYS B CA 1
ATOM 2692 C C . CYS B 1 19 ? -17.188 34.906 22.203 1 96.38 19 CYS B C 1
ATOM 2694 O O . CYS B 1 19 ? -18.172 35.094 22.922 1 96.38 19 CYS B O 1
ATOM 2696 N N . PRO B 1 20 ? -16.797 33.781 21.953 1 96.12 20 PRO B N 1
ATOM 2697 C CA . PRO B 1 20 ? -17.531 32.625 22.453 1 96.12 20 PRO B CA 1
ATOM 2698 C C . PRO B 1 20 ? -17.297 32.375 23.938 1 96.12 20 PRO B C 1
ATOM 2700 O O . PRO B 1 20 ? -16.266 32.781 24.484 1 96.12 20 PRO B O 1
ATOM 2703 N N . GLU B 1 21 ? -18.25 31.797 24.547 1 97.12 21 GLU B N 1
ATOM 2704 C CA . GLU B 1 21 ? -18.125 31.297 25.906 1 97.12 21 GLU B CA 1
ATOM 2705 C C . GLU B 1 21 ? -18.016 29.766 25.922 1 97.12 21 GLU B C 1
ATOM 2707 O O . GLU B 1 21 ? -18.703 29.094 25.141 1 97.12 21 GLU B O 1
ATOM 2712 N N . PRO B 1 22 ? -17.156 29.281 26.766 1 98.19 22 PRO B N 1
ATOM 2713 C CA . PRO B 1 22 ? -17.062 27.812 26.797 1 98.19 22 PRO B CA 1
ATOM 2714 C C . PRO B 1 22 ? -18.266 27.156 27.469 1 98.19 22 PRO B C 1
ATOM 2716 O O . PRO B 1 22 ? -18.703 27.594 28.531 1 98.19 22 PRO B O 1
ATOM 2719 N N . GLY B 1 23 ? -18.859 26.203 26.766 1 98.12 23 GLY B N 1
ATOM 2720 C CA . GLY B 1 23 ? -19.891 25.359 27.359 1 98.12 23 GLY B CA 1
ATOM 2721 C C . GLY B 1 23 ? -19.328 24.234 28.219 1 98.12 23 GLY B C 1
ATOM 2722 O O . GLY B 1 23 ? -18.125 24.219 28.516 1 98.12 23 GLY B O 1
ATOM 2723 N N . PRO B 1 24 ? -20.266 23.359 28.656 1 98.38 24 PRO B N 1
ATOM 2724 C CA . PRO B 1 24 ? -19.812 22.234 29.469 1 98.38 24 PRO B CA 1
ATOM 2725 C C . PRO B 1 24 ? -18.719 21.422 28.797 1 98.38 24 PRO B C 1
ATOM 2727 O O . PRO B 1 24 ? -18.875 20.984 27.641 1 98.38 24 PRO B O 1
ATOM 2730 N N . GLY B 1 25 ? -17.594 21.203 29.531 1 98.44 25 GLY B N 1
ATOM 2731 C CA . GLY B 1 25 ? -16.484 20.391 29.047 1 98.44 25 GLY B CA 1
ATOM 2732 C C . GLY B 1 25 ? -15.594 21.125 28.062 1 98.44 25 GLY B C 1
ATOM 2733 O O . GLY B 1 25 ? -14.57 20.594 27.625 1 98.44 25 GLY B O 1
ATOM 2734 N N . GLU B 1 26 ? -15.867 22.359 27.734 1 98.75 26 GLU B N 1
ATOM 2735 C CA . GLU B 1 26 ? -15.117 23.125 26.75 1 98.75 26 GLU B CA 1
ATOM 2736 C C . GLU B 1 26 ? -14.172 24.109 27.406 1 98.75 26 GLU B C 1
ATOM 2738 O O . GLU B 1 26 ? -14.281 24.375 28.609 1 98.75 26 GLU B O 1
ATOM 2743 N N . VAL B 1 27 ? -13.227 24.594 26.719 1 98.69 27 VAL B N 1
ATOM 2744 C CA . VAL B 1 27 ? -12.312 25.625 27.188 1 98.69 27 VAL B CA 1
ATOM 2745 C C . VAL B 1 27 ? -12.211 26.734 26.141 1 98.69 27 VAL B C 1
ATOM 2747 O O . VAL B 1 27 ? -12.359 26.484 24.938 1 98.69 27 VAL B O 1
ATOM 2750 N N . LEU B 1 28 ? -12.109 27.906 26.625 1 98.75 28 LEU B N 1
ATOM 2751 C CA . LEU B 1 28 ? -11.797 29.047 25.781 1 98.75 28 LEU B CA 1
ATOM 2752 C C . LEU B 1 28 ? -10.312 29.391 25.859 1 98.75 28 LEU B C 1
ATOM 2754 O O . LEU B 1 28 ? -9.773 29.547 26.953 1 98.75 28 LEU B O 1
ATOM 2758 N N . VAL B 1 29 ? -9.711 29.484 24.766 1 98.81 29 VAL B N 1
ATOM 2759 C CA . VAL B 1 29 ? -8.281 29.766 24.734 1 98.81 29 VAL B CA 1
ATOM 2760 C C . VAL B 1 29 ? -8.047 31.109 24.047 1 98.81 29 VAL B C 1
ATOM 2762 O O . VAL B 1 29 ? -8.648 31.406 23 1 98.81 29 VAL B O 1
ATOM 2765 N N . ARG B 1 30 ? -7.293 31.969 24.672 1 98.69 30 ARG B N 1
ATOM 2766 C CA . ARG B 1 30 ? -6.758 33.156 23.969 1 98.69 30 ARG B CA 1
ATOM 2767 C C . ARG B 1 30 ? -5.605 32.75 23.047 1 98.69 30 ARG B C 1
ATOM 2769 O O . ARG B 1 30 ? -4.555 32.312 23.516 1 98.69 30 ARG B O 1
ATOM 2776 N N . VAL B 1 31 ? -5.816 32.938 21.781 1 98.69 31 VAL B N 1
ATOM 2777 C CA . VAL B 1 31 ? -4.828 32.469 20.797 1 98.69 31 VAL B CA 1
ATOM 2778 C C . VAL B 1 31 ? -3.623 33.406 20.828 1 98.69 31 VAL B C 1
ATOM 2780 O O . VAL B 1 31 ? -3.764 34.625 20.609 1 98.69 31 VAL B O 1
ATOM 2783 N N . ALA B 1 32 ? -2.494 32.875 21.109 1 98.44 32 ALA B N 1
ATOM 2784 C CA . ALA B 1 32 ? -1.264 33.656 21.094 1 98.44 32 ALA B CA 1
ATOM 2785 C C . ALA B 1 32 ? -0.657 33.688 19.688 1 98.44 32 ALA B C 1
ATOM 2787 O O . ALA B 1 32 ? -0.135 34.719 19.25 1 98.44 32 ALA B O 1
ATOM 2788 N N . VAL B 1 33 ? -0.72 32.562 19.016 1 98.62 33 VAL B N 1
ATOM 2789 C CA . VAL B 1 33 ? -0.145 32.438 17.688 1 98.62 33 VAL B CA 1
ATOM 2790 C C . VAL B 1 33 ? -0.89 31.359 16.906 1 98.62 33 VAL B C 1
ATOM 2792 O O . VAL B 1 33 ? -1.294 30.344 17.484 1 98.62 33 VAL B O 1
ATOM 2795 N N . ALA B 1 34 ? -1.092 31.562 15.641 1 98.62 34 ALA B N 1
ATOM 2796 C CA . ALA B 1 34 ? -1.682 30.609 14.703 1 98.62 34 ALA B CA 1
ATOM 2797 C C . ALA B 1 34 ? -0.885 30.547 13.406 1 98.62 34 ALA B C 1
ATOM 2799 O O . ALA B 1 34 ? -1.131 31.328 12.484 1 98.62 34 ALA B O 1
ATOM 2800 N N . PRO B 1 35 ? 0.028 29.609 13.305 1 98.25 35 PRO B N 1
ATOM 2801 C CA . PRO B 1 35 ? 0.821 29.547 12.078 1 98.25 35 PRO B CA 1
ATOM 2802 C C . PRO B 1 35 ? 0.003 29.094 10.867 1 98.25 35 PRO B C 1
ATOM 2804 O O . PRO B 1 35 ? -0.921 28.281 11.016 1 98.25 35 PRO B O 1
ATOM 2807 N N . THR B 1 36 ? 0.336 29.609 9.711 1 97.62 36 THR B N 1
ATOM 2808 C CA . THR B 1 36 ? -0.294 29.172 8.477 1 97.62 36 THR B CA 1
ATOM 2809 C C . THR B 1 36 ? 0.179 27.766 8.094 1 97.62 36 THR B C 1
ATOM 2811 O O . THR B 1 36 ? 1.255 27.344 8.516 1 97.62 36 THR B O 1
ATOM 2814 N N . CYS B 1 37 ? -0.572 27.078 7.355 1 95.06 37 CYS B N 1
ATOM 2815 C CA . CYS B 1 37 ? -0.307 25.734 6.887 1 95.06 37 CYS B CA 1
ATOM 2816 C C . CYS B 1 37 ? -0.599 25.594 5.395 1 95.06 37 CYS B C 1
ATOM 2818 O O . CYS B 1 37 ? -1.347 26.406 4.832 1 95.06 37 CYS B O 1
ATOM 2820 N N . GLY B 1 38 ? 0.102 24.641 4.754 1 93 38 GLY B N 1
ATOM 2821 C CA . GLY B 1 38 ? -0.224 24.344 3.367 1 93 38 GLY B CA 1
ATOM 2822 C C . GLY B 1 38 ? -1.698 24.062 3.146 1 93 38 GLY B C 1
ATOM 2823 O O . GLY B 1 38 ? -2.254 24.422 2.104 1 93 38 GLY B O 1
ATOM 2824 N N . THR B 1 39 ? -2.322 23.438 4.051 1 91.56 39 THR B N 1
ATOM 2825 C CA . THR B 1 39 ? -3.756 23.188 3.99 1 91.56 39 THR B CA 1
ATOM 2826 C C . THR B 1 39 ? -4.539 24.5 3.926 1 91.56 39 THR B C 1
ATOM 2828 O O . THR B 1 39 ? -5.52 24.609 3.186 1 91.56 39 THR B O 1
ATOM 2831 N N . ASP B 1 40 ? -4.156 25.5 4.664 1 94.44 40 ASP B N 1
ATOM 2832 C CA . ASP B 1 40 ? -4.805 26.797 4.594 1 94.44 40 ASP B CA 1
ATOM 2833 C C . ASP B 1 40 ? -4.719 27.391 3.186 1 94.44 40 ASP B C 1
ATOM 2835 O O . ASP B 1 40 ? -5.699 27.922 2.67 1 94.44 40 ASP B O 1
ATOM 2839 N N . LEU B 1 41 ? -3.502 27.297 2.658 1 94.44 41 LEU B N 1
ATOM 2840 C CA . LEU B 1 41 ? -3.309 27.797 1.303 1 94.44 41 LEU B CA 1
ATOM 2841 C C . LEU B 1 41 ? -4.219 27.078 0.318 1 94.44 41 LEU B C 1
ATOM 2843 O O . LEU B 1 41 ? -4.918 27.719 -0.475 1 94.44 41 LEU B O 1
ATOM 2847 N N . LYS B 1 42 ? -4.223 25.734 0.369 1 92.5 42 LYS B N 1
ATOM 2848 C CA . LYS B 1 42 ? -5.051 24.922 -0.529 1 92.5 42 LYS B CA 1
ATOM 2849 C C . LYS B 1 42 ? -6.527 25.281 -0.376 1 92.5 42 LYS B C 1
ATOM 2851 O O . LYS B 1 42 ? -7.238 25.453 -1.37 1 92.5 42 LYS B O 1
ATOM 2856 N N . VAL B 1 43 ? -6.941 25.391 0.848 1 91.88 43 VAL B N 1
ATOM 2857 C CA . VAL B 1 43 ? -8.344 25.688 1.136 1 91.88 43 VAL B CA 1
ATOM 2858 C C . VAL B 1 43 ? -8.688 27.078 0.616 1 91.88 43 VAL B C 1
ATOM 2860 O O . VAL B 1 43 ? -9.75 27.281 0.032 1 91.88 43 VAL B O 1
ATOM 2863 N N . TRP B 1 44 ? -7.812 28.016 0.83 1 93.81 44 TRP B N 1
ATOM 2864 C CA . TRP B 1 44 ? -8.008 29.391 0.361 1 93.81 44 TRP B CA 1
ATOM 2865 C C . TRP B 1 44 ? -8.094 29.438 -1.161 1 93.81 44 TRP B C 1
ATOM 2867 O O . TRP B 1 44 ? -8.984 30.094 -1.717 1 93.81 44 TRP B O 1
ATOM 2877 N N . LEU B 1 45 ? -7.227 28.703 -1.834 1 92.5 45 LEU B N 1
ATOM 2878 C CA . LEU B 1 45 ? -7.176 28.688 -3.293 1 92.5 45 LEU B CA 1
ATOM 2879 C C . LEU B 1 45 ? -8.367 27.938 -3.875 1 92.5 45 LEU B C 1
ATOM 2881 O O . LEU B 1 45 ? -8.844 28.266 -4.961 1 92.5 45 LEU B O 1
ATOM 2885 N N . ARG B 1 46 ? -8.789 26.891 -3.1 1 88.06 46 ARG B N 1
ATOM 2886 C CA . ARG B 1 46 ? -9.797 25.984 -3.635 1 88.06 46 ARG B CA 1
ATOM 2887 C C . ARG B 1 46 ? -11.188 26.359 -3.125 1 88.06 46 ARG B C 1
ATOM 2889 O O . ARG B 1 46 ? -12.195 25.906 -3.68 1 88.06 46 ARG B O 1
ATOM 2896 N N . GLY B 1 47 ? -11.266 27.203 -2.107 1 84.75 47 GLY B N 1
ATOM 2897 C CA . GLY B 1 47 ? -12.523 27.641 -1.536 1 84.75 47 GLY B CA 1
ATOM 2898 C C . GLY B 1 47 ? -13.148 26.625 -0.603 1 84.75 47 GLY B C 1
ATOM 2899 O O . GLY B 1 47 ? -14.367 26.641 -0.384 1 84.75 47 GLY B O 1
ATOM 2900 N N . GLY B 1 48 ? -12.359 25.688 -0.204 1 77 48 GLY B N 1
ATOM 2901 C CA . GLY B 1 48 ? -12.875 24.703 0.732 1 77 48 GLY B CA 1
ATOM 2902 C C . GLY B 1 48 ? -12.031 23.453 0.793 1 77 48 GLY B C 1
ATOM 2903 O O . GLY B 1 48 ? -10.953 23.391 0.199 1 77 48 GLY B O 1
ATOM 2904 N N . HIS B 1 49 ? -12.383 22.562 1.739 1 73 49 HIS B N 1
ATOM 2905 C CA . HIS B 1 49 ? -11.75 21.266 1.902 1 73 49 HIS B CA 1
ATOM 2906 C C . HIS B 1 49 ? -12.789 20.141 1.926 1 73 49 HIS B C 1
ATOM 2908 O O . HIS B 1 49 ? -13.867 20.312 2.506 1 73 49 HIS B O 1
ATOM 2914 N N . ALA B 1 50 ? -12.523 19.109 1.376 1 64.5 50 ALA B N 1
ATOM 2915 C CA . ALA B 1 50 ? -13.438 17.984 1.174 1 64.5 50 ALA B CA 1
ATOM 2916 C C . ALA B 1 50 ? -13.961 17.453 2.506 1 64.5 50 ALA B C 1
ATOM 2918 O O . ALA B 1 50 ? -15.117 17.031 2.604 1 64.5 50 ALA B O 1
ATOM 2919 N N . ARG B 1 51 ? -13.258 17.594 3.508 1 68.38 51 ARG B N 1
ATOM 2920 C CA . ARG B 1 51 ? -13.656 16.906 4.73 1 68.38 51 ARG B CA 1
ATOM 2921 C C . ARG B 1 51 ? -13.758 17.875 5.902 1 68.38 51 ARG B C 1
ATOM 2923 O O . ARG B 1 51 ? -14.453 17.609 6.879 1 68.38 51 ARG B O 1
ATOM 2930 N N . MET B 1 52 ? -13.164 19.016 5.73 1 70.56 52 MET B N 1
ATOM 2931 C CA . MET B 1 52 ? -12.93 19.797 6.941 1 70.56 52 MET B CA 1
ATOM 2932 C C . MET B 1 52 ? -13.695 21.109 6.898 1 70.56 52 MET B C 1
ATOM 2934 O O . MET B 1 52 ? -14.258 21.547 7.906 1 70.56 52 MET B O 1
ATOM 2938 N N . LEU B 1 53 ? -13.742 21.766 5.789 1 76.31 53 LEU B N 1
ATOM 2939 C CA . LEU B 1 53 ? -14.219 23.141 5.777 1 76.31 53 LEU B CA 1
ATOM 2940 C C . LEU B 1 53 ? -15.258 23.359 4.676 1 76.31 53 LEU B C 1
ATOM 2942 O O . LEU B 1 53 ? -14.977 23.094 3.502 1 76.31 53 LEU B O 1
ATOM 2946 N N . VAL B 1 54 ? -16.438 23.781 5.105 1 83 54 VAL B N 1
ATOM 2947 C CA . VAL B 1 54 ? -17.469 24.25 4.195 1 83 54 VAL B CA 1
ATOM 2948 C C . VAL B 1 54 ? -17.781 25.719 4.465 1 83 54 VAL B C 1
ATOM 2950 O O . VAL B 1 54 ? -18.297 26.062 5.527 1 83 54 VAL B O 1
ATOM 2953 N N . PRO B 1 55 ? -17.422 26.531 3.58 1 88.44 55 PRO B N 1
ATOM 2954 C CA . PRO B 1 55 ? -17.656 27.969 3.781 1 88.44 55 PRO B CA 1
ATOM 2955 C C . PRO B 1 55 ? -19.141 28.312 3.863 1 88.44 55 PRO B C 1
ATOM 2957 O O . PRO B 1 55 ? -19.984 27.609 3.279 1 88.44 55 PRO B O 1
ATOM 2960 N N . PRO B 1 56 ? -19.547 29.5 4.496 1 92.5 56 PRO B N 1
ATOM 2961 C CA . PRO B 1 56 ? -18.688 30.344 5.324 1 92.5 56 PRO B CA 1
ATOM 2962 C C . PRO B 1 56 ? -18.25 29.656 6.613 1 92.5 56 PRO B C 1
ATOM 2964 O O . PRO B 1 56 ? -19.031 28.953 7.242 1 92.5 56 PRO B O 1
ATOM 2967 N N . THR B 1 57 ? -17.062 29.703 6.922 1 93.25 57 THR B N 1
ATOM 2968 C CA . THR B 1 57 ? -16.547 29.031 8.117 1 93.25 57 THR B CA 1
ATOM 2969 C C . THR B 1 57 ? -15.359 29.797 8.688 1 93.25 57 THR B C 1
ATOM 2971 O O . THR B 1 57 ? -14.625 30.469 7.949 1 93.25 57 THR B O 1
ATOM 2974 N N . PRO B 1 58 ? -15.258 29.812 10.078 1 95.25 58 PRO B N 1
ATOM 2975 C CA . PRO B 1 58 ? -14 30.312 10.633 1 95.25 58 PRO B CA 1
ATOM 2976 C C . PRO B 1 58 ? -12.773 29.609 10.055 1 95.25 58 PRO B C 1
ATOM 2978 O O . PRO B 1 58 ? -12.812 28.391 9.805 1 95.25 58 PRO B O 1
ATOM 2981 N N . PHE B 1 59 ? -11.695 30.297 9.844 1 96.19 59 PHE B N 1
ATOM 2982 C CA . PHE B 1 59 ? -10.562 29.812 9.062 1 96.19 59 PHE B CA 1
ATOM 2983 C C . PHE B 1 59 ? -9.367 29.516 9.961 1 96.19 59 PHE B C 1
ATOM 2985 O O . PHE B 1 59 ? -9.234 30.109 11.039 1 96.19 59 PHE B O 1
ATOM 2992 N N . GLY B 1 60 ? -8.555 28.547 9.531 1 96.38 60 GLY B N 1
ATOM 2993 C CA . GLY B 1 60 ? -7.348 28.172 10.258 1 96.38 60 GLY B CA 1
ATOM 2994 C C . GLY B 1 60 ? -7.543 26.953 11.133 1 96.38 60 GLY B C 1
ATOM 2995 O O . GLY B 1 60 ? -8.672 26.625 11.508 1 96.38 60 GLY B O 1
ATOM 2996 N N . HIS B 1 61 ? -6.375 26.266 11.5 1 96.69 61 HIS B N 1
ATOM 2997 C CA . HIS B 1 61 ? -6.566 25.047 12.281 1 96.69 61 HIS B CA 1
ATOM 2998 C C . HIS B 1 61 ? -5.371 24.781 13.188 1 96.69 61 HIS B C 1
ATOM 3000 O O . HIS B 1 61 ? -5.398 23.844 14 1 96.69 61 HIS B O 1
ATOM 3006 N N . GLU B 1 62 ? -4.312 25.562 13.125 1 98 62 GLU B N 1
ATOM 3007 C CA . GLU B 1 62 ? -3.146 25.469 14 1 98 62 GLU B CA 1
ATOM 3008 C C . GLU B 1 62 ? -3.086 26.641 14.969 1 98 62 GLU B C 1
ATOM 3010 O O . GLU B 1 62 ? -3.357 27.781 14.586 1 98 62 GLU B O 1
ATOM 3015 N N . PHE B 1 63 ? -2.709 26.328 16.266 1 98.44 63 PHE B N 1
ATOM 3016 C CA . PHE B 1 63 ? -2.576 27.453 17.188 1 98.44 63 PHE B CA 1
ATOM 3017 C C . PHE B 1 63 ? -1.879 27 18.469 1 98.44 63 PHE B C 1
ATOM 3019 O O . PHE B 1 63 ? -1.701 25.812 18.703 1 98.44 63 PHE B O 1
ATOM 3026 N N . ALA B 1 64 ? -1.435 27.859 19.234 1 98.81 64 ALA B N 1
ATOM 3027 C CA . ALA B 1 64 ? -1.102 27.75 20.641 1 98.81 64 ALA B CA 1
ATOM 3028 C C . ALA B 1 64 ? -1.471 29.031 21.406 1 98.81 64 ALA B C 1
ATOM 3030 O O . ALA B 1 64 ? -1.545 30.109 20.812 1 98.81 64 ALA B O 1
ATOM 3031 N N . GLY B 1 65 ? -1.745 28.859 22.625 1 98.62 65 GLY B N 1
ATOM 3032 C CA . GLY B 1 65 ? -2.148 30.016 23.406 1 98.62 65 GLY B CA 1
ATOM 3033 C C . GLY B 1 65 ? -2.285 29.734 24.891 1 98.62 65 GLY B C 1
ATOM 3034 O O . GLY B 1 65 ? -1.515 28.938 25.438 1 98.62 65 GLY B O 1
ATOM 3035 N N . GLU B 1 66 ? -3.217 30.516 25.469 1 98.56 66 GLU B N 1
ATOM 3036 C CA . GLU B 1 66 ? -3.445 30.375 26.906 1 98.56 66 GLU B CA 1
ATOM 3037 C C . GLU B 1 66 ? -4.93 30.219 27.219 1 98.56 66 GLU B C 1
ATOM 3039 O O . GLU B 1 66 ? -5.77 30.891 26.609 1 98.56 66 GLU B O 1
ATOM 3044 N N . ILE B 1 67 ? -5.191 29.375 28.203 1 98.81 67 ILE B N 1
ATOM 3045 C CA . ILE B 1 67 ? -6.586 29.188 28.594 1 98.81 67 ILE B CA 1
ATOM 3046 C C . ILE B 1 67 ? -7.125 30.5 29.172 1 98.81 67 ILE B C 1
ATOM 3048 O O . ILE B 1 67 ? -6.547 31.062 30.109 1 98.81 67 ILE B O 1
ATOM 3052 N N . ALA B 1 68 ? -8.18 31 28.625 1 98.56 68 ALA B N 1
ATOM 3053 C CA . ALA B 1 68 ? -8.828 32.219 29.078 1 98.56 68 ALA B CA 1
ATOM 3054 C C . ALA B 1 68 ? -9.961 31.922 30.062 1 98.56 68 ALA B C 1
ATOM 3056 O O . ALA B 1 68 ? -10.195 32.656 31 1 98.56 68 ALA B O 1
ATOM 3057 N N . ALA B 1 69 ? -10.664 30.844 29.781 1 98.5 69 ALA B N 1
ATOM 3058 C CA . ALA B 1 69 ? -11.797 30.453 30.609 1 98.5 69 ALA B CA 1
ATOM 3059 C C . ALA B 1 69 ? -12.062 28.953 30.5 1 98.5 69 ALA B C 1
ATOM 3061 O O . ALA B 1 69 ? -11.719 28.328 29.484 1 98.5 69 ALA B O 1
ATOM 3062 N N . LEU B 1 70 ? -12.625 28.391 31.578 1 98.44 70 LEU B N 1
ATOM 3063 C CA . LEU B 1 70 ? -13.008 26.984 31.625 1 98.44 70 LEU B CA 1
ATOM 3064 C C . LEU B 1 70 ? -14.523 26.828 31.703 1 98.44 70 LEU B C 1
ATOM 3066 O O . LEU B 1 70 ? -15.195 27.594 32.406 1 98.44 70 LEU B O 1
ATOM 3070 N N . GLY B 1 71 ? -15.008 25.922 30.922 1 98.25 71 GLY B N 1
ATOM 3071 C CA . GLY B 1 71 ? -16.422 25.594 31.047 1 98.25 71 GLY B CA 1
ATOM 3072 C C . GLY B 1 71 ? -16.719 24.688 32.219 1 98.25 71 GLY B C 1
ATOM 3073 O O . GLY B 1 71 ? -15.789 24.219 32.906 1 98.25 71 GLY B O 1
ATOM 3074 N N . GLU B 1 72 ? -18.016 24.5 32.375 1 97.81 72 GLU B N 1
ATOM 3075 C CA . GLU B 1 72 ? -18.469 23.656 33.5 1 97.81 72 GLU B CA 1
ATOM 3076 C C . GLU B 1 72 ? -17.906 22.25 33.375 1 97.81 72 GLU B C 1
ATOM 3078 O O . GLU B 1 72 ? -17.891 21.656 32.312 1 97.81 72 GLU B O 1
ATOM 3083 N N . GLY B 1 73 ? -17.375 21.734 34.469 1 97.44 73 GLY B N 1
ATOM 3084 C CA . GLY B 1 73 ? -16.984 20.344 34.531 1 97.44 73 GLY B CA 1
ATOM 3085 C C . GLY B 1 73 ? -15.562 20.094 34.094 1 97.44 73 GLY B C 1
ATOM 3086 O O . GLY B 1 73 ? -15.07 18.969 34.125 1 97.44 73 GLY B O 1
ATOM 3087 N N . VAL B 1 74 ? -14.898 21.094 33.531 1 97.62 74 VAL B N 1
ATOM 3088 C CA . VAL B 1 74 ? -13.516 20.922 33.094 1 97.62 74 VAL B CA 1
ATOM 3089 C C . VAL B 1 74 ? -12.594 20.859 34.312 1 97.62 74 VAL B C 1
ATOM 3091 O O . VAL B 1 74 ? -12.633 21.75 35.156 1 97.62 74 VAL B O 1
ATOM 3094 N N . SER B 1 75 ? -11.859 19.797 34.469 1 95.31 75 SER B N 1
ATOM 3095 C CA . SER B 1 75 ? -10.891 19.625 35.562 1 95.31 75 SER B CA 1
ATOM 3096 C C . SER B 1 75 ? -9.484 19.406 35.031 1 95.31 75 SER B C 1
ATOM 3098 O O . SER B 1 75 ? -9.312 19.078 33.844 1 95.31 75 SER B O 1
ATOM 3100 N N . GLY B 1 76 ? -8.477 19.672 35.844 1 95.88 76 GLY B N 1
ATOM 3101 C CA . GLY B 1 76 ? -7.102 19.406 35.469 1 95.88 76 GLY B CA 1
ATOM 3102 C C . GLY B 1 76 ? -6.465 20.562 34.688 1 95.88 76 GLY B C 1
ATOM 3103 O O . GLY B 1 76 ? -5.336 20.453 34.219 1 95.88 76 GLY B O 1
ATOM 3104 N N . TRP B 1 77 ? -7.164 21.641 34.438 1 98.19 77 TRP B N 1
ATOM 3105 C CA . TRP B 1 77 ? -6.688 22.828 33.719 1 98.19 77 TRP B CA 1
ATOM 3106 C C . TRP B 1 77 ? -6.938 24.094 34.531 1 98.19 77 TRP B C 1
ATOM 3108 O O . TRP B 1 77 ? -7.793 24.094 35.438 1 98.19 77 TRP B O 1
ATOM 3118 N N . ARG B 1 78 ? -6.164 25.094 34.25 1 97.38 78 ARG B N 1
ATOM 3119 C CA . ARG B 1 78 ? -6.332 26.375 34.906 1 97.38 78 ARG B CA 1
ATOM 3120 C C . ARG B 1 78 ? -6.25 27.531 33.906 1 97.38 78 ARG B C 1
ATOM 3122 O O . ARG B 1 78 ? -5.535 27.453 32.906 1 97.38 78 ARG B O 1
ATOM 3129 N N . SER B 1 79 ? -7 28.547 34.281 1 97.31 79 SER B N 1
ATOM 3130 C CA . SER B 1 79 ? -6.848 29.781 33.5 1 97.31 79 SER B CA 1
ATOM 3131 C C . SER B 1 79 ? -5.398 30.25 33.5 1 97.31 79 SER B C 1
ATOM 3133 O O . SER B 1 79 ? -4.719 30.203 34.531 1 97.31 79 SER B O 1
ATOM 3135 N N . GLY B 1 80 ? -4.941 30.672 32.344 1 97.81 80 GLY B N 1
ATOM 3136 C CA . GLY B 1 80 ? -3.582 31.172 32.219 1 97.81 80 GLY B CA 1
ATOM 3137 C C . GLY B 1 80 ? -2.598 30.125 31.766 1 97.81 80 GLY B C 1
ATOM 3138 O O . GLY B 1 80 ? -1.48 30.438 31.359 1 97.81 80 GLY B O 1
ATOM 3139 N N . GLU B 1 81 ? -2.977 28.891 31.781 1 98.12 81 GLU B N 1
ATOM 3140 C CA . GLU B 1 81 ? -2.098 27.797 31.375 1 98.12 81 GLU B CA 1
ATOM 3141 C C . GLU B 1 81 ? -1.824 27.844 29.875 1 98.12 81 GLU B C 1
ATOM 3143 O O . GLU B 1 81 ? -2.73 28.094 29.078 1 98.12 81 GLU B O 1
ATOM 3148 N N . ARG B 1 82 ? -0.535 27.672 29.469 1 98.75 82 ARG B N 1
ATOM 3149 C CA . ARG B 1 82 ? -0.146 27.609 28.078 1 98.75 82 ARG B CA 1
ATOM 3150 C C . ARG B 1 82 ? -0.528 26.266 27.453 1 98.75 82 ARG B C 1
ATOM 3152 O O . ARG B 1 82 ? -0.153 25.203 27.984 1 98.75 82 ARG B O 1
ATOM 3159 N N . VAL B 1 83 ? -1.269 26.297 26.344 1 98.88 83 VAL B N 1
ATOM 3160 C CA . VAL B 1 83 ? -1.787 25.047 25.812 1 98.88 83 VAL B CA 1
ATOM 3161 C C . VAL B 1 83 ? -1.674 25.047 24.281 1 98.88 83 VAL B C 1
ATOM 3163 O O . VAL B 1 83 ? -1.502 26.109 23.672 1 98.88 83 VAL B O 1
ATOM 3166 N N . VAL B 1 84 ? -1.651 23.953 23.719 1 98.88 84 VAL B N 1
ATOM 3167 C CA . VAL B 1 84 ? -1.856 23.656 22.297 1 98.88 84 VAL B CA 1
ATOM 3168 C C . VAL B 1 84 ? -2.859 22.516 22.141 1 98.88 84 VAL B C 1
ATOM 3170 O O . VAL B 1 84 ? -2.971 21.656 23.016 1 98.88 84 VAL B O 1
ATOM 3173 N N . ALA B 1 85 ? -3.672 22.562 21.141 1 98.56 85 ALA B N 1
ATOM 3174 C CA . ALA B 1 85 ? -4.629 21.484 20.891 1 98.56 85 ALA B CA 1
ATOM 3175 C C . ALA B 1 85 ? -4.574 21.016 19.438 1 98.56 85 ALA B C 1
ATOM 3177 O O . ALA B 1 85 ? -4.348 21.812 18.531 1 98.56 85 ALA B O 1
ATOM 3178 N N . ASN B 1 86 ? -4.695 19.703 19.297 1 98.25 86 ASN B N 1
ATOM 3179 C CA . ASN B 1 86 ? -4.988 19.203 17.953 1 98.25 86 ASN B CA 1
ATOM 3180 C C . ASN B 1 86 ? -6.328 19.719 17.453 1 98.25 86 ASN B C 1
ATOM 3182 O O . ASN B 1 86 ? -7.191 20.109 18.234 1 98.25 86 ASN B O 1
ATOM 3186 N N . ASN B 1 87 ? -6.504 19.75 16.172 1 97.25 87 ASN B N 1
ATOM 3187 C CA . ASN B 1 87 ? -7.723 20.297 15.602 1 97.25 87 ASN B CA 1
ATOM 3188 C C . ASN B 1 87 ? -8.836 19.266 15.531 1 97.25 87 ASN B C 1
ATOM 3190 O O . ASN B 1 87 ? -9.906 19.531 14.984 1 97.25 87 ASN B O 1
ATOM 3194 N N . SER B 1 88 ? -8.625 18.047 16.016 1 97.75 88 SER B N 1
ATOM 3195 C CA . SER B 1 88 ? -9.648 17 15.906 1 97.75 88 SER B CA 1
ATOM 3196 C C . SER B 1 88 ? -9.602 16.047 17.094 1 97.75 88 SER B C 1
ATOM 3198 O O . SER B 1 88 ? -8.633 16.047 17.859 1 97.75 88 SER B O 1
ATOM 3200 N N . ALA B 1 89 ? -10.664 15.359 17.266 1 98.44 89 ALA B N 1
ATOM 3201 C CA . ALA B 1 89 ? -10.727 14.258 18.219 1 98.44 89 ALA B CA 1
ATOM 3202 C C . ALA B 1 89 ? -11.609 13.133 17.703 1 98.44 89 ALA B C 1
ATOM 3204 O O . ALA B 1 89 ? -12.695 13.383 17.172 1 98.44 89 ALA B O 1
ATOM 3205 N N . PRO B 1 90 ? -11.172 11.898 17.766 1 98.56 90 PRO B N 1
ATOM 3206 C CA . PRO B 1 90 ? -12 10.758 17.359 1 98.56 90 PRO B CA 1
ATOM 3207 C C . PRO B 1 90 ? -13.055 10.406 18.406 1 98.56 90 PRO B C 1
ATOM 3209 O O . PRO B 1 90 ? -13 10.883 19.547 1 98.56 90 PRO B O 1
ATOM 3212 N N . CYS B 1 91 ? -14 9.562 18.078 1 98.31 91 CYS B N 1
ATOM 3213 C CA . CYS B 1 91 ? -15.117 9.258 18.953 1 98.31 91 CYS B CA 1
ATOM 3214 C C . CYS B 1 91 ? -14.773 8.109 19.906 1 98.31 91 CYS B C 1
ATOM 3216 O O . CYS B 1 91 ? -15.461 7.887 20.891 1 98.31 91 CYS B O 1
ATOM 3218 N N . PHE B 1 92 ? -13.773 7.27 19.578 1 98.12 92 PHE B N 1
ATOM 3219 C CA . PHE B 1 92 ? -13.234 6.16 20.359 1 98.12 92 PHE B CA 1
ATOM 3220 C C . PHE B 1 92 ? -14.242 5.02 20.438 1 98.12 92 PHE B C 1
ATOM 3222 O O . PHE B 1 92 ? -14.07 4.09 21.234 1 98.12 92 PHE B O 1
ATOM 3229 N N . ASP B 1 93 ? -15.312 5.031 19.609 1 97.75 93 ASP B N 1
ATOM 3230 C CA . ASP B 1 93 ? -16.359 4.02 19.781 1 97.75 93 ASP B CA 1
ATOM 3231 C C . ASP B 1 93 ? -16.75 3.41 18.438 1 97.75 93 ASP B C 1
ATOM 3233 O O . ASP B 1 93 ? -17.359 2.338 18.406 1 97.75 93 ASP B O 1
ATOM 3237 N N . CYS B 1 94 ? -16.469 4.062 17.422 1 97.25 94 CYS B N 1
ATOM 3238 C CA . CYS B 1 94 ? -16.875 3.549 16.109 1 97.25 94 CYS B CA 1
ATOM 3239 C C . CYS B 1 94 ? -16 2.365 15.695 1 97.25 94 CYS B C 1
ATOM 3241 O O . CYS B 1 94 ? -15.086 1.979 16.422 1 97.25 94 CYS B O 1
ATOM 3243 N N . PHE B 1 95 ? -16.344 1.77 14.508 1 97.56 95 PHE B N 1
ATOM 3244 C CA . PHE B 1 95 ? -15.656 0.601 13.969 1 97.56 95 PHE B CA 1
ATOM 3245 C C . PHE B 1 95 ? -14.148 0.835 13.914 1 97.56 95 PHE B C 1
ATOM 3247 O O . PHE B 1 95 ? -13.367 -0.007 14.359 1 97.56 95 PHE B O 1
ATOM 3254 N N . TYR B 1 96 ? -13.695 1.967 13.461 1 98.19 96 TYR B N 1
ATOM 3255 C CA . TYR B 1 96 ? -12.281 2.275 13.258 1 98.19 96 TYR B CA 1
ATOM 3256 C C . TYR B 1 96 ? -11.602 2.615 14.578 1 98.19 96 TYR B C 1
ATOM 3258 O O . TYR B 1 96 ? -10.469 2.201 14.828 1 98.19 96 TYR B O 1
ATOM 3266 N N . CYS B 1 97 ? -12.25 3.338 15.469 1 98.31 97 CYS B N 1
ATOM 3267 C CA . CYS B 1 97 ? -11.672 3.707 16.75 1 98.31 97 CYS B CA 1
ATOM 3268 C C . CYS B 1 97 ? -11.422 2.473 17.609 1 98.31 97 CYS B C 1
ATOM 3270 O O . CYS B 1 97 ? -10.414 2.393 18.312 1 98.31 97 CYS B O 1
ATOM 3272 N N . ARG B 1 98 ? -12.336 1.534 17.5 1 97.31 98 ARG B N 1
ATOM 3273 C CA . ARG B 1 98 ? -12.164 0.305 18.266 1 97.31 98 ARG B CA 1
ATOM 3274 C C . ARG B 1 98 ? -10.953 -0.483 17.781 1 97.31 98 ARG B C 1
ATOM 3276 O O . ARG B 1 98 ? -10.445 -1.353 18.5 1 97.31 98 ARG B O 1
ATOM 3283 N N . ARG B 1 99 ? -10.531 -0.199 16.594 1 96 99 ARG B N 1
ATOM 3284 C CA . ARG B 1 99 ? -9.344 -0.836 16.016 1 96 99 ARG B CA 1
ATOM 3285 C C . ARG B 1 99 ? -8.148 0.103 16.047 1 96 99 ARG B C 1
ATOM 3287 O O . ARG B 1 99 ? -7.152 -0.126 15.359 1 96 99 ARG B O 1
ATOM 3294 N N . GLU B 1 100 ? -8.25 1.232 16.734 1 97.31 100 GLU B N 1
ATOM 3295 C CA . GLU B 1 100 ? -7.223 2.24 16.969 1 97.31 100 GLU B CA 1
ATOM 3296 C C . GLU B 1 100 ? -6.789 2.904 15.664 1 97.31 100 GLU B C 1
ATOM 3298 O O . GLU B 1 100 ? -5.625 3.279 15.508 1 97.31 100 GLU B O 1
ATOM 3303 N N . ARG B 1 101 ? -7.641 2.828 14.703 1 97.88 101 ARG B N 1
ATOM 3304 C CA . ARG B 1 101 ? -7.461 3.598 13.477 1 97.88 101 ARG B CA 1
ATOM 3305 C C . ARG B 1 101 ? -8.195 4.934 13.555 1 97.88 101 ARG B C 1
ATOM 3307 O O . ARG B 1 101 ? -9.102 5.199 12.758 1 97.88 101 ARG B O 1
ATOM 3314 N N . PHE B 1 102 ? -7.672 5.805 14.391 1 98.5 102 PHE B N 1
ATOM 3315 C CA . PHE B 1 102 ? -8.391 6.996 14.828 1 98.5 102 PHE B CA 1
ATOM 3316 C C . PHE B 1 102 ? -8.5 8.008 13.695 1 98.5 102 PHE B C 1
ATOM 3318 O O . PHE B 1 102 ? -9.461 8.781 13.641 1 98.5 102 PHE B O 1
ATOM 3325 N N . SER B 1 103 ? -7.512 8.031 12.766 1 97.94 103 SER B N 1
ATOM 3326 C CA . SER B 1 103 ? -7.566 8.969 11.648 1 97.94 103 SER B CA 1
ATOM 3327 C C . SER B 1 103 ? -8.758 8.68 10.742 1 97.94 103 SER B C 1
ATOM 3329 O O . SER B 1 103 ? -9.188 9.547 9.977 1 97.94 103 SER B O 1
ATOM 3331 N N . LEU B 1 104 ? -9.297 7.477 10.797 1 98.19 104 LEU B N 1
ATOM 3332 C CA . LEU B 1 104 ? -10.398 7.035 9.953 1 98.19 104 LEU B CA 1
ATOM 3333 C C . LEU B 1 104 ? -11.711 7.051 10.727 1 98.19 104 LEU B C 1
ATOM 3335 O O . LEU B 1 104 ? -12.711 6.488 10.266 1 98.19 104 LEU B O 1
ATOM 3339 N N . CYS B 1 105 ? -11.758 7.656 11.898 1 98.12 105 CYS B N 1
ATOM 3340 C CA . CYS B 1 105 ? -12.953 7.73 12.734 1 98.12 105 CYS B CA 1
ATOM 3341 C C . CYS B 1 105 ? -14.156 8.195 11.922 1 98.12 105 CYS B C 1
ATOM 3343 O O . CYS B 1 105 ? -14.07 9.172 11.172 1 98.12 105 CYS B O 1
ATOM 3345 N N . GLU B 1 106 ? -15.289 7.547 12.07 1 96.81 106 GLU B N 1
ATOM 3346 C CA . GLU B 1 106 ? -16.516 7.863 11.344 1 96.81 106 GLU B CA 1
ATOM 3347 C C . GLU B 1 106 ? -17.156 9.141 11.883 1 96.81 106 GLU B C 1
ATOM 3349 O O . GLU B 1 106 ? -18.031 9.719 11.234 1 96.81 106 GLU B O 1
ATOM 3354 N N . ASN B 1 107 ? -16.75 9.555 13.047 1 96.94 107 ASN B N 1
ATOM 3355 C CA . ASN B 1 107 ? -17.297 10.727 13.727 1 96.94 107 ASN B CA 1
ATOM 3356 C C . ASN B 1 107 ? -16.188 11.703 14.133 1 96.94 107 ASN B C 1
ATOM 3358 O O . ASN B 1 107 ? -16.234 12.258 15.234 1 96.94 107 ASN B O 1
ATOM 3362 N N . LEU B 1 108 ? -15.234 11.828 13.367 1 96.81 108 LEU B N 1
ATOM 3363 C CA . LEU B 1 108 ? -14.094 12.695 13.688 1 96.81 108 LEU B CA 1
ATOM 3364 C C . LEU B 1 108 ? -14.539 14.141 13.828 1 96.81 108 LEU B C 1
ATOM 3366 O O . LEU B 1 108 ? -15.07 14.734 12.883 1 96.81 108 LEU B O 1
ATOM 3370 N N . LEU B 1 109 ? -14.414 14.664 14.977 1 96.62 109 LEU B N 1
ATOM 3371 C CA . LEU B 1 109 ? -14.734 16.062 15.242 1 96.62 109 LEU B CA 1
ATOM 3372 C C . LEU B 1 109 ? -13.586 16.969 14.82 1 96.62 109 LEU B C 1
ATOM 3374 O O . LEU B 1 109 ? -12.43 16.719 15.172 1 96.62 109 LEU B O 1
ATOM 3378 N N . PHE B 1 110 ? -13.898 17.984 14.086 1 95.38 110 PHE B N 1
ATOM 3379 C CA . PHE B 1 110 ? -12.898 18.969 13.703 1 95.38 110 PHE B CA 1
ATOM 3380 C C . PHE B 1 110 ? -13.195 20.312 14.359 1 95.38 110 PHE B C 1
ATOM 3382 O O . PHE B 1 110 ? -14.359 20.688 14.539 1 95.38 110 PHE B O 1
ATOM 3389 N N . ASN B 1 111 ? -12.188 20.969 14.758 1 95.5 111 ASN B N 1
ATOM 3390 C CA . ASN B 1 111 ? -12.234 22.328 15.281 1 95.5 111 ASN B CA 1
ATOM 3391 C C . ASN B 1 111 ? -11.398 23.281 14.438 1 95.5 111 ASN B C 1
ATOM 3393 O O . ASN B 1 111 ? -10.195 23.078 14.258 1 95.5 111 ASN B O 1
ATOM 3397 N N . ASN B 1 112 ? -12.023 24.297 13.852 1 94.25 112 ASN B N 1
ATOM 3398 C CA . ASN B 1 112 ? -11.367 25.297 13.016 1 94.25 112 ASN B CA 1
ATOM 3399 C C . ASN B 1 112 ? -11.555 26.703 13.57 1 94.25 112 ASN B C 1
ATOM 3401 O O . ASN B 1 112 ? -12.18 26.891 14.609 1 94.25 112 ASN B O 1
ATOM 3405 N N . GLY B 1 113 ? -10.875 27.641 12.953 1 96 113 GLY B N 1
ATOM 3406 C CA . GLY B 1 113 ? -11.07 29.031 13.32 1 96 113 GLY B CA 1
ATOM 3407 C C . GLY B 1 113 ? -9.953 29.578 14.188 1 96 113 GLY B C 1
ATOM 3408 O O . GLY B 1 113 ? -10.195 30.406 15.07 1 96 113 GLY B O 1
ATOM 3409 N N . THR B 1 114 ? -8.805 29.094 13.977 1 97.75 114 THR B N 1
ATOM 3410 C CA . THR B 1 114 ? -7.684 29.469 14.836 1 97.75 114 THR B CA 1
ATOM 3411 C C . THR B 1 114 ? -7.172 30.859 14.469 1 97.75 114 THR B C 1
ATOM 3413 O O . THR B 1 114 ? -6.469 31.5 15.25 1 97.75 114 THR B O 1
ATOM 3416 N N . PHE B 1 115 ? -7.402 31.281 13.219 1 98.25 115 PHE B N 1
ATOM 3417 C CA . PHE B 1 115 ? -7.098 32.688 12.875 1 98.25 115 PHE B CA 1
ATOM 3418 C C . PHE B 1 115 ? -8.078 33.625 13.547 1 98.25 115 PHE B C 1
ATOM 3420 O O . PHE B 1 115 ? -8.859 34.312 12.867 1 98.25 115 PHE B O 1
ATOM 3427 N N . ALA B 1 116 ? -8.023 33.719 14.844 1 98.31 116 ALA B N 1
ATOM 3428 C CA . ALA B 1 116 ? -8.922 34.531 15.695 1 98.31 116 ALA B CA 1
ATOM 3429 C C . ALA B 1 116 ? -8.25 34.875 17.016 1 98.31 116 ALA B C 1
ATOM 3431 O O . ALA B 1 116 ? -7.215 34.281 17.375 1 98.31 116 ALA B O 1
ATOM 3432 N N . GLU B 1 117 ? -8.82 35.781 17.719 1 98.44 117 GLU B N 1
ATOM 3433 C CA . GLU B 1 117 ? -8.273 36.188 19.016 1 98.44 117 GLU B CA 1
ATOM 3434 C C . GLU B 1 117 ? -8.516 35.094 20.078 1 98.44 117 GLU B C 1
ATOM 3436 O O . GLU B 1 117 ? -7.691 34.906 20.969 1 98.44 117 GLU B O 1
ATOM 3441 N N . TYR B 1 118 ? -9.68 34.469 19.984 1 98.38 118 TYR B N 1
ATOM 3442 C CA . TYR B 1 118 ? -10.047 33.406 20.906 1 98.38 118 TYR B CA 1
ATOM 3443 C C . TYR B 1 118 ? -10.562 32.188 20.141 1 98.38 118 TYR B C 1
ATOM 3445 O O . TYR B 1 118 ? -11.102 32.312 19.047 1 98.38 118 TYR B O 1
ATOM 3453 N N . LEU B 1 119 ? -10.391 31.047 20.688 1 98.31 119 LEU B N 1
ATOM 3454 C CA . LEU B 1 119 ? -10.867 29.781 20.125 1 98.31 119 LEU B CA 1
ATOM 3455 C C . LEU B 1 119 ? -11.531 28.922 21.203 1 98.31 119 LEU B C 1
ATOM 3457 O O . LEU B 1 119 ? -10.945 28.672 22.25 1 98.31 119 LEU B O 1
ATOM 3461 N N . ARG B 1 120 ? -12.742 28.578 20.953 1 98.44 120 ARG B N 1
ATOM 3462 C CA . ARG B 1 120 ? -13.422 27.625 21.828 1 98.44 120 ARG B CA 1
ATOM 3463 C C . ARG B 1 120 ? -13.047 26.188 21.453 1 98.44 120 ARG B C 1
ATOM 3465 O O . ARG B 1 120 ? -13.188 25.797 20.281 1 98.44 120 ARG B O 1
ATOM 3472 N N . ILE B 1 121 ? -12.555 25.422 22.375 1 98.69 121 ILE B N 1
ATOM 3473 C CA . ILE B 1 121 ? -12.141 24.047 22.141 1 98.69 121 ILE B CA 1
ATOM 3474 C C . ILE B 1 121 ? -13.242 23.094 22.609 1 98.69 121 ILE B C 1
ATOM 3476 O O . ILE B 1 121 ? -13.625 23.109 23.781 1 98.69 121 ILE B O 1
ATOM 3480 N N . PRO B 1 122 ? -13.742 22.25 21.734 1 98.5 122 PRO B N 1
ATOM 3481 C CA . PRO B 1 122 ? -14.805 21.312 22.109 1 98.5 122 PRO B CA 1
ATOM 3482 C C . PRO B 1 122 ? -14.367 20.312 23.172 1 98.5 122 PRO B C 1
ATOM 3484 O O . PRO B 1 122 ? -13.188 19.984 23.266 1 98.5 122 PRO B O 1
ATOM 3487 N N . ALA B 1 123 ? -15.375 19.812 23.859 1 98.62 123 ALA B N 1
ATOM 3488 C CA . ALA B 1 123 ? -15.156 18.938 25 1 98.62 123 ALA B CA 1
ATOM 3489 C C . ALA B 1 123 ? -14.328 17.703 24.609 1 98.62 123 ALA B C 1
ATOM 3491 O O . ALA B 1 123 ? -13.43 17.297 25.359 1 98.62 123 ALA B O 1
ATOM 3492 N N . ALA B 1 124 ? -14.617 17.125 23.484 1 98.25 124 ALA B N 1
ATOM 3493 C CA . ALA B 1 124 ? -13.906 15.93 23.062 1 98.25 124 ALA B CA 1
ATOM 3494 C C . ALA B 1 124 ? -12.422 16.219 22.859 1 98.25 124 ALA B C 1
ATOM 3496 O O . ALA B 1 124 ? -11.57 15.391 23.172 1 98.25 124 ALA B O 1
ATOM 3497 N N . ILE B 1 125 ? -12.062 17.359 22.297 1 98.69 125 ILE B N 1
ATOM 3498 C CA . ILE B 1 125 ? -10.672 17.734 22.078 1 98.69 125 ILE B CA 1
ATOM 3499 C C . ILE B 1 125 ? -10.008 18.078 23.406 1 98.69 125 ILE B C 1
ATOM 3501 O O . ILE B 1 125 ? -8.844 17.734 23.625 1 98.69 125 ILE B O 1
ATOM 3505 N N . VAL B 1 126 ? -10.75 18.781 24.281 1 98.75 126 VAL B N 1
ATOM 3506 C CA . VAL B 1 126 ? -10.227 19.062 25.609 1 98.75 126 VAL B CA 1
ATOM 3507 C C . VAL B 1 126 ? -9.828 17.766 26.312 1 98.75 126 VAL B C 1
ATOM 3509 O O . VAL B 1 126 ? -8.758 17.672 26.906 1 98.75 126 VAL B O 1
ATOM 3512 N N . ARG B 1 127 ? -10.641 16.766 26.141 1 97.5 127 ARG B N 1
ATOM 3513 C CA . ARG B 1 127 ? -10.453 15.5 26.828 1 97.5 127 ARG B CA 1
ATOM 3514 C C . ARG B 1 127 ? -9.281 14.727 26.25 1 97.5 127 ARG B C 1
ATOM 3516 O O . ARG B 1 127 ? -8.539 14.062 26.984 1 97.5 127 ARG B O 1
ATOM 3523 N N . HIS B 1 128 ? -9.078 14.867 24.938 1 97.19 128 HIS B N 1
ATOM 3524 C CA . HIS B 1 128 ? -8.219 13.859 24.344 1 97.19 128 HIS B CA 1
ATOM 3525 C C . HIS B 1 128 ? -7.008 14.5 23.656 1 97.19 128 HIS B C 1
ATOM 3527 O O . HIS B 1 128 ? -6 13.828 23.422 1 97.19 128 HIS B O 1
ATOM 3533 N N . ASN B 1 129 ? -7.059 15.836 23.344 1 98.44 129 ASN B N 1
ATOM 3534 C CA . ASN B 1 129 ? -6.039 16.359 22.438 1 98.44 129 ASN B CA 1
ATOM 3535 C C . ASN B 1 129 ? -5.656 17.797 22.812 1 98.44 129 ASN B C 1
ATOM 3537 O O . ASN B 1 129 ? -5.082 18.516 21.984 1 98.44 129 ASN B O 1
ATOM 3541 N N . LEU B 1 130 ? -6.148 18.281 23.969 1 98.75 130 LEU B N 1
ATOM 3542 C CA . LEU B 1 130 ? -5.586 19.484 24.562 1 98.75 130 LEU B CA 1
ATOM 3543 C C . LEU B 1 130 ? -4.344 19.156 25.375 1 98.75 130 LEU B C 1
ATOM 3545 O O . LEU B 1 130 ? -4.371 18.281 26.234 1 98.75 130 LEU B O 1
ATOM 3549 N N . LEU B 1 131 ? -3.268 19.812 25.094 1 98.88 131 LEU B N 1
ATOM 3550 C CA . LEU B 1 131 ? -1.997 19.5 25.734 1 98.88 131 LEU B CA 1
ATOM 3551 C C . LEU B 1 131 ? -1.393 20.75 26.391 1 98.88 131 LEU B C 1
ATOM 3553 O O . LEU B 1 131 ? -1.467 21.844 25.828 1 98.88 131 LEU B O 1
ATOM 3557 N N . ALA B 1 132 ? -0.76 20.531 27.469 1 98.75 132 ALA B N 1
ATOM 3558 C CA . ALA B 1 132 ? -0.001 21.609 28.109 1 98.75 132 ALA B CA 1
ATOM 3559 C C . ALA B 1 132 ? 1.328 21.828 27.391 1 98.75 132 ALA B C 1
ATOM 3561 O O . ALA B 1 132 ? 2.055 20.891 27.094 1 98.75 132 ALA B O 1
ATOM 3562 N N . VAL B 1 133 ? 1.612 23.047 27.109 1 98.81 133 VAL B N 1
ATOM 3563 C CA . VAL B 1 133 ? 2.902 23.375 26.516 1 98.81 133 VAL B CA 1
ATOM 3564 C C . VAL B 1 133 ? 3.979 23.406 27.594 1 98.81 133 VAL B C 1
ATOM 3566 O O . VAL B 1 133 ? 3.848 24.125 28.594 1 98.81 133 VAL B O 1
ATOM 3569 N N . PRO B 1 134 ? 4.988 22.641 27.438 1 98.06 134 PRO B N 1
ATOM 3570 C CA . PRO B 1 134 ? 6.051 22.625 28.438 1 98.06 134 PRO B CA 1
ATOM 3571 C C . PRO B 1 134 ? 6.645 24 28.703 1 98.06 134 PRO B C 1
ATOM 3573 O O . PRO B 1 134 ? 6.742 24.812 27.781 1 98.06 134 PRO B O 1
ATOM 3576 N N . PRO B 1 135 ? 7.102 24.203 29.953 1 96.12 135 PRO B N 1
ATOM 3577 C CA . PRO B 1 135 ? 7.738 25.484 30.266 1 96.12 135 PRO B CA 1
ATOM 3578 C C . PRO B 1 135 ? 8.945 25.766 29.375 1 96.12 135 PRO B C 1
ATOM 3580 O O . PRO B 1 135 ? 9.734 24.859 29.094 1 96.12 135 PRO B O 1
ATOM 3583 N N . GLY B 1 136 ? 9.008 26.906 28.906 1 96.12 136 GLY B N 1
ATOM 3584 C CA . GLY B 1 136 ? 10.172 27.344 28.141 1 96.12 136 GLY B CA 1
ATOM 3585 C C . GLY B 1 136 ? 10.016 27.109 26.656 1 96.12 136 GLY B C 1
ATOM 3586 O O . GLY B 1 136 ? 10.758 27.688 25.844 1 96.12 136 GLY B O 1
ATOM 3587 N N . LEU B 1 137 ? 9.109 26.234 26.25 1 98.25 137 LEU B N 1
ATOM 3588 C CA . LEU B 1 137 ? 8.891 26 24.812 1 98.25 137 LEU B CA 1
ATOM 3589 C C . LEU B 1 137 ? 8.141 27.172 24.188 1 98.25 137 LEU B C 1
ATOM 3591 O O . LEU B 1 137 ? 7.031 27.5 24.625 1 98.25 137 LEU B O 1
ATOM 3595 N N . PRO B 1 138 ? 8.758 27.844 23.203 1 98.19 138 PRO B N 1
ATOM 3596 C CA . PRO B 1 138 ? 8.016 28.906 22.531 1 98.19 138 PRO B CA 1
ATOM 3597 C C . PRO B 1 138 ? 6.684 28.438 21.953 1 98.19 138 PRO B C 1
ATOM 3599 O O . PRO B 1 138 ? 6.613 27.344 21.375 1 98.19 138 PRO B O 1
ATOM 3602 N N . LEU B 1 139 ? 5.629 29.219 22.109 1 98.44 139 LEU B N 1
ATOM 3603 C CA . LEU B 1 139 ? 4.297 28.844 21.641 1 98.44 139 LEU B CA 1
ATOM 3604 C C . LEU B 1 139 ? 4.277 28.688 20.125 1 98.44 139 LEU B C 1
ATOM 3606 O O . LEU B 1 139 ? 3.537 27.859 19.594 1 98.44 139 LEU B O 1
ATOM 3610 N N . GLU B 1 140 ? 5.117 29.469 19.469 1 97.81 140 GLU B N 1
ATOM 3611 C CA . GLU B 1 140 ? 5.223 29.391 18.016 1 97.81 140 GLU B CA 1
ATOM 3612 C C . GLU B 1 140 ? 5.613 27.984 17.578 1 97.81 140 GLU B C 1
ATOM 3614 O O . GLU B 1 140 ? 5.137 27.484 16.547 1 97.81 140 GLU B O 1
ATOM 3619 N N . LEU B 1 141 ? 6.492 27.359 18.328 1 98.38 141 LEU B N 1
ATOM 3620 C CA . LEU B 1 141 ? 6.918 26 18.031 1 98.38 141 LEU B CA 1
ATOM 3621 C C . LEU B 1 141 ? 5.844 25 18.422 1 98.38 141 LEU B C 1
ATOM 3623 O O . LEU B 1 141 ? 5.527 24.078 17.656 1 98.38 141 LEU B O 1
ATOM 3627 N N . ALA B 1 142 ? 5.23 25.172 19.578 1 98.75 142 ALA B N 1
ATOM 3628 C CA . ALA B 1 142 ? 4.18 24.266 20.047 1 98.75 142 ALA B CA 1
ATOM 3629 C C . ALA B 1 142 ? 3.018 24.219 19.047 1 98.75 142 ALA B C 1
ATOM 3631 O O . ALA B 1 142 ? 2.383 23.172 18.891 1 98.75 142 ALA B O 1
ATOM 3632 N N . ALA B 1 143 ? 2.791 25.359 18.391 1 98.62 143 ALA B N 1
ATOM 3633 C CA . ALA B 1 143 ? 1.648 25.5 17.484 1 98.62 143 ALA B CA 1
ATOM 3634 C C . ALA B 1 143 ? 1.802 24.594 16.266 1 98.62 143 ALA B C 1
ATOM 3636 O O . ALA B 1 143 ? 0.842 24.391 15.523 1 98.62 143 ALA B O 1
ATOM 3637 N N . MET B 1 144 ? 2.967 24.016 16.047 1 98.31 144 MET B N 1
ATOM 3638 C CA . MET B 1 144 ? 3.219 23.188 14.875 1 98.31 144 MET B CA 1
ATOM 3639 C C . MET B 1 144 ? 2.986 21.703 15.195 1 98.31 144 MET B C 1
ATOM 3641 O O . MET B 1 144 ? 3.326 20.828 14.398 1 98.31 144 MET B O 1
ATOM 3645 N N . SER B 1 145 ? 2.377 21.438 16.359 1 98.62 145 SER B N 1
ATOM 3646 C CA . SER B 1 145 ? 2.176 20.062 16.812 1 98.62 145 SER B CA 1
ATOM 3647 C C . SER B 1 145 ? 1.246 19.312 15.867 1 98.62 145 SER B C 1
ATOM 3649 O O . SER B 1 145 ? 1.471 18.125 15.578 1 98.62 145 SER B O 1
ATOM 3651 N N . GLU B 1 146 ? 0.231 20 15.391 1 98.19 146 GLU B N 1
ATOM 3652 C CA . GLU B 1 146 ? -0.763 19.328 14.562 1 98.19 146 GLU B CA 1
ATOM 3653 C C . GLU B 1 146 ? -0.148 18.828 13.258 1 98.19 146 GLU B C 1
ATOM 3655 O O . GLU B 1 146 ? -0.225 17.641 12.945 1 98.19 146 GLU B O 1
ATOM 3660 N N . PRO B 1 147 ? 0.515 19.656 12.406 1 98.31 147 PRO B N 1
ATOM 3661 C CA . PRO B 1 147 ? 1.108 19.156 11.164 1 98.31 147 PRO B CA 1
ATOM 3662 C C . PRO B 1 147 ? 2.221 18.141 11.422 1 98.31 147 PRO B C 1
ATOM 3664 O O . PRO B 1 147 ? 2.393 17.203 10.633 1 98.31 147 PRO B O 1
ATOM 3667 N N . LEU B 1 148 ? 2.977 18.359 12.531 1 98.75 148 LEU B N 1
ATOM 3668 C CA . LEU B 1 148 ? 4.016 17.375 12.836 1 98.75 148 LEU B CA 1
ATOM 3669 C C . LEU B 1 148 ? 3.402 16.031 13.203 1 98.75 148 LEU B C 1
ATOM 3671 O O . LEU B 1 148 ? 3.965 14.977 12.883 1 98.75 148 LEU B O 1
ATOM 3675 N N . ALA B 1 149 ? 2.232 16.078 13.883 1 98.88 149 ALA B N 1
ATOM 3676 C CA . ALA B 1 149 ? 1.524 14.828 14.188 1 98.88 149 ALA B CA 1
ATOM 3677 C C . ALA B 1 149 ? 1.144 14.086 12.914 1 98.88 149 ALA B C 1
ATOM 3679 O O . ALA B 1 149 ? 1.258 12.859 12.844 1 98.88 149 ALA B O 1
ATOM 3680 N N . CYS B 1 150 ? 0.695 14.781 11.891 1 98.69 150 CYS B N 1
ATOM 3681 C CA . CYS B 1 150 ? 0.381 14.172 10.602 1 98.69 150 CYS B CA 1
ATOM 3682 C C . CYS B 1 150 ? 1.622 13.539 9.977 1 98.69 150 CYS B C 1
ATOM 3684 O O . CYS B 1 150 ? 1.562 12.438 9.445 1 98.69 150 CYS B O 1
ATOM 3686 N N . VAL B 1 151 ? 2.73 14.25 10.078 1 98.88 151 VAL B N 1
ATOM 3687 C CA . VAL B 1 151 ? 4 13.781 9.539 1 98.88 151 VAL B CA 1
ATOM 3688 C C . VAL B 1 151 ? 4.422 12.492 10.234 1 98.88 151 VAL B C 1
ATOM 3690 O O . VAL B 1 151 ? 4.797 11.516 9.578 1 98.88 151 VAL B O 1
ATOM 3693 N N . LEU B 1 152 ? 4.332 12.516 11.578 1 98.88 152 LEU B N 1
ATOM 3694 C CA . LEU B 1 152 ? 4.707 11.336 12.344 1 98.88 152 LEU B CA 1
ATOM 3695 C C . LEU B 1 152 ? 3.822 10.148 11.984 1 98.88 152 LEU B C 1
ATOM 3697 O O . LEU B 1 152 ? 4.316 9.023 11.828 1 98.88 152 LEU B O 1
ATOM 3701 N N . HIS B 1 153 ? 2.535 10.391 11.828 1 98.81 153 HIS B N 1
ATOM 3702 C CA . HIS B 1 153 ? 1.617 9.344 11.398 1 98.81 153 HIS B CA 1
ATOM 3703 C C . HIS B 1 153 ? 2.004 8.797 10.031 1 98.81 153 HIS B C 1
ATOM 3705 O O . HIS B 1 153 ? 2.078 7.582 9.836 1 98.81 153 HIS B O 1
ATOM 3711 N N . GLY B 1 154 ? 2.303 9.664 9.086 1 98.81 154 GLY B N 1
ATOM 3712 C CA . GLY B 1 154 ? 2.695 9.266 7.746 1 98.81 154 GLY B CA 1
ATOM 3713 C C . GLY B 1 154 ? 3.979 8.461 7.711 1 98.81 154 GLY B C 1
ATOM 3714 O O . GLY B 1 154 ? 4.055 7.434 7.031 1 98.81 154 GLY B O 1
ATOM 3715 N N . VAL B 1 155 ? 4.973 8.945 8.438 1 98.81 155 VAL B N 1
ATOM 3716 C CA . VAL B 1 155 ? 6.27 8.281 8.461 1 98.81 155 VAL B CA 1
ATOM 3717 C C . VAL B 1 155 ? 6.121 6.871 9.023 1 98.81 155 VAL B C 1
ATOM 3719 O O . VAL B 1 155 ? 6.73 5.926 8.523 1 98.81 155 VAL B O 1
ATOM 3722 N N . GLU B 1 156 ? 5.324 6.781 10.062 1 98.56 156 GLU B N 1
ATOM 3723 C CA . GLU B 1 156 ? 5.062 5.461 10.625 1 98.56 156 GLU B CA 1
ATOM 3724 C C . GLU B 1 156 ? 4.352 4.562 9.617 1 98.56 156 GLU B C 1
ATOM 3726 O O . GLU B 1 156 ? 4.727 3.398 9.445 1 98.56 156 GLU B O 1
ATOM 3731 N N . GLU B 1 157 ? 3.344 5.055 8.969 1 98.31 157 GLU B N 1
ATOM 3732 C CA . GLU B 1 157 ? 2.588 4.293 7.977 1 98.31 157 GLU B CA 1
ATOM 3733 C C . GLU B 1 157 ? 3.473 3.883 6.805 1 98.31 157 GLU B C 1
ATOM 3735 O O . GLU B 1 157 ? 3.275 2.818 6.215 1 98.31 157 GLU B O 1
ATOM 3740 N N . ALA B 1 158 ? 4.43 4.703 6.441 1 98.56 158 ALA B N 1
ATOM 3741 C CA . ALA B 1 158 ? 5.344 4.406 5.344 1 98.56 158 ALA B CA 1
ATOM 3742 C C . ALA B 1 158 ? 6.34 3.32 5.734 1 98.56 158 ALA B C 1
ATOM 3744 O O . ALA B 1 158 ? 6.969 2.705 4.871 1 98.56 158 ALA B O 1
ATOM 3745 N N . GLY B 1 159 ? 6.559 3.129 7.039 1 98.31 159 GLY B N 1
ATOM 3746 C CA . GLY B 1 159 ? 7.477 2.109 7.523 1 98.31 159 GLY B CA 1
ATOM 3747 C C . GLY B 1 159 ? 8.938 2.52 7.414 1 98.31 159 GLY B C 1
ATOM 3748 O O . GLY B 1 159 ? 9.789 1.696 7.086 1 98.31 159 GLY B O 1
ATOM 3749 N N . VAL B 1 160 ? 9.25 3.768 7.574 1 98.56 160 VAL B N 1
ATOM 3750 C CA . VAL B 1 160 ? 10.617 4.27 7.477 1 98.56 160 VAL B CA 1
ATOM 3751 C C . VAL B 1 160 ? 11.484 3.631 8.562 1 98.56 160 VAL B C 1
ATOM 3753 O O . VAL B 1 160 ? 11.094 3.596 9.734 1 98.56 160 VAL B O 1
ATOM 3756 N N . ARG B 1 161 ? 12.648 3.105 8.172 1 97.56 161 ARG B N 1
ATOM 3757 C CA . ARG B 1 161 ? 13.625 2.502 9.078 1 97.56 161 ARG B CA 1
ATOM 3758 C C . ARG B 1 161 ? 15.008 3.09 8.852 1 97.56 161 ARG B C 1
ATOM 3760 O O . ARG B 1 161 ? 15.281 3.68 7.805 1 97.56 161 ARG B O 1
ATOM 3767 N N . ALA B 1 162 ? 15.781 2.943 9.953 1 98.19 162 ALA B N 1
ATOM 3768 C CA . ALA B 1 162 ? 17.188 3.344 9.805 1 98.19 162 ALA B CA 1
ATOM 3769 C C . ALA B 1 162 ? 17.828 2.633 8.625 1 98.19 162 ALA B C 1
ATOM 3771 O O . ALA B 1 162 ? 17.625 1.435 8.422 1 98.19 162 ALA B O 1
ATOM 3772 N N . GLY B 1 163 ? 18.531 3.414 7.855 1 97.5 163 GLY B N 1
ATOM 3773 C CA . GLY B 1 163 ? 19.25 2.842 6.723 1 97.5 163 GLY B CA 1
ATOM 3774 C C . GLY B 1 163 ? 18.484 2.953 5.418 1 97.5 163 GLY B C 1
ATOM 3775 O O . GLY B 1 163 ? 19.047 2.787 4.34 1 97.5 163 GLY B O 1
ATOM 3776 N N . ASP B 1 164 ? 17.172 3.232 5.461 1 98.31 164 ASP B N 1
ATOM 3777 C CA . ASP B 1 164 ? 16.391 3.42 4.246 1 98.31 164 ASP B CA 1
ATOM 3778 C C . ASP B 1 164 ? 16.859 4.645 3.467 1 98.31 164 ASP B C 1
ATOM 3780 O O . ASP B 1 164 ? 17.281 5.645 4.062 1 98.31 164 ASP B O 1
ATOM 3784 N N . THR B 1 165 ? 16.844 4.543 2.188 1 98.81 165 THR B N 1
ATOM 3785 C CA . THR B 1 165 ? 16.891 5.734 1.346 1 98.81 165 THR B CA 1
ATOM 3786 C C . THR B 1 165 ? 15.477 6.266 1.099 1 98.81 165 THR B C 1
ATOM 3788 O O . THR B 1 165 ? 14.641 5.578 0.51 1 98.81 165 THR B O 1
ATOM 3791 N N . VAL B 1 166 ? 15.234 7.48 1.549 1 98.94 166 VAL B N 1
ATOM 3792 C CA . VAL B 1 166 ? 13.906 8.078 1.458 1 98.94 166 VAL B CA 1
ATOM 3793 C C . VAL B 1 166 ? 13.953 9.312 0.554 1 98.94 166 VAL B C 1
ATOM 3795 O O . VAL B 1 166 ? 14.773 10.203 0.757 1 98.94 166 VAL B O 1
ATOM 3798 N N . VAL B 1 167 ? 13.109 9.32 -0.463 1 98.94 167 VAL B N 1
ATOM 3799 C CA . VAL B 1 167 ? 12.93 10.516 -1.274 1 98.94 167 VAL B CA 1
ATOM 3800 C C . VAL B 1 167 ? 11.664 11.258 -0.832 1 98.94 167 VAL B C 1
ATOM 3802 O O . VAL B 1 167 ? 10.594 10.656 -0.742 1 98.94 167 VAL B O 1
ATOM 3805 N N . VAL B 1 168 ? 11.789 12.453 -0.488 1 98.94 168 VAL B N 1
ATOM 3806 C CA . VAL B 1 168 ? 10.664 13.336 -0.208 1 98.94 168 VAL B CA 1
ATOM 3807 C C . VAL B 1 168 ? 10.477 14.312 -1.364 1 98.94 168 VAL B C 1
ATOM 3809 O O . VAL B 1 168 ? 11.43 14.945 -1.813 1 98.94 168 VAL B O 1
ATOM 3812 N N . MET B 1 169 ? 9.273 14.375 -1.858 1 98.75 169 MET B N 1
ATOM 3813 C CA . MET B 1 169 ? 8.945 15.305 -2.936 1 98.75 169 MET B CA 1
ATOM 3814 C C . MET B 1 169 ? 8.055 16.438 -2.43 1 98.75 169 MET B C 1
ATOM 3816 O O . MET B 1 169 ? 6.883 16.219 -2.125 1 98.75 169 MET B O 1
ATOM 3820 N N . GLY B 1 170 ? 8.555 17.625 -2.477 1 98.06 170 GLY B N 1
ATOM 3821 C CA . GLY B 1 170 ? 7.895 18.797 -1.938 1 98.06 170 GLY B CA 1
ATOM 3822 C C . GLY B 1 170 ? 8.695 19.484 -0.852 1 98.06 170 GLY B C 1
ATOM 3823 O O . GLY B 1 170 ? 9.141 18.844 0.104 1 98.06 170 GLY B O 1
ATOM 3824 N N . ASP B 1 171 ? 8.875 20.781 -1.036 1 97.94 171 ASP B N 1
ATOM 3825 C CA . ASP B 1 171 ? 9.711 21.516 -0.094 1 97.94 171 ASP B CA 1
ATOM 3826 C C . ASP B 1 171 ? 8.867 22.484 0.743 1 97.94 171 ASP B C 1
ATOM 3828 O O . ASP B 1 171 ? 9.367 23.516 1.191 1 97.94 171 ASP B O 1
ATOM 3832 N N . GLY B 1 172 ? 7.582 22.234 0.886 1 97.19 172 GLY B N 1
ATOM 3833 C CA . GLY B 1 172 ? 6.762 22.953 1.847 1 97.19 172 GLY B CA 1
ATOM 3834 C C . GLY B 1 172 ? 7.039 22.547 3.285 1 97.19 172 GLY B C 1
ATOM 3835 O O . GLY B 1 172 ? 7.945 21.75 3.553 1 97.19 172 GLY B O 1
ATOM 3836 N N . ALA B 1 173 ? 6.27 23.141 4.188 1 97.75 173 ALA B N 1
ATOM 3837 C CA . ALA B 1 173 ? 6.469 22.875 5.609 1 97.75 173 ALA B CA 1
ATOM 3838 C C . ALA B 1 173 ? 6.398 21.375 5.906 1 97.75 173 ALA B C 1
ATOM 3840 O O . ALA B 1 173 ? 7.242 20.844 6.629 1 97.75 173 ALA B O 1
ATOM 3841 N N . ILE B 1 174 ? 5.406 20.703 5.352 1 98.38 174 ILE B N 1
ATOM 3842 C CA . ILE B 1 174 ? 5.23 19.266 5.566 1 98.38 174 ILE B CA 1
ATOM 3843 C C . ILE B 1 174 ? 6.445 18.516 5.031 1 98.38 174 ILE B C 1
ATOM 3845 O O . ILE B 1 174 ? 6.996 17.656 5.719 1 98.38 174 ILE B O 1
ATOM 3849 N N . GLY B 1 175 ? 6.82 18.844 3.771 1 98.69 175 GLY B N 1
ATOM 3850 C CA . GLY B 1 175 ? 7.996 18.203 3.207 1 98.69 175 GLY B CA 1
ATOM 3851 C C . GLY B 1 175 ? 9.234 18.359 4.066 1 98.69 175 GLY B C 1
ATOM 3852 O O . GLY B 1 175 ? 9.977 17.406 4.281 1 98.69 175 GLY B O 1
ATOM 3853 N N . LEU B 1 176 ? 9.445 19.531 4.547 1 98.81 176 LEU B N 1
ATOM 3854 C CA . LEU B 1 176 ? 10.617 19.828 5.375 1 98.81 176 LEU B CA 1
ATOM 3855 C C . LEU B 1 176 ? 10.523 19.109 6.715 1 98.81 176 LEU B C 1
ATOM 3857 O O . LEU B 1 176 ? 11.531 18.625 7.234 1 98.81 176 LEU B O 1
ATOM 3861 N N . MET B 1 177 ? 9.32 19.031 7.297 1 98.88 177 MET B N 1
ATOM 3862 C CA . MET B 1 177 ? 9.141 18.25 8.516 1 98.88 177 MET B CA 1
ATOM 3863 C C . MET B 1 177 ? 9.406 16.766 8.25 1 98.88 177 MET B C 1
ATOM 3865 O O . MET B 1 177 ? 10 16.078 9.086 1 98.88 177 MET B O 1
ATOM 3869 N N . LEU B 1 178 ? 8.961 16.25 7.105 1 98.94 178 LEU B N 1
ATOM 3870 C CA . LEU B 1 178 ? 9.219 14.867 6.727 1 98.94 178 LEU B CA 1
ATOM 3871 C C . LEU B 1 178 ? 10.719 14.594 6.637 1 98.94 178 LEU B C 1
ATOM 3873 O O . LEU B 1 178 ? 11.195 13.562 7.105 1 98.94 178 LEU B O 1
ATOM 3877 N N . VAL B 1 179 ? 11.445 15.531 6.023 1 98.94 179 VAL B N 1
ATOM 3878 C CA . VAL B 1 179 ? 12.898 15.414 5.941 1 98.94 179 VAL B CA 1
ATOM 3879 C C . VAL B 1 179 ? 13.484 15.242 7.344 1 98.94 179 VAL B C 1
ATOM 3881 O O . VAL B 1 179 ? 14.234 14.297 7.598 1 98.94 179 VAL B O 1
ATOM 3884 N N . ALA B 1 180 ? 13.109 16.109 8.242 1 98.88 180 ALA B N 1
ATOM 3885 C CA . ALA B 1 180 ? 13.672 16.109 9.594 1 98.88 180 ALA B CA 1
ATOM 3886 C C . ALA B 1 180 ? 13.359 14.805 10.32 1 98.88 180 ALA B C 1
ATOM 3888 O O . ALA B 1 180 ? 14.25 14.188 10.914 1 98.88 180 ALA B O 1
ATOM 3889 N N . VAL B 1 181 ? 12.078 14.391 10.281 1 98.81 181 VAL B N 1
ATOM 3890 C CA . VAL B 1 181 ? 11.633 13.211 11.016 1 98.81 181 VAL B CA 1
ATOM 3891 C C . VAL B 1 181 ? 12.297 11.961 10.445 1 98.81 181 VAL B C 1
ATOM 3893 O O . VAL B 1 181 ? 12.766 11.102 11.195 1 98.81 181 VAL B O 1
ATOM 3896 N N . CYS B 1 182 ? 12.375 11.82 9.094 1 98.88 182 CYS B N 1
ATOM 3897 C CA . CYS B 1 182 ? 13.023 10.672 8.477 1 98.88 182 CYS B CA 1
ATOM 3898 C C . CYS B 1 182 ? 14.508 10.633 8.812 1 98.88 182 CYS B C 1
ATOM 3900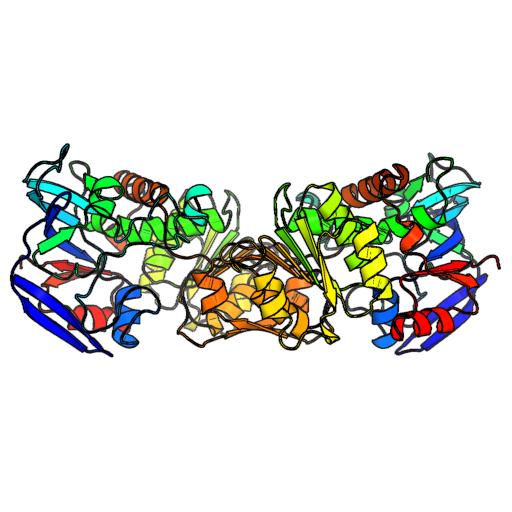 O O . CYS B 1 182 ? 15.062 9.57 9.086 1 98.88 182 CYS B O 1
ATOM 3902 N N . ALA B 1 183 ? 15.156 11.812 8.781 1 98.75 183 ALA B N 1
ATOM 3903 C CA . ALA B 1 183 ? 16.578 11.891 9.102 1 98.75 183 ALA B CA 1
ATOM 3904 C C . ALA B 1 183 ? 16.844 11.453 10.539 1 98.75 183 ALA B C 1
ATOM 3906 O O . ALA B 1 183 ? 17.781 10.695 10.797 1 98.75 183 ALA B O 1
ATOM 3907 N N . VAL B 1 184 ? 16.031 11.883 11.453 1 97.62 184 VAL B N 1
ATOM 3908 C CA . VAL B 1 184 ? 16.219 11.555 12.867 1 97.62 184 VAL B CA 1
ATOM 3909 C C . VAL B 1 184 ? 16.016 10.062 13.078 1 97.62 184 VAL B C 1
ATOM 3911 O O . VAL B 1 184 ? 16.609 9.461 13.977 1 97.62 184 VAL B O 1
ATOM 3914 N N . ARG B 1 185 ? 15.258 9.438 12.227 1 97.56 185 ARG B N 1
ATOM 3915 C CA . ARG B 1 185 ? 15.008 8 12.32 1 97.56 185 ARG B CA 1
ATOM 3916 C C . ARG B 1 185 ? 16.156 7.211 11.703 1 97.56 185 ARG B C 1
ATOM 3918 O O . ARG B 1 185 ? 16.141 5.977 11.719 1 97.56 185 ARG B O 1
ATOM 3925 N N . GLY B 1 186 ? 17.094 7.883 11.133 1 98.38 186 GLY B N 1
ATOM 3926 C CA . GLY B 1 186 ? 18.297 7.227 10.641 1 98.38 186 GLY B CA 1
ATOM 3927 C C . GLY B 1 186 ? 18.25 6.941 9.156 1 98.38 186 GLY B C 1
ATOM 3928 O O . GLY B 1 186 ? 19.094 6.207 8.633 1 98.38 186 GLY B O 1
ATOM 3929 N N . ALA B 1 187 ? 17.312 7.523 8.398 1 98.69 187 ALA B N 1
ATOM 3930 C CA . ALA B 1 187 ? 17.219 7.316 6.957 1 98.69 187 ALA B CA 1
ATOM 3931 C C . ALA B 1 187 ? 18.125 8.289 6.211 1 98.69 187 ALA B C 1
ATOM 3933 O O . ALA B 1 187 ? 18.453 9.359 6.723 1 98.69 187 ALA B O 1
ATOM 3934 N N . ALA B 1 188 ? 18.578 7.879 5.078 1 98.75 188 ALA B N 1
ATOM 3935 C CA . ALA B 1 188 ? 19.203 8.797 4.129 1 98.75 188 ALA B CA 1
ATOM 3936 C C . ALA B 1 188 ? 18.156 9.516 3.287 1 98.75 188 ALA B C 1
ATOM 3938 O O . ALA B 1 188 ? 17.5 8.898 2.451 1 98.75 188 ALA B O 1
ATOM 3939 N N . VAL B 1 189 ? 18.047 10.828 3.465 1 98.94 189 VAL B N 1
ATOM 3940 C CA . VAL B 1 189 ? 16.922 11.547 2.891 1 98.94 189 VAL B CA 1
ATOM 3941 C C . VAL B 1 189 ? 17.391 12.383 1.699 1 98.94 189 VAL B C 1
ATOM 3943 O O . VAL B 1 189 ? 18.391 13.102 1.791 1 98.94 189 VAL B O 1
ATOM 3946 N N . ILE B 1 190 ? 16.719 12.234 0.59 1 98.94 190 ILE B N 1
ATOM 3947 C CA . ILE B 1 190 ? 16.844 13.078 -0.593 1 98.94 190 ILE B CA 1
ATOM 3948 C C . ILE B 1 190 ? 15.57 13.914 -0.763 1 98.94 190 ILE B C 1
ATOM 3950 O O . ILE B 1 190 ? 14.469 13.367 -0.824 1 98.94 190 ILE B O 1
ATOM 3954 N N . LEU B 1 191 ? 15.695 15.219 -0.793 1 98.88 191 LEU B N 1
ATOM 3955 C CA . LEU B 1 191 ? 14.523 16.078 -0.976 1 98.88 191 LEU B CA 1
ATOM 3956 C C . LEU B 1 191 ? 14.531 16.719 -2.357 1 98.88 191 LEU B C 1
ATOM 3958 O O . LEU B 1 191 ? 15.547 17.281 -2.779 1 98.88 191 LEU B O 1
ATOM 3962 N N . ALA B 1 192 ? 13.469 16.516 -3.064 1 98.69 192 ALA B N 1
ATOM 3963 C CA . ALA B 1 192 ? 13.234 17.25 -4.301 1 98.69 192 ALA B CA 1
ATOM 3964 C C . ALA B 1 192 ? 12.297 18.438 -4.062 1 98.69 192 ALA B C 1
ATOM 3966 O O . ALA B 1 192 ? 11.164 18.25 -3.607 1 98.69 192 ALA B O 1
ATOM 3967 N N . GLY B 1 193 ? 12.734 19.609 -4.297 1 97.62 193 GLY B N 1
ATOM 3968 C CA . GLY B 1 193 ? 11.953 20.828 -4.152 1 97.62 193 GLY B CA 1
ATOM 3969 C C . GLY B 1 193 ? 12.156 21.812 -5.301 1 97.62 193 GLY B C 1
ATOM 3970 O O . GLY B 1 193 ? 12.781 21.469 -6.305 1 97.62 193 GLY B O 1
ATOM 3971 N N . GLY B 1 194 ? 11.516 22.922 -5.223 1 95.44 194 GLY B N 1
ATOM 3972 C CA . GLY B 1 194 ? 11.547 23.859 -6.332 1 95.44 194 GLY B CA 1
ATOM 3973 C C . GLY B 1 194 ? 12.219 25.188 -5.988 1 95.44 194 GLY B C 1
ATOM 3974 O O . GLY B 1 194 ? 12.414 26.031 -6.855 1 95.44 194 GLY B O 1
ATOM 3975 N N . GLN B 1 195 ? 12.539 25.422 -4.738 1 95.31 195 GLN B N 1
ATOM 3976 C CA . GLN B 1 195 ? 13.109 26.688 -4.301 1 95.31 195 GLN B CA 1
ATOM 3977 C C . GLN B 1 195 ? 14.422 26.469 -3.559 1 95.31 195 GLN B C 1
ATOM 3979 O O . GLN B 1 195 ? 14.469 25.75 -2.557 1 95.31 195 GLN B O 1
ATOM 3984 N N . SER B 1 196 ? 15.414 27.219 -3.971 1 95 196 SER B N 1
ATOM 3985 C CA . SER B 1 196 ? 16.75 27.047 -3.422 1 95 196 SER B CA 1
ATOM 3986 C C . SER B 1 196 ? 16.781 27.359 -1.931 1 95 196 SER B C 1
ATOM 3988 O O . SER B 1 196 ? 17.453 26.672 -1.156 1 95 196 SER B O 1
ATOM 3990 N N . ALA B 1 197 ? 16.141 28.391 -1.587 1 95.69 197 ALA B N 1
ATOM 3991 C CA . ALA B 1 197 ? 16.141 28.797 -0.181 1 95.69 197 ALA B CA 1
ATOM 3992 C C . ALA B 1 197 ? 15.547 27.688 0.696 1 95.69 197 ALA B C 1
ATOM 3994 O O . ALA B 1 197 ? 16.031 27.453 1.805 1 95.69 197 ALA B O 1
ATOM 3995 N N . ARG B 1 198 ? 14.523 27.031 0.251 1 97.06 198 ARG B N 1
ATOM 3996 C CA . ARG B 1 198 ? 13.883 25.969 1.012 1 97.06 198 ARG B CA 1
ATOM 3997 C C . ARG B 1 198 ? 14.727 24.688 0.996 1 97.06 198 ARG B C 1
ATOM 3999 O O . ARG B 1 198 ? 14.734 23.938 1.971 1 97.06 198 ARG B O 1
ATOM 4006 N N . LEU B 1 199 ? 15.422 24.469 -0.122 1 98.12 199 LEU B N 1
ATOM 4007 C CA . LEU B 1 199 ? 16.344 23.344 -0.193 1 98.12 199 LEU B CA 1
ATOM 4008 C C . LEU B 1 199 ? 17.469 23.5 0.834 1 98.12 199 LEU B C 1
ATOM 4010 O O . LEU B 1 199 ? 17.891 22.516 1.44 1 98.12 199 LEU B O 1
ATOM 4014 N N . ALA B 1 200 ? 17.891 24.734 1.034 1 98.06 200 ALA B N 1
ATOM 4015 C CA . ALA B 1 200 ? 18.906 24.984 2.053 1 98.06 200 ALA B CA 1
ATOM 4016 C C . ALA B 1 200 ? 18.391 24.656 3.445 1 98.06 200 ALA B C 1
ATOM 4018 O O . ALA B 1 200 ? 19.109 24.109 4.277 1 98.06 200 ALA B O 1
ATOM 4019 N N . VAL B 1 201 ? 17.141 25 3.703 1 98.31 201 VAL B N 1
ATOM 4020 C CA . VAL B 1 201 ? 16.516 24.656 4.977 1 98.31 201 VAL B CA 1
ATOM 4021 C C . VAL B 1 201 ? 16.469 23.141 5.141 1 98.31 201 VAL B C 1
ATOM 4023 O O . VAL B 1 201 ? 16.734 22.625 6.227 1 98.31 201 VAL B O 1
ATOM 4026 N N . ALA B 1 202 ? 16.156 22.422 4.07 1 98.75 202 ALA B N 1
ATOM 4027 C CA . ALA B 1 202 ? 16.109 20.953 4.105 1 98.75 202 ALA B CA 1
ATOM 4028 C C . ALA B 1 202 ? 17.453 20.359 4.512 1 98.75 202 ALA B C 1
ATOM 4030 O O . ALA B 1 202 ? 17.5 19.406 5.289 1 98.75 202 ALA B O 1
ATOM 4031 N N . GLU B 1 203 ? 18.5 20.906 3.971 1 98.69 203 GLU B N 1
ATOM 4032 C CA . GLU B 1 203 ? 19.844 20.438 4.312 1 98.69 203 GLU B CA 1
ATOM 4033 C C . GLU B 1 203 ? 20.125 20.625 5.801 1 98.69 203 GLU B C 1
ATOM 4035 O O . GLU B 1 203 ? 20.703 19.734 6.441 1 98.69 203 GLU B O 1
ATOM 4040 N N . GLN B 1 204 ? 19.656 21.719 6.316 1 98.44 204 GLN B N 1
ATOM 4041 C CA . GLN B 1 204 ? 19.844 21.984 7.738 1 98.44 204 GLN B CA 1
ATOM 4042 C C . GLN B 1 204 ? 19.016 21.047 8.594 1 98.44 204 GLN B C 1
ATOM 4044 O O . GLN B 1 204 ? 19.375 20.75 9.734 1 98.44 204 GLN B O 1
ATOM 4049 N N . LEU B 1 205 ? 17.969 20.547 7.996 1 98.69 205 LEU B N 1
ATOM 4050 C CA . LEU B 1 205 ? 17.062 19.688 8.758 1 98.69 205 LEU B CA 1
ATOM 4051 C C . LEU B 1 205 ? 17.438 18.219 8.586 1 98.69 205 LEU B C 1
ATOM 4053 O O . LEU B 1 205 ? 16.797 17.344 9.164 1 98.69 205 LEU B O 1
ATOM 4057 N N . GLY B 1 206 ? 18.391 17.906 7.75 1 98.62 206 GLY B N 1
ATOM 4058 C CA . GLY B 1 206 ? 18.906 16.562 7.746 1 98.62 206 GLY B CA 1
ATOM 4059 C C . GLY B 1 206 ? 18.891 15.906 6.375 1 98.62 206 GLY B C 1
ATOM 4060 O O . GLY B 1 206 ? 19.297 14.758 6.219 1 98.62 206 GLY B O 1
ATOM 4061 N N . ALA B 1 207 ? 18.453 16.625 5.367 1 98.81 207 ALA B N 1
ATOM 4062 C CA . ALA B 1 207 ? 18.531 16.062 4.02 1 98.81 207 ALA B CA 1
ATOM 4063 C C . ALA B 1 207 ? 19.984 15.852 3.602 1 98.81 207 ALA B C 1
ATOM 4065 O O . ALA B 1 207 ? 20.812 16.766 3.711 1 98.81 207 ALA B O 1
ATOM 4066 N N . GLN B 1 208 ? 20.297 14.703 3.141 1 98.44 208 GLN B N 1
ATOM 4067 C CA . GLN B 1 208 ? 21.641 14.406 2.68 1 98.44 208 GLN B CA 1
ATOM 4068 C C . GLN B 1 208 ? 21.906 15.008 1.3 1 98.44 208 GLN B C 1
ATOM 4070 O O . GLN B 1 208 ? 23.016 15.445 1 1 98.44 208 GLN B O 1
ATOM 4075 N N . VAL B 1 209 ? 20.906 14.922 0.494 1 98.25 209 VAL B N 1
ATOM 4076 C CA . VAL B 1 209 ? 20.969 15.461 -0.862 1 98.25 209 VAL B CA 1
ATOM 4077 C C . VAL B 1 209 ? 19.688 16.219 -1.169 1 98.25 209 VAL B C 1
ATOM 4079 O O . VAL B 1 209 ? 18.609 15.867 -0.684 1 98.25 209 VAL B O 1
ATOM 4082 N N . THR B 1 210 ? 19.781 17.328 -1.84 1 98.44 210 THR B N 1
ATOM 4083 C CA . THR B 1 210 ? 18.609 18.047 -2.342 1 98.44 210 THR B CA 1
ATOM 4084 C C . THR B 1 210 ? 18.688 18.188 -3.859 1 98.44 210 THR B C 1
ATOM 4086 O O . THR B 1 210 ? 19.766 18.203 -4.438 1 98.44 210 THR B O 1
ATOM 4089 N N . LEU B 1 211 ? 17.562 18.172 -4.496 1 98.25 211 LEU B N 1
ATOM 4090 C CA . LEU B 1 211 ? 17.438 18.344 -5.941 1 98.25 211 LEU B CA 1
ATOM 4091 C C . LEU B 1 211 ? 16.406 19.422 -6.281 1 98.25 211 LEU B C 1
ATOM 4093 O O . LEU B 1 211 ? 15.258 19.344 -5.852 1 98.25 211 LEU B O 1
ATOM 4097 N N . ASN B 1 212 ? 16.828 20.453 -6.934 1 97.88 212 ASN B N 1
ATOM 4098 C CA . ASN B 1 212 ? 15.875 21.391 -7.523 1 97.88 212 ASN B CA 1
ATOM 4099 C C . ASN B 1 212 ? 15.266 20.844 -8.805 1 97.88 212 ASN B C 1
ATOM 4101 O O . ASN B 1 212 ? 15.906 20.859 -9.859 1 97.88 212 ASN B O 1
ATOM 4105 N N . TYR B 1 213 ? 14.031 20.359 -8.734 1 94.69 213 TYR B N 1
ATOM 4106 C CA . TYR B 1 213 ? 13.445 19.641 -9.867 1 94.69 213 TYR B CA 1
ATOM 4107 C C . TYR B 1 213 ? 13.211 20.578 -11.047 1 94.69 213 TYR B C 1
ATOM 4109 O O . TYR B 1 213 ? 13.07 20.141 -12.188 1 94.69 213 TYR B O 1
ATOM 4117 N N . ARG B 1 214 ? 13.148 21.891 -10.805 1 93.31 214 ARG B N 1
ATOM 4118 C CA . ARG B 1 214 ? 12.945 22.875 -11.859 1 93.31 214 ARG B CA 1
ATOM 4119 C C . ARG B 1 214 ? 14.188 23 -12.734 1 93.31 214 ARG B C 1
ATOM 4121 O O . ARG B 1 214 ? 14.109 23.469 -13.875 1 93.31 214 ARG B O 1
ATOM 4128 N N . GLN B 1 215 ? 15.242 22.656 -12.172 1 91.06 215 GLN B N 1
ATOM 4129 C CA . GLN B 1 215 ? 16.516 22.781 -12.883 1 91.06 215 GLN B CA 1
ATOM 4130 C C . GLN B 1 215 ? 16.953 21.422 -13.43 1 91.06 215 GLN B C 1
ATOM 4132 O O . GLN B 1 215 ? 18.047 21.312 -14.008 1 91.06 215 GLN B O 1
ATOM 4137 N N . ALA B 1 216 ? 16.047 20.453 -13.211 1 86.25 216 ALA B N 1
ATOM 4138 C CA . ALA B 1 216 ? 16.375 19.109 -13.633 1 86.25 216 ALA B CA 1
ATOM 4139 C C . ALA B 1 216 ? 15.617 18.734 -14.906 1 86.25 216 ALA B C 1
ATOM 4141 O O . ALA B 1 216 ? 14.414 18.984 -15.016 1 86.25 216 ALA B O 1
ATOM 4142 N N . GLY B 1 217 ? 16.188 18.469 -16.031 1 88.31 217 GLY B N 1
ATOM 4143 C CA . GLY B 1 217 ? 15.531 18.047 -17.25 1 88.31 217 GLY B CA 1
ATOM 4144 C C . GLY B 1 217 ? 14.703 16.797 -17.078 1 88.31 217 GLY B C 1
ATOM 4145 O O . GLY B 1 217 ? 13.656 16.641 -17.719 1 88.31 217 GLY B O 1
ATOM 4146 N N . ASP B 1 218 ? 15.055 15.859 -16.219 1 95.81 218 ASP B N 1
ATOM 4147 C CA . ASP B 1 218 ? 14.398 14.594 -15.891 1 95.81 218 ASP B CA 1
ATOM 4148 C C . ASP B 1 218 ? 14.469 14.32 -14.391 1 95.81 218 ASP B C 1
ATOM 4150 O O . ASP B 1 218 ? 15.266 13.492 -13.945 1 95.81 218 ASP B O 1
ATOM 4154 N N . PRO B 1 219 ? 13.555 14.977 -13.68 1 96.62 219 PRO B N 1
ATOM 4155 C CA . PRO B 1 219 ? 13.664 14.883 -12.219 1 96.62 219 PRO B CA 1
ATOM 4156 C C . PRO B 1 219 ? 13.57 13.445 -11.719 1 96.62 219 PRO B C 1
ATOM 4158 O O . PRO B 1 219 ? 14.297 13.062 -10.797 1 96.62 219 PRO B O 1
ATOM 4161 N N . VAL B 1 220 ? 12.703 12.641 -12.281 1 97.88 220 VAL B N 1
ATOM 4162 C CA . VAL B 1 220 ? 12.539 11.258 -11.859 1 97.88 220 VAL B CA 1
ATOM 4163 C C . VAL B 1 220 ? 13.844 10.492 -12.078 1 97.88 220 VAL B C 1
ATOM 4165 O O . VAL B 1 220 ? 14.336 9.82 -11.172 1 97.88 220 VAL B O 1
ATOM 4168 N N . GLY B 1 221 ? 14.336 10.578 -13.336 1 97.94 221 GLY B N 1
ATOM 4169 C CA . GLY B 1 221 ? 15.602 9.922 -13.633 1 97.94 221 GLY B CA 1
ATOM 4170 C C . GLY B 1 221 ? 16.734 10.367 -12.734 1 97.94 221 GLY B C 1
ATOM 4171 O O . GLY B 1 221 ? 17.547 9.555 -12.297 1 97.94 221 GLY B O 1
ATOM 4172 N N . ARG B 1 222 ? 16.812 11.656 -12.438 1 97.94 222 ARG B N 1
ATOM 4173 C CA . ARG B 1 222 ? 17.859 12.203 -11.578 1 97.94 222 ARG B CA 1
ATOM 4174 C C . ARG B 1 222 ? 17.719 11.688 -10.148 1 97.94 222 ARG B C 1
ATOM 4176 O O . ARG B 1 222 ? 18.719 11.344 -9.508 1 97.94 222 ARG B O 1
ATOM 4183 N N . LEU B 1 223 ? 16.531 11.68 -9.617 1 98.5 223 LEU B N 1
ATOM 4184 C CA . LEU B 1 223 ? 16.297 11.18 -8.266 1 98.5 223 LEU B CA 1
ATOM 4185 C C . LEU B 1 223 ? 16.703 9.719 -8.156 1 98.5 223 LEU B C 1
ATOM 4187 O O . LEU B 1 223 ? 17.359 9.328 -7.184 1 98.5 223 LEU B O 1
ATOM 4191 N N . ARG B 1 224 ? 16.297 8.906 -9.125 1 98.44 224 ARG B N 1
ATOM 4192 C CA . ARG B 1 224 ? 16.703 7.5 -9.117 1 98.44 224 ARG B CA 1
ATOM 4193 C C . ARG B 1 224 ? 18.219 7.363 -9.164 1 98.44 224 ARG B C 1
ATOM 4195 O O . ARG B 1 224 ? 18.797 6.547 -8.438 1 98.44 224 ARG B O 1
ATOM 4202 N N . ALA B 1 225 ? 18.906 8.188 -9.992 1 97.62 225 ALA B N 1
ATOM 4203 C CA . ALA B 1 225 ? 20.344 8.141 -10.148 1 97.62 225 ALA B CA 1
ATOM 4204 C C . ALA B 1 225 ? 21.062 8.469 -8.836 1 97.62 225 ALA B C 1
ATOM 4206 O O . ALA B 1 225 ? 22.188 8.039 -8.609 1 97.62 225 ALA B O 1
ATOM 4207 N N . LEU B 1 226 ? 20.406 9.203 -7.934 1 97.81 226 LEU B N 1
ATOM 4208 C CA . LEU B 1 226 ? 20.984 9.602 -6.656 1 97.81 226 LEU B CA 1
ATOM 4209 C C . LEU B 1 226 ? 20.906 8.461 -5.645 1 97.81 226 LEU B C 1
ATOM 4211 O O . LEU B 1 226 ? 21.5 8.547 -4.566 1 97.81 226 LEU B O 1
ATOM 4215 N N . THR B 1 227 ? 20.203 7.375 -5.93 1 97.5 227 THR B N 1
ATOM 4216 C CA . THR B 1 227 ? 20.078 6.227 -5.035 1 97.5 227 THR B CA 1
ATOM 4217 C C . THR B 1 227 ? 21.109 5.156 -5.395 1 97.5 227 THR B C 1
ATOM 4219 O O . THR B 1 227 ? 21.734 5.211 -6.457 1 97.5 227 THR B O 1
ATOM 4222 N N . GLU B 1 228 ? 21.328 4.215 -4.488 1 93.25 228 GLU B N 1
ATOM 4223 C CA . GLU B 1 228 ? 22.297 3.148 -4.711 1 93.25 228 GLU B CA 1
ATOM 4224 C C . GLU B 1 228 ? 21.984 2.375 -5.988 1 93.25 228 GLU B C 1
ATOM 4226 O O . GLU B 1 228 ? 20.875 1.858 -6.152 1 93.25 228 GLU B O 1
ATOM 4231 N N . GLY B 1 229 ? 22.984 2.396 -6.891 1 94.75 229 GLY B N 1
ATOM 4232 C CA . GLY B 1 229 ? 22.844 1.639 -8.125 1 94.75 229 GLY B CA 1
ATOM 4233 C C . GLY B 1 229 ? 21.812 2.225 -9.07 1 94.75 229 GLY B C 1
ATOM 4234 O O . GLY B 1 229 ? 21.484 1.615 -10.094 1 94.75 229 GLY B O 1
ATOM 4235 N N . GLY B 1 230 ? 21.297 3.348 -8.703 1 97.06 230 GLY B N 1
ATOM 4236 C CA . GLY B 1 230 ? 20.266 3.961 -9.531 1 97.06 230 GLY B CA 1
ATOM 4237 C C . GLY B 1 230 ? 18.953 3.201 -9.523 1 97.06 230 GLY B C 1
ATOM 4238 O O . GLY B 1 230 ? 18.188 3.277 -10.484 1 97.06 230 GLY B O 1
ATOM 4239 N N . ARG B 1 231 ? 18.688 2.41 -8.5 1 96.56 231 ARG B N 1
ATOM 4240 C CA . ARG B 1 231 ? 17.578 1.472 -8.453 1 96.56 231 ARG B CA 1
ATOM 4241 C C . ARG B 1 231 ? 16.266 2.189 -8.109 1 96.56 231 ARG B C 1
ATOM 4243 O O . ARG B 1 231 ? 15.188 1.68 -8.383 1 96.56 231 ARG B O 1
ATOM 4250 N N . GLY B 1 232 ? 16.328 3.418 -7.531 1 98.44 232 GLY B N 1
ATOM 4251 C CA . GLY B 1 232 ? 15.188 4.082 -6.918 1 98.44 232 GLY B CA 1
ATOM 4252 C C . GLY B 1 232 ? 15.203 4.016 -5.406 1 98.44 232 GLY B C 1
ATOM 4253 O O . GLY B 1 232 ? 16.078 3.375 -4.812 1 98.44 232 GLY B O 1
ATOM 4254 N N . ALA B 1 233 ? 14.281 4.688 -4.824 1 98.81 233 ALA B N 1
ATOM 4255 C CA . ALA B 1 233 ? 14.289 4.844 -3.373 1 98.81 233 ALA B CA 1
ATOM 4256 C C . ALA B 1 233 ? 13.516 3.711 -2.699 1 98.81 233 ALA B C 1
ATOM 4258 O O . ALA B 1 233 ? 12.625 3.107 -3.307 1 98.81 233 ALA B O 1
ATOM 4259 N N . ASP B 1 234 ? 13.891 3.363 -1.402 1 98.75 234 ASP B N 1
ATOM 4260 C CA . ASP B 1 234 ? 13.148 2.406 -0.584 1 98.75 234 ASP B CA 1
ATOM 4261 C C . ASP B 1 234 ? 11.742 2.916 -0.276 1 98.75 234 ASP B C 1
ATOM 4263 O O . ASP B 1 234 ? 10.789 2.139 -0.246 1 98.75 234 ASP B O 1
ATOM 4267 N N . ILE B 1 235 ? 11.711 4.156 0.009 1 98.94 235 ILE B N 1
ATOM 4268 C CA . ILE B 1 235 ? 10.469 4.855 0.323 1 98.94 235 ILE B CA 1
ATOM 4269 C C . ILE B 1 235 ? 10.43 6.195 -0.407 1 98.94 235 ILE B C 1
ATOM 4271 O O . ILE B 1 235 ? 11.43 6.922 -0.437 1 98.94 235 ILE B O 1
ATOM 4275 N N . VAL B 1 236 ? 9.375 6.477 -1.088 1 98.94 236 VAL B N 1
ATOM 4276 C CA . VAL B 1 236 ? 9.125 7.785 -1.681 1 98.94 236 VAL B CA 1
ATOM 4277 C C . VAL B 1 236 ? 7.895 8.422 -1.039 1 98.94 236 VAL B C 1
ATOM 4279 O O . VAL B 1 236 ? 6.84 7.789 -0.949 1 98.94 236 VAL B O 1
ATOM 4282 N N . ILE B 1 237 ? 8.008 9.609 -0.529 1 98.94 237 ILE B N 1
ATOM 4283 C CA . ILE B 1 237 ? 6.898 10.32 0.093 1 98.94 237 ILE B CA 1
ATOM 4284 C C . ILE B 1 237 ? 6.559 11.562 -0.729 1 98.94 237 ILE B C 1
ATOM 4286 O O . ILE B 1 237 ? 7.375 12.477 -0.854 1 98.94 237 ILE B O 1
ATOM 4290 N N . GLU B 1 238 ? 5.441 11.562 -1.327 1 98.81 238 GLU B N 1
ATOM 4291 C CA . GLU B 1 238 ? 4.945 12.719 -2.062 1 98.81 238 GLU B CA 1
ATOM 4292 C C . GLU B 1 238 ? 4.219 13.695 -1.136 1 98.81 238 GLU B C 1
ATOM 4294 O O . GLU B 1 238 ? 3.264 13.312 -0.453 1 98.81 238 GLU B O 1
ATOM 4299 N N . ALA B 1 239 ? 4.605 14.922 -1.055 1 98.12 239 ALA B N 1
ATOM 4300 C CA . ALA B 1 239 ? 4.051 15.875 -0.101 1 98.12 239 ALA B CA 1
ATOM 4301 C C . ALA B 1 239 ? 3.619 17.156 -0.801 1 98.12 239 ALA B C 1
ATOM 4303 O O . ALA B 1 239 ? 3.637 18.234 -0.201 1 98.12 239 ALA B O 1
ATOM 4304 N N . THR B 1 240 ? 3.287 17.156 -2.053 1 95.69 240 THR B N 1
ATOM 4305 C CA . THR B 1 240 ? 2.863 18.344 -2.785 1 95.69 240 THR B CA 1
ATOM 4306 C C . THR B 1 240 ? 1.354 18.328 -3.018 1 95.69 240 THR B C 1
ATOM 4308 O O . THR B 1 240 ? 0.709 19.375 -3.025 1 95.69 240 THR B O 1
ATOM 4311 N N . GLY B 1 241 ? 0.798 17.109 -3.277 1 95.38 241 GLY B N 1
ATOM 4312 C CA . GLY B 1 241 ? -0.634 16.984 -3.496 1 95.38 241 GLY B CA 1
ATOM 4313 C C . GLY B 1 241 ? -1.049 17.297 -4.922 1 95.38 241 GLY B C 1
ATOM 4314 O O . GLY B 1 241 ? -2.088 17.922 -5.152 1 95.38 241 GLY B O 1
ATOM 4315 N N . LYS B 1 242 ? -0.23 16.969 -5.879 1 96 242 LYS B N 1
ATOM 4316 C CA . LYS B 1 242 ? -0.537 17.078 -7.305 1 96 242 LYS B CA 1
ATOM 4317 C C . LYS B 1 242 ? -0.486 15.719 -7.98 1 96 242 LYS B C 1
ATOM 4319 O O . LYS B 1 242 ? 0.438 14.938 -7.742 1 96 242 LYS B O 1
ATOM 4324 N N . PRO B 1 243 ? -1.48 15.438 -8.867 1 97.88 243 PRO B N 1
ATOM 4325 C CA . PRO B 1 243 ? -1.497 14.125 -9.516 1 97.88 243 PRO B CA 1
ATOM 4326 C C . PRO B 1 243 ? -0.19 13.805 -10.242 1 97.88 243 PRO B C 1
ATOM 4328 O O . PRO B 1 243 ? 0.33 12.695 -10.125 1 97.88 243 PRO B O 1
ATOM 4331 N N . ALA B 1 244 ? 0.364 14.773 -10.938 1 97.56 244 ALA B N 1
ATOM 4332 C CA . ALA B 1 244 ? 1.611 14.547 -11.664 1 97.56 244 ALA B CA 1
ATOM 4333 C C . ALA B 1 244 ? 2.742 14.18 -10.711 1 97.56 244 ALA B C 1
ATOM 4335 O O . ALA B 1 244 ? 3.609 13.375 -11.039 1 97.56 244 ALA B O 1
ATOM 4336 N N . ALA B 1 245 ? 2.785 14.781 -9.562 1 97.88 245 ALA B N 1
ATOM 4337 C CA . ALA B 1 245 ? 3.797 14.469 -8.562 1 97.88 245 ALA B CA 1
ATOM 4338 C C . ALA B 1 245 ? 3.59 13.062 -7.996 1 97.88 245 ALA B C 1
ATOM 4340 O O . ALA B 1 245 ? 4.559 12.367 -7.68 1 97.88 245 ALA B O 1
ATOM 4341 N N . TRP B 1 246 ? 2.289 12.703 -7.801 1 98.75 246 TRP B N 1
ATOM 4342 C CA . TRP B 1 246 ? 2 11.328 -7.391 1 98.75 246 TRP B CA 1
ATOM 4343 C C . TRP B 1 246 ? 2.598 10.328 -8.375 1 98.75 246 TRP B C 1
ATOM 4345 O O . TRP B 1 246 ? 3.264 9.375 -7.969 1 98.75 246 TRP B O 1
ATOM 4355 N N . GLU B 1 247 ? 2.363 10.555 -9.641 1 98.69 247 GLU B N 1
ATOM 4356 C CA . GLU B 1 247 ? 2.871 9.664 -10.68 1 98.69 247 GLU B CA 1
ATOM 4357 C C . GLU B 1 247 ? 4.398 9.648 -10.695 1 98.69 247 GLU B C 1
ATOM 4359 O O . GLU B 1 247 ? 5.012 8.586 -10.828 1 98.69 247 GLU B O 1
ATOM 4364 N N . ALA B 1 248 ? 4.984 10.812 -10.547 1 98.44 248 ALA B N 1
ATOM 4365 C CA . ALA B 1 248 ? 6.441 10.898 -10.484 1 98.44 248 ALA B CA 1
ATOM 4366 C C . ALA B 1 248 ? 6.984 10.133 -9.281 1 98.44 248 ALA B C 1
ATOM 4368 O O . ALA B 1 248 ? 8.031 9.492 -9.375 1 98.44 248 ALA B O 1
ATOM 4369 N N . ALA B 1 249 ? 6.312 10.266 -8.164 1 98.88 249 ALA B N 1
ATOM 4370 C CA . ALA B 1 249 ? 6.727 9.547 -6.965 1 98.88 249 ALA B CA 1
ATOM 4371 C C . ALA B 1 249 ? 6.734 8.039 -7.211 1 98.88 249 ALA B C 1
ATOM 4373 O O . ALA B 1 249 ? 7.684 7.348 -6.84 1 98.88 249 ALA B O 1
ATOM 4374 N N . ILE B 1 250 ? 5.703 7.535 -7.82 1 98.88 250 ILE B N 1
ATOM 4375 C CA . ILE B 1 250 ? 5.594 6.117 -8.133 1 98.88 250 ILE B CA 1
ATOM 4376 C C . ILE B 1 250 ? 6.742 5.699 -9.047 1 98.88 250 ILE B C 1
ATOM 4378 O O . ILE B 1 250 ? 7.363 4.652 -8.836 1 98.88 250 ILE B O 1
ATOM 4382 N N . ALA B 1 251 ? 7.055 6.52 -9.984 1 98.62 251 ALA B N 1
ATOM 4383 C CA . ALA B 1 251 ? 8.094 6.223 -10.961 1 98.62 251 ALA B CA 1
ATOM 4384 C C . ALA B 1 251 ? 9.477 6.281 -10.328 1 98.62 251 ALA B C 1
ATOM 4386 O O . ALA B 1 251 ? 10.438 5.727 -10.859 1 98.62 251 ALA B O 1
ATOM 4387 N N . THR B 1 252 ? 9.641 6.973 -9.203 1 98.75 252 THR B N 1
ATOM 4388 C CA . THR B 1 252 ? 10.922 7.164 -8.531 1 98.75 252 THR B CA 1
ATOM 4389 C C . THR B 1 252 ? 11.242 5.973 -7.633 1 98.75 252 THR B C 1
ATOM 4391 O O . THR B 1 252 ? 12.398 5.785 -7.234 1 98.75 252 THR B O 1
ATOM 4394 N N . ALA B 1 253 ? 10.32 5.168 -7.352 1 98.81 253 ALA B N 1
ATOM 4395 C CA . ALA B 1 253 ? 10.445 4.086 -6.379 1 98.81 253 ALA B CA 1
ATOM 4396 C C . ALA B 1 253 ? 11.172 2.887 -6.98 1 98.81 253 ALA B C 1
ATOM 4398 O O . ALA B 1 253 ? 11 2.57 -8.156 1 98.81 253 ALA B O 1
ATOM 4399 N N . ARG B 1 254 ? 11.961 2.223 -6.207 1 98.62 254 ARG B N 1
ATOM 4400 C CA . ARG B 1 254 ? 12.578 0.977 -6.652 1 98.62 254 ARG B CA 1
ATOM 4401 C C . ARG B 1 254 ? 11.594 -0.187 -6.551 1 98.62 254 ARG B C 1
ATOM 4403 O O . ARG B 1 254 ? 10.562 -0.08 -5.887 1 98.62 254 ARG B O 1
ATOM 4410 N N . PRO B 1 255 ? 11.891 -1.352 -7.18 1 98.5 255 PRO B N 1
ATOM 4411 C CA . PRO B 1 255 ? 11.07 -2.533 -6.906 1 98.5 255 PRO B CA 1
ATOM 4412 C C . PRO B 1 255 ? 11 -2.871 -5.418 1 98.5 255 PRO B C 1
ATOM 4414 O O . PRO B 1 255 ? 12 -2.771 -4.707 1 98.5 255 PRO B O 1
ATOM 4417 N N . GLY B 1 256 ? 9.812 -3.176 -4.953 1 98.62 256 GLY B N 1
ATOM 4418 C CA . GLY B 1 256 ? 9.602 -3.512 -3.555 1 98.62 256 GLY B CA 1
ATOM 4419 C C . GLY B 1 256 ? 9.422 -2.293 -2.67 1 98.62 256 GLY B C 1
ATOM 4420 O O . GLY B 1 256 ? 9.297 -2.418 -1.449 1 98.62 256 GLY B O 1
ATOM 4421 N N . ALA B 1 257 ? 9.359 -1.095 -3.24 1 98.81 257 ALA B N 1
ATOM 4422 C CA . ALA B 1 257 ? 9.336 0.146 -2.471 1 98.81 257 ALA B CA 1
ATOM 4423 C C . ALA B 1 257 ? 7.93 0.454 -1.974 1 98.81 257 ALA B C 1
ATOM 4425 O O . ALA B 1 257 ? 6.949 -0.114 -2.467 1 98.81 257 ALA B O 1
ATOM 4426 N N . THR B 1 258 ? 7.863 1.309 -0.994 1 98.88 258 THR B N 1
ATOM 4427 C CA . THR B 1 258 ? 6.633 1.948 -0.547 1 98.88 258 THR B CA 1
ATOM 4428 C C . THR B 1 258 ? 6.574 3.4 -1.014 1 98.88 258 THR B C 1
ATOM 4430 O O . THR B 1 258 ? 7.547 4.145 -0.865 1 98.88 258 THR B O 1
ATOM 4433 N N . VAL B 1 259 ? 5.508 3.74 -1.638 1 98.94 259 VAL B N 1
ATOM 4434 C CA . VAL B 1 259 ? 5.238 5.121 -2.021 1 98.94 259 VAL B CA 1
ATOM 4435 C C . VAL B 1 259 ? 4.109 5.688 -1.163 1 98.94 259 VAL B C 1
ATOM 4437 O O . VAL B 1 259 ? 2.971 5.219 -1.239 1 98.94 259 VAL B O 1
ATOM 4440 N N . LEU B 1 260 ? 4.418 6.59 -0.321 1 98.94 260 LEU B N 1
ATOM 4441 C CA . LEU B 1 260 ? 3.428 7.254 0.518 1 98.94 260 LEU B CA 1
ATOM 4442 C C . LEU B 1 260 ? 2.877 8.5 -0.171 1 98.94 260 LEU B C 1
ATOM 4444 O O . LEU B 1 260 ? 3.623 9.445 -0.442 1 98.94 260 LEU B O 1
ATOM 4448 N N . LEU B 1 261 ? 1.678 8.438 -0.444 1 98.81 261 LEU B N 1
ATOM 4449 C CA . LEU B 1 261 ? 0.995 9.562 -1.068 1 98.81 261 LEU B CA 1
ATOM 4450 C C . LEU B 1 261 ? 0.351 10.461 -0.017 1 98.81 261 LEU B C 1
ATOM 4452 O O . LEU B 1 261 ? -0.843 10.336 0.264 1 98.81 261 LEU B O 1
ATOM 4456 N N . PHE B 1 262 ? 1.153 11.367 0.493 1 98.44 262 PHE B N 1
ATOM 4457 C CA . PHE B 1 262 ? 0.868 12.148 1.69 1 98.44 262 PHE B CA 1
ATOM 4458 C C . PHE B 1 262 ? 0.054 13.391 1.347 1 98.44 262 PHE B C 1
ATOM 4460 O O . PHE B 1 262 ? -0.862 13.758 2.084 1 98.44 262 PHE B O 1
ATOM 4467 N N . GLY B 1 263 ? 0.418 14.102 0.284 1 96.62 263 GLY B N 1
ATOM 4468 C CA . GLY B 1 263 ? -0.279 15.312 -0.096 1 96.62 263 GLY B CA 1
ATOM 4469 C C . GLY B 1 263 ? -1.611 15.055 -0.773 1 96.62 263 GLY B C 1
ATOM 4470 O O . GLY B 1 263 ? -1.669 14.375 -1.798 1 96.62 263 GLY B O 1
ATOM 4471 N N . GLY B 1 264 ? -2.641 15.586 -0.295 1 94.44 264 GLY B N 1
ATOM 4472 C CA . GLY B 1 264 ? -3.957 15.422 -0.888 1 94.44 264 GLY B CA 1
ATOM 4473 C C . GLY B 1 264 ? -4.141 16.219 -2.168 1 94.44 264 GLY B C 1
ATOM 4474 O O . GLY B 1 264 ? -3.824 17.406 -2.215 1 94.44 264 GLY B O 1
ATOM 4475 N N . CYS B 1 265 ? -4.648 15.594 -3.174 1 95.19 265 CYS B N 1
ATOM 4476 C CA . CYS B 1 265 ? -4.906 16.219 -4.465 1 95.19 265 CYS B CA 1
ATOM 4477 C C . CYS B 1 265 ? -6.27 16.906 -4.484 1 95.19 265 CYS B C 1
ATOM 4479 O O . CYS B 1 265 ? -7.082 16.703 -3.574 1 95.19 265 CYS B O 1
ATOM 4481 N N . PRO B 1 266 ? -6.48 17.766 -5.453 1 92 266 PRO B N 1
ATOM 4482 C CA . PRO B 1 266 ? -7.82 18.344 -5.594 1 92 266 PRO B CA 1
ATOM 4483 C C . PRO B 1 266 ? -8.906 17.281 -5.789 1 92 266 PRO B C 1
ATOM 4485 O O . PRO B 1 266 ? -8.633 16.219 -6.352 1 92 266 PRO B O 1
ATOM 4488 N N . ARG B 1 267 ? -10.055 17.625 -5.383 1 89.5 267 ARG B N 1
ATOM 4489 C CA . ARG B 1 267 ? -11.188 16.719 -5.547 1 89.5 267 ARG B CA 1
ATOM 4490 C C . ARG B 1 267 ? -11.414 16.391 -7.016 1 89.5 267 ARG B C 1
ATOM 4492 O O . ARG B 1 267 ? -11.258 17.25 -7.883 1 89.5 267 ARG B O 1
ATOM 4499 N N . GLY B 1 268 ? -11.82 15.148 -7.262 1 92.94 268 GLY B N 1
ATOM 4500 C CA . GLY B 1 268 ? -12.188 14.742 -8.609 1 92.94 268 GLY B CA 1
ATOM 4501 C C . GLY B 1 268 ? -11 14.367 -9.469 1 92.94 268 GLY B C 1
ATOM 4502 O O . GLY B 1 268 ? -11.141 14.117 -10.664 1 92.94 268 GLY B O 1
ATOM 4503 N N . THR B 1 269 ? -9.82 14.344 -8.898 1 96.19 269 THR B N 1
ATOM 4504 C CA . THR B 1 269 ? -8.641 14 -9.68 1 96.19 269 THR B CA 1
ATOM 4505 C C . THR B 1 269 ? -8.32 12.516 -9.562 1 96.19 269 THR B C 1
ATOM 4507 O O . THR B 1 269 ? -8.797 11.844 -8.641 1 96.19 269 THR B O 1
ATOM 4510 N N . ALA B 1 270 ? -7.551 12.055 -10.516 1 98.19 270 ALA B N 1
ATOM 4511 C CA . ALA B 1 270 ? -7.082 10.672 -10.547 1 98.19 270 ALA B CA 1
ATOM 4512 C C . ALA B 1 270 ? -5.637 10.594 -11.023 1 98.19 270 ALA B C 1
ATOM 4514 O O . ALA B 1 270 ? -5.125 11.539 -11.625 1 98.19 270 ALA B O 1
ATOM 4515 N N . VAL B 1 271 ? -5.004 9.531 -10.68 1 98.06 271 VAL B N 1
ATOM 4516 C CA . VAL B 1 271 ? -3.664 9.258 -11.188 1 98.06 271 VAL B CA 1
ATOM 4517 C C . VAL B 1 271 ? -3.678 7.973 -12.016 1 98.06 271 VAL B C 1
ATOM 4519 O O . VAL B 1 271 ? -4.453 7.055 -11.734 1 98.06 271 VAL B O 1
ATOM 4522 N N . SER B 1 272 ? -2.855 7.992 -13.008 1 98.19 272 SER B N 1
ATOM 4523 C CA . SER B 1 272 ? -2.646 6.805 -13.828 1 98.19 272 SER B CA 1
ATOM 4524 C C . SER B 1 272 ? -1.479 5.973 -13.305 1 98.19 272 SER B C 1
ATOM 4526 O O . SER B 1 272 ? -0.363 6.477 -13.172 1 98.19 272 SER B O 1
ATOM 4528 N N . VAL B 1 273 ? -1.74 4.742 -12.984 1 98.31 273 VAL B N 1
ATOM 4529 C CA . VAL B 1 273 ? -0.708 3.857 -12.453 1 98.31 273 VAL B CA 1
ATOM 4530 C C . VAL B 1 273 ? -0.423 2.736 -13.453 1 98.31 273 VAL B C 1
ATOM 4532 O O . VAL B 1 273 ? -1.329 1.992 -13.836 1 98.31 273 VAL B O 1
ATOM 4535 N N . ASP B 1 274 ? 0.797 2.674 -13.883 1 98.38 274 ASP B N 1
ATOM 4536 C CA . ASP B 1 274 ? 1.225 1.595 -14.766 1 98.38 274 ASP B CA 1
ATOM 4537 C C . ASP B 1 274 ? 1.081 0.236 -14.086 1 98.38 274 ASP B C 1
ATOM 4539 O O . ASP B 1 274 ? 1.682 -0.002 -13.031 1 98.38 274 ASP B O 1
ATOM 4543 N N . THR B 1 275 ? 0.293 -0.694 -14.703 1 97.75 275 THR B N 1
ATOM 4544 C CA . THR B 1 275 ? -0.028 -1.953 -14.039 1 97.75 275 THR B CA 1
ATOM 4545 C C . THR B 1 275 ? 1.197 -2.859 -13.977 1 97.75 275 THR B C 1
ATOM 4547 O O . THR B 1 275 ? 1.37 -3.615 -13.016 1 97.75 275 THR B O 1
ATOM 4550 N N . GLU B 1 276 ? 2.01 -2.865 -15 1 96.31 276 GLU B N 1
ATOM 4551 C CA . GLU B 1 276 ? 3.225 -3.674 -15.008 1 96.31 276 GLU B CA 1
ATOM 4552 C C . GLU B 1 276 ? 4.164 -3.26 -13.875 1 96.31 276 GLU B C 1
ATOM 4554 O O . GLU B 1 276 ? 4.688 -4.109 -13.156 1 96.31 276 GLU B O 1
ATOM 4559 N N . ASN B 1 277 ? 4.324 -1.958 -13.742 1 97.44 277 ASN B N 1
ATOM 4560 C CA . ASN B 1 277 ? 5.188 -1.431 -12.695 1 97.44 277 ASN B CA 1
ATOM 4561 C C . ASN B 1 277 ? 4.684 -1.819 -11.305 1 97.44 277 ASN B C 1
ATOM 4563 O O . ASN B 1 277 ? 5.445 -2.336 -10.484 1 97.44 277 ASN B O 1
ATOM 4567 N N . LEU B 1 278 ? 3.428 -1.603 -11.062 1 98.38 278 LEU B N 1
ATOM 4568 C CA . LEU B 1 278 ? 2.842 -1.865 -9.75 1 98.38 278 LEU B CA 1
ATOM 4569 C C . LEU B 1 278 ? 2.898 -3.354 -9.414 1 98.38 278 LEU B C 1
ATOM 4571 O O . LEU B 1 278 ? 3.338 -3.734 -8.328 1 98.38 278 LEU B O 1
ATOM 4575 N N . HIS B 1 279 ? 2.547 -4.211 -10.312 1 97.56 279 HIS B N 1
ATOM 4576 C CA . HIS B 1 279 ? 2.434 -5.648 -10.094 1 97.56 279 HIS B CA 1
ATOM 4577 C C . HIS B 1 279 ? 3.807 -6.305 -10.016 1 97.56 279 HIS B C 1
ATOM 4579 O O . HIS B 1 279 ? 4.156 -6.902 -8.992 1 97.56 279 HIS B O 1
ATOM 4585 N N . TYR B 1 280 ? 4.676 -6.141 -11.039 1 96.44 280 TYR B N 1
ATOM 4586 C CA . TYR B 1 280 ? 5.906 -6.91 -11.164 1 96.44 280 TYR B CA 1
ATOM 4587 C C . TYR B 1 280 ? 6.992 -6.359 -10.25 1 96.44 280 TYR B C 1
ATOM 4589 O O . TYR B 1 280 ? 7.895 -7.094 -9.836 1 96.44 280 TYR B O 1
ATOM 4597 N N . ASN B 1 281 ? 6.871 -5.078 -9.938 1 98 281 ASN B N 1
ATOM 4598 C CA . ASN B 1 281 ? 7.855 -4.492 -9.031 1 98 281 ASN B CA 1
ATOM 4599 C C . ASN B 1 281 ? 7.367 -4.492 -7.586 1 98 281 ASN B C 1
ATOM 4601 O O . ASN B 1 281 ? 8.023 -3.934 -6.707 1 98 281 ASN B O 1
ATOM 4605 N N . GLU B 1 282 ? 6.234 -5.117 -7.383 1 98.56 282 GLU B N 1
ATOM 4606 C CA . GLU B 1 282 ? 5.688 -5.309 -6.043 1 98.56 282 GLU B CA 1
ATOM 4607 C C . GLU B 1 282 ? 5.672 -3.998 -5.262 1 98.56 282 GLU B C 1
ATOM 4609 O O . GLU B 1 282 ? 6.133 -3.945 -4.121 1 98.56 282 GLU B O 1
ATOM 4614 N N . LEU B 1 283 ? 5.203 -2.938 -5.887 1 98.81 283 LEU B N 1
ATOM 4615 C CA . LEU B 1 283 ? 5.113 -1.649 -5.211 1 98.81 283 LEU B CA 1
ATOM 4616 C C . LEU B 1 283 ? 3.971 -1.644 -4.199 1 98.81 283 LEU B C 1
ATOM 4618 O O . LEU B 1 283 ? 2.998 -2.389 -4.352 1 98.81 283 LEU B O 1
ATOM 4622 N N . THR B 1 284 ? 4.145 -0.914 -3.156 1 98.94 284 THR B N 1
ATOM 4623 C CA . THR B 1 284 ? 3.074 -0.549 -2.232 1 98.94 284 THR B CA 1
ATOM 4624 C C . THR B 1 284 ? 2.742 0.936 -2.35 1 98.94 284 THR B C 1
ATOM 4626 O O . THR B 1 284 ? 3.588 1.789 -2.078 1 98.94 284 THR B O 1
ATOM 4629 N N . LEU B 1 285 ? 1.594 1.252 -2.842 1 98.94 285 LEU B N 1
ATOM 4630 C CA . LEU B 1 285 ? 1.08 2.617 -2.809 1 98.94 285 LEU B CA 1
ATOM 4631 C C . LEU B 1 285 ? 0.18 2.83 -1.596 1 98.94 285 LEU B C 1
ATOM 4633 O O . LEU B 1 285 ? -0.804 2.109 -1.414 1 98.94 285 LEU B O 1
ATOM 4637 N N . LYS B 1 286 ? 0.511 3.77 -0.768 1 98.88 286 LYS B N 1
ATOM 4638 C CA . LYS B 1 286 ? -0.164 3.969 0.512 1 98.88 286 LYS B CA 1
ATOM 4639 C C . LYS B 1 286 ? -0.688 5.395 0.643 1 98.88 286 LYS B C 1
ATOM 4641 O O . LYS B 1 286 ? 0.064 6.355 0.466 1 98.88 286 LYS B O 1
ATOM 4646 N N . GLY B 1 287 ? -1.968 5.488 0.826 1 98.62 287 GLY B N 1
ATOM 4647 C CA . GLY B 1 287 ? -2.525 6.762 1.262 1 98.62 287 GLY B CA 1
ATOM 4648 C C . GLY B 1 287 ? -2.494 6.941 2.768 1 98.62 287 GLY B C 1
ATOM 4649 O O . GLY B 1 287 ? -2.506 5.961 3.516 1 98.62 287 GLY B O 1
ATOM 4650 N N . VAL B 1 288 ? -2.49 8.164 3.191 1 98.19 288 VAL B N 1
ATOM 4651 C CA . VAL B 1 288 ? -2.545 8.469 4.617 1 98.19 288 VAL B CA 1
ATOM 4652 C C . VAL B 1 288 ? -3.291 9.781 4.84 1 98.19 288 VAL B C 1
ATOM 4654 O O . VAL B 1 288 ? -3.176 10.711 4.035 1 98.19 288 VAL B O 1
ATOM 4657 N N . PHE B 1 289 ? -4.031 9.758 5.855 1 95.94 289 PHE B N 1
ATOM 4658 C CA . PHE B 1 289 ? -4.84 10.93 6.164 1 95.94 289 PHE B CA 1
ATOM 4659 C C . PHE B 1 289 ? -4.75 11.281 7.645 1 95.94 289 PHE B C 1
ATOM 4661 O O . PHE B 1 289 ? -4.891 10.406 8.5 1 95.94 289 PHE B O 1
ATOM 4668 N N . HIS B 1 290 ? -4.418 12.508 7.914 1 97 290 HIS B N 1
ATOM 4669 C CA . HIS B 1 290 ? -4.59 13.086 9.242 1 97 290 HIS B CA 1
ATOM 4670 C C . HIS B 1 290 ? -3.658 12.43 10.25 1 97 290 HIS B C 1
ATOM 4672 O O . HIS B 1 290 ? -2.555 12.008 9.898 1 97 290 HIS B O 1
ATOM 4678 N N . ASN B 1 291 ? -3.92 12.547 11.531 1 98.31 291 ASN B N 1
ATOM 4679 C CA . ASN B 1 291 ? -3.109 12.031 12.625 1 98.31 291 ASN B CA 1
ATOM 4680 C C . ASN B 1 291 ? -3.965 11.32 13.672 1 98.31 291 ASN B C 1
ATOM 4682 O O . ASN B 1 291 ? -5.176 11.164 13.492 1 98.31 291 ASN B O 1
ATOM 4686 N N . THR B 1 292 ? -3.322 10.766 14.719 1 98.44 292 THR B N 1
ATOM 4687 C CA . THR B 1 292 ? -3.975 10.117 15.852 1 98.44 292 THR B CA 1
ATOM 4688 C C . THR B 1 292 ? -3.553 10.773 17.172 1 98.44 292 THR B C 1
ATOM 4690 O O . THR B 1 292 ? -2.543 11.477 17.219 1 98.44 292 THR B O 1
ATOM 4693 N N . PRO B 1 293 ? -4.32 10.555 18.234 1 98.5 293 PRO B N 1
ATOM 4694 C CA . PRO B 1 293 ? -3.979 11.164 19.531 1 98.5 293 PRO B CA 1
ATOM 4695 C C . PRO B 1 293 ? -2.555 10.828 19.969 1 98.5 293 PRO B C 1
ATOM 4697 O O . PRO B 1 293 ? -1.86 11.695 20.516 1 98.5 293 PRO B O 1
ATOM 4700 N N . ARG B 1 294 ? -2.135 9.633 19.75 1 98.44 294 ARG B N 1
ATOM 4701 C CA . ARG B 1 294 ? -0.771 9.258 20.109 1 98.44 294 ARG B CA 1
ATOM 4702 C C . ARG B 1 294 ? 0.246 10.125 19.375 1 98.44 294 ARG B C 1
ATOM 4704 O O . ARG B 1 294 ? 1.198 10.617 19.984 1 98.44 294 ARG B O 1
ATOM 4711 N N . HIS B 1 295 ? 0.042 10.328 18.094 1 98.75 295 HIS B N 1
ATOM 4712 C CA . HIS B 1 295 ? 0.973 11.117 17.297 1 98.75 295 HIS B CA 1
ATOM 4713 C C . HIS B 1 295 ? 0.958 12.586 17.719 1 98.75 295 HIS B C 1
ATOM 4715 O O . HIS B 1 295 ? 1.982 13.266 17.641 1 98.75 295 HIS B O 1
ATOM 4721 N N . VAL B 1 296 ? -0.167 13.094 18.156 1 98.69 296 VAL B N 1
ATOM 4722 C CA . VAL B 1 296 ? -0.279 14.469 18.625 1 98.69 296 VAL B CA 1
ATOM 4723 C C . VAL B 1 296 ? 0.624 14.664 19.844 1 98.69 296 VAL B C 1
ATOM 4725 O O . VAL B 1 296 ? 1.396 15.625 19.906 1 98.69 296 VAL B O 1
ATOM 4728 N N . ARG B 1 297 ? 0.563 13.766 20.781 1 98.75 297 ARG B N 1
ATOM 4729 C CA . ARG B 1 297 ? 1.412 13.844 21.969 1 98.75 297 ARG B CA 1
ATOM 4730 C C . ARG B 1 297 ? 2.885 13.695 21.594 1 98.75 297 ARG B C 1
ATOM 4732 O O . ARG B 1 297 ? 3.736 14.422 22.109 1 98.75 297 ARG B O 1
ATOM 4739 N N . GLU B 1 298 ? 3.146 12.789 20.672 1 98.75 298 GLU B N 1
ATOM 4740 C CA . GLU B 1 298 ? 4.52 12.57 20.234 1 98.75 298 GLU B CA 1
ATOM 4741 C C . GLU B 1 298 ? 5.078 13.805 19.531 1 98.75 298 GLU B C 1
ATOM 4743 O O . GLU B 1 298 ? 6.258 14.125 19.688 1 98.75 298 GLU B O 1
ATOM 4748 N N . ALA B 1 299 ? 4.242 14.43 18.766 1 98.81 299 ALA B N 1
ATOM 4749 C CA . ALA B 1 299 ? 4.668 15.625 18.047 1 98.81 299 ALA B CA 1
ATOM 4750 C C . ALA B 1 299 ? 5.113 16.719 19.016 1 98.81 299 ALA B C 1
ATOM 4752 O O . ALA B 1 299 ? 6.203 17.281 18.891 1 98.81 299 ALA B O 1
ATOM 4753 N N . LEU B 1 300 ? 4.305 17 20.031 1 98.88 300 LEU B N 1
ATOM 4754 C CA . LEU B 1 300 ? 4.672 18.031 21 1 98.88 300 LEU B CA 1
ATOM 4755 C C . LEU B 1 300 ? 5.949 17.641 21.734 1 98.88 300 LEU B C 1
ATOM 4757 O O . LEU B 1 300 ? 6.816 18.5 21.969 1 98.88 300 LEU B O 1
ATOM 4761 N N . ALA B 1 301 ? 6.035 16.391 22.094 1 98.69 301 ALA B N 1
ATOM 4762 C CA . ALA B 1 301 ? 7.227 15.914 22.797 1 98.69 301 ALA B CA 1
ATOM 4763 C C . ALA B 1 301 ? 8.477 16.109 21.938 1 98.69 301 ALA B C 1
ATOM 4765 O O . ALA B 1 301 ? 9.516 16.531 22.422 1 98.69 301 ALA B O 1
ATOM 4766 N N . LEU B 1 302 ? 8.344 15.805 20.672 1 98.56 302 LEU B N 1
ATOM 4767 C CA . LEU B 1 302 ? 9.477 15.938 19.766 1 98.56 302 LEU B CA 1
ATOM 4768 C C . LEU B 1 302 ? 9.883 17.391 19.609 1 98.56 302 LEU B C 1
ATOM 4770 O O . LEU B 1 302 ? 11.07 17.719 19.594 1 98.56 302 LEU B O 1
ATOM 4774 N N . ILE B 1 303 ? 8.953 18.266 19.469 1 98.62 303 ILE B N 1
ATOM 4775 C CA . ILE B 1 303 ? 9.234 19.703 19.391 1 98.62 303 ILE B CA 1
ATOM 4776 C C . ILE B 1 303 ? 9.922 20.156 20.656 1 98.62 303 ILE B C 1
ATOM 4778 O O . ILE B 1 303 ? 10.906 20.906 20.609 1 98.62 303 ILE B O 1
ATOM 4782 N N . ALA B 1 304 ? 9.477 19.672 21.766 1 98.25 304 ALA B N 1
ATOM 4783 C CA . ALA B 1 304 ? 9.953 20.109 23.062 1 98.25 304 ALA B CA 1
ATOM 4784 C C . ALA B 1 304 ? 11.383 19.656 23.312 1 98.25 304 ALA B C 1
ATOM 4786 O O . ALA B 1 304 ? 12.117 20.266 24.094 1 98.25 304 ALA B O 1
ATOM 4787 N N . CYS B 1 305 ? 11.766 18.656 22.609 1 96.12 305 CYS B N 1
ATOM 4788 C CA . CYS B 1 305 ? 13.125 18.141 22.781 1 96.12 305 CYS B CA 1
ATOM 4789 C C . CYS B 1 305 ? 14.141 19.094 22.172 1 96.12 305 CYS B C 1
ATOM 4791 O O . CYS B 1 305 ? 15.336 19.016 22.469 1 96.12 305 CYS B O 1
ATOM 4793 N N . ARG B 1 306 ? 13.812 19.891 21.281 1 96.38 306 ARG B N 1
ATOM 4794 C CA . ARG B 1 306 ? 14.609 20.938 20.656 1 96.38 306 ARG B CA 1
ATOM 4795 C C . ARG B 1 306 ? 15.805 20.344 19.922 1 96.38 306 ARG B C 1
ATOM 4797 O O . ARG B 1 306 ? 16.859 20.969 19.828 1 96.38 306 ARG B O 1
ATOM 4804 N N . ARG B 1 307 ? 15.617 19.109 19.453 1 94.44 307 ARG B N 1
ATOM 4805 C CA . ARG B 1 307 ? 16.688 18.469 18.703 1 94.44 307 ARG B CA 1
ATOM 4806 C C . ARG B 1 307 ? 16.594 18.828 17.219 1 94.44 307 ARG B C 1
ATOM 4808 O O . ARG B 1 307 ? 17.578 18.703 16.484 1 94.44 307 ARG B O 1
ATOM 4815 N N . ILE B 1 308 ? 15.469 19.156 16.797 1 97.56 308 ILE B N 1
ATOM 4816 C CA . ILE B 1 308 ? 15.211 19.562 15.414 1 97.56 308 ILE B CA 1
ATOM 4817 C C . ILE B 1 308 ? 14.922 21.062 15.367 1 97.56 308 ILE B C 1
ATOM 4819 O O . ILE B 1 308 ? 14.141 21.578 16.156 1 97.56 308 ILE B O 1
ATOM 4823 N N . ALA B 1 309 ? 15.547 21.75 14.492 1 97.56 309 ALA B N 1
ATOM 4824 C CA . ALA B 1 309 ? 15.406 23.188 14.383 1 97.56 309 ALA B CA 1
ATOM 4825 C C . ALA B 1 309 ? 14.133 23.562 13.633 1 97.56 309 ALA B C 1
ATOM 4827 O O . ALA B 1 309 ? 14.188 24.203 12.578 1 97.56 309 ALA B O 1
ATOM 4828 N N . PHE B 1 310 ? 13.008 23.328 14.25 1 98 310 PHE B N 1
ATOM 4829 C CA . PHE B 1 310 ? 11.727 23.594 13.609 1 98 310 PHE B CA 1
ATOM 4830 C C . PHE B 1 310 ? 11.492 25.094 13.438 1 98 310 PHE B C 1
ATOM 4832 O O . PHE B 1 310 ? 10.617 25.5 12.68 1 98 310 PHE B O 1
ATOM 4839 N N . GLU B 1 311 ? 12.266 25.891 14.164 1 97.31 311 GLU B N 1
ATOM 4840 C CA . GLU B 1 311 ? 12.125 27.344 14.031 1 97.31 311 GLU B CA 1
ATOM 4841 C C . GLU B 1 311 ? 12.453 27.797 12.609 1 97.31 311 GLU B C 1
ATOM 4843 O O . GLU B 1 311 ? 12 28.859 12.18 1 97.31 311 GLU B O 1
ATOM 4848 N N . LEU B 1 312 ? 13.227 26.984 11.852 1 98 312 LEU B N 1
ATOM 4849 C CA . LEU B 1 312 ? 13.594 27.297 10.477 1 98 312 LEU B CA 1
ATOM 4850 C C . LEU B 1 312 ? 12.367 27.312 9.578 1 98 312 LEU B C 1
ATOM 4852 O O . LEU B 1 312 ? 12.414 27.844 8.461 1 98 312 LEU B O 1
ATOM 4856 N N . LEU B 1 313 ? 11.227 26.734 10.031 1 98.19 313 LEU B N 1
ATOM 4857 C CA . LEU B 1 313 ? 10.023 26.641 9.219 1 98.19 313 LEU B CA 1
ATOM 4858 C C . LEU B 1 313 ? 9.211 27.922 9.297 1 98.19 313 LEU B C 1
ATOM 4860 O O . LEU B 1 313 ? 8.312 28.156 8.477 1 98.19 313 LEU B O 1
ATOM 4864 N N . VAL B 1 314 ? 9.391 28.703 10.312 1 97.06 314 VAL B N 1
ATOM 4865 C CA . VAL B 1 314 ? 8.656 29.953 10.492 1 97.06 314 VAL B CA 1
ATOM 4866 C C . VAL B 1 314 ? 9.398 31.094 9.812 1 97.06 314 VAL B C 1
ATOM 4868 O O . VAL B 1 314 ? 10.414 31.578 10.32 1 97.06 314 VAL B O 1
ATOM 4871 N N . SER B 1 315 ? 8.875 31.516 8.734 1 93.62 315 SER B N 1
ATOM 4872 C CA . SER B 1 315 ? 9.555 32.5 7.898 1 93.62 315 SER B CA 1
ATOM 4873 C C . SER B 1 315 ? 9.312 33.938 8.414 1 93.62 315 SER B C 1
ATOM 4875 O O . SER B 1 315 ? 10.148 34.812 8.219 1 93.62 315 SER B O 1
ATOM 4877 N N . ASP B 1 316 ? 8.141 34.094 8.914 1 94.12 316 ASP B N 1
ATOM 4878 C CA . ASP B 1 316 ? 7.75 35.438 9.289 1 94.12 316 ASP B CA 1
ATOM 4879 C C . ASP B 1 316 ? 6.637 35.406 10.328 1 94.12 316 ASP B C 1
ATOM 4881 O O . ASP B 1 316 ? 6.105 34.375 10.656 1 94.12 316 ASP B O 1
ATOM 4885 N N . SER B 1 317 ? 6.367 36.562 10.914 1 97.44 317 SER B N 1
ATOM 4886 C CA . SER B 1 317 ? 5.23 36.812 11.797 1 97.44 317 SER B CA 1
ATOM 4887 C C . SER B 1 317 ? 4.43 38.031 11.359 1 97.44 317 SER B C 1
ATOM 4889 O O . SER B 1 317 ? 5.008 39.031 10.969 1 97.44 317 SER B O 1
ATOM 4891 N N . LEU B 1 318 ? 3.184 37.875 11.297 1 98.06 318 LEU B N 1
ATOM 4892 C CA . LEU B 1 318 ? 2.293 38.969 10.898 1 98.06 318 LEU B CA 1
ATOM 4893 C C . LEU B 1 318 ? 1.062 39.031 11.797 1 98.06 318 LEU B C 1
ATOM 4895 O O . LEU B 1 318 ? 0.662 38 12.375 1 98.06 318 LEU B O 1
ATOM 4899 N N . PRO B 1 319 ? 0.449 40.25 11.938 1 97.5 319 PRO B N 1
ATOM 4900 C CA . PRO B 1 319 ? -0.834 40.312 12.641 1 97.5 319 PRO B CA 1
ATOM 4901 C C . PRO B 1 319 ? -1.969 39.656 11.859 1 97.5 319 PRO B C 1
ATOM 4903 O O . PRO B 1 319 ? -1.836 39.406 10.656 1 97.5 319 PRO B O 1
ATOM 4906 N N . LEU B 1 320 ? -3.072 39.375 12.484 1 96.38 320 LEU B N 1
ATOM 4907 C CA . LEU B 1 320 ? -4.219 38.688 11.891 1 96.38 320 LEU B CA 1
ATOM 4908 C C . LEU B 1 320 ? -4.754 39.469 10.695 1 96.38 320 LEU B C 1
ATOM 4910 O O . LEU B 1 320 ? -5.238 38.875 9.727 1 96.38 320 LEU B O 1
ATOM 4914 N N . GLY B 1 321 ? -4.664 40.781 10.836 1 95.62 321 GLY B N 1
ATOM 4915 C CA . GLY B 1 321 ? -5.188 41.625 9.789 1 95.62 321 GLY B CA 1
ATOM 4916 C C . GLY B 1 321 ? -4.449 41.469 8.469 1 95.62 321 GLY B C 1
ATOM 4917 O O . GLY B 1 321 ? -4.938 41.906 7.426 1 95.62 321 GLY B O 1
ATOM 4918 N N . LYS B 1 322 ? -3.307 40.812 8.477 1 96.94 322 LYS B N 1
ATOM 4919 C CA . LYS B 1 322 ? -2.498 40.656 7.273 1 96.94 322 LYS B CA 1
ATOM 4920 C C . LYS B 1 322 ? -2.52 39.188 6.805 1 96.94 322 LYS B C 1
ATOM 4922 O O . LYS B 1 322 ? -1.564 38.719 6.184 1 96.94 322 LYS B O 1
ATOM 4927 N N . LEU B 1 323 ? -3.584 38.5 7.145 1 97.06 323 LEU B N 1
ATOM 4928 C CA . LEU B 1 323 ? -3.697 37.094 6.773 1 97.06 323 LEU B CA 1
ATOM 4929 C C . LEU B 1 323 ? -3.635 36.938 5.258 1 97.06 323 LEU B C 1
ATOM 4931 O O . LEU B 1 323 ? -2.984 36 4.758 1 97.06 323 LEU B O 1
ATOM 4935 N N . ASP B 1 324 ? -4.234 37.781 4.492 1 95.44 324 ASP B N 1
ATOM 4936 C CA . ASP B 1 324 ? -4.199 37.719 3.035 1 95.44 324 ASP B CA 1
ATOM 4937 C C . ASP B 1 324 ? -2.768 37.812 2.514 1 95.44 324 ASP B C 1
ATOM 4939 O O . ASP B 1 324 ? -2.398 37.125 1.563 1 95.44 324 ASP B O 1
ATOM 4943 N N . GLU B 1 325 ? -2.088 38.688 3.113 1 96.38 325 GLU B N 1
ATOM 4944 C CA . GLU B 1 325 ? -0.686 38.844 2.734 1 96.38 325 GLU B CA 1
ATOM 4945 C C . GLU B 1 325 ? 0.099 37.562 3.02 1 96.38 325 GLU B C 1
ATOM 4947 O O . GLU B 1 325 ? 0.923 37.125 2.205 1 96.38 325 GLU B O 1
ATOM 4952 N N . ALA B 1 326 ? -0.135 37 4.195 1 97.5 326 ALA B N 1
ATOM 4953 C CA . ALA B 1 326 ? 0.531 35.75 4.559 1 97.5 326 ALA B CA 1
ATOM 4954 C C . ALA B 1 326 ? 0.236 34.656 3.539 1 97.5 326 ALA B C 1
ATOM 4956 O O . ALA B 1 326 ? 1.149 33.969 3.078 1 97.5 326 ALA B O 1
ATOM 4957 N N . LEU B 1 327 ? -1.013 34.5 3.121 1 96.94 327 LEU B N 1
ATOM 4958 C CA . LEU B 1 327 ? -1.425 33.469 2.162 1 96.94 327 LEU B CA 1
ATOM 4959 C C . LEU B 1 327 ? -0.818 33.75 0.788 1 96.94 327 LEU B C 1
ATOM 4961 O O . LEU B 1 327 ? -0.411 32.812 0.091 1 96.94 327 LEU B O 1
ATOM 4965 N N . ALA B 1 328 ? -0.722 34.969 0.437 1 96.31 328 ALA B N 1
ATOM 4966 C CA . ALA B 1 328 ? -0.102 35.344 -0.833 1 96.31 328 ALA B CA 1
ATOM 4967 C C . ALA B 1 328 ? 1.38 35 -0.847 1 96.31 328 ALA B C 1
ATOM 4969 O O . ALA B 1 328 ? 1.897 34.5 -1.856 1 96.31 328 ALA B O 1
ATOM 4970 N N . ARG B 1 329 ? 2.01 35.219 0.231 1 96.19 329 ARG B N 1
ATOM 4971 C CA . ARG B 1 329 ? 3.424 34.875 0.336 1 96.19 329 ARG B CA 1
ATOM 4972 C C . ARG B 1 329 ? 3.627 33.375 0.228 1 96.19 329 ARG B C 1
ATOM 4974 O O . ARG B 1 329 ? 4.598 32.906 -0.377 1 96.19 329 ARG B O 1
ATOM 4981 N N . MET B 1 330 ? 2.764 32.625 0.856 1 95.44 330 MET B N 1
ATOM 4982 C CA . MET B 1 330 ? 2.822 31.172 0.731 1 95.44 330 MET B CA 1
ATOM 4983 C C . MET B 1 330 ? 2.602 30.734 -0.715 1 95.44 330 MET B C 1
ATOM 4985 O O . MET B 1 330 ? 3.32 29.875 -1.228 1 95.44 330 MET B O 1
ATOM 4989 N N . ARG B 1 331 ? 1.565 31.297 -1.351 1 94.25 331 ARG B N 1
ATOM 4990 C CA . ARG B 1 331 ? 1.256 30.984 -2.744 1 94.25 331 ARG B CA 1
ATOM 4991 C C . ARG B 1 331 ? 2.461 31.25 -3.643 1 94.25 331 ARG B C 1
ATOM 4993 O O . ARG B 1 331 ? 2.766 30.438 -4.527 1 94.25 331 ARG B O 1
ATOM 5000 N N . ASP B 1 332 ? 3.117 32.406 -3.342 1 94.38 332 ASP B N 1
ATOM 5001 C CA . ASP B 1 332 ? 4.246 32.812 -4.16 1 94.38 332 ASP B CA 1
ATOM 5002 C C . ASP B 1 332 ? 5.535 32.125 -3.725 1 94.38 332 ASP B C 1
ATOM 5004 O O . ASP B 1 332 ? 6.609 32.406 -4.262 1 94.38 332 ASP B O 1
ATOM 5008 N N . ARG B 1 333 ? 5.469 31.281 -2.738 1 92.81 333 ARG B N 1
ATOM 5009 C CA . ARG B 1 333 ? 6.555 30.438 -2.252 1 92.81 333 ARG B CA 1
ATOM 5010 C C . ARG B 1 333 ? 7.676 31.266 -1.654 1 92.81 333 ARG B C 1
ATOM 5012 O O . ARG B 1 333 ? 8.852 30.922 -1.782 1 92.81 333 ARG B O 1
ATOM 5019 N N . THR B 1 334 ? 7.281 32.375 -1.091 1 93.81 334 THR B N 1
ATOM 5020 C CA . THR B 1 334 ? 8.258 33.219 -0.432 1 93.81 334 THR B CA 1
ATOM 5021 C C . THR B 1 334 ? 8.18 33.062 1.084 1 93.81 334 THR B C 1
ATOM 5023 O O . THR B 1 334 ? 8.953 33.688 1.816 1 93.81 334 THR B O 1
ATOM 5026 N N . ALA B 1 335 ? 7.316 32.312 1.552 1 96.06 335 ALA B N 1
ATOM 5027 C CA . ALA B 1 335 ? 7.211 31.922 2.959 1 96.06 335 ALA B CA 1
ATOM 5028 C C . ALA B 1 335 ? 6.91 30.438 3.105 1 96.06 335 ALA B C 1
ATOM 5030 O O . ALA B 1 335 ? 6.223 29.844 2.268 1 96.06 335 ALA B O 1
ATOM 5031 N N . ILE B 1 336 ? 7.488 29.828 4.109 1 96.88 336 ILE B N 1
ATOM 5032 C CA . ILE B 1 336 ? 7.137 28.453 4.445 1 96.88 336 ILE B CA 1
ATOM 5033 C C . ILE B 1 336 ? 5.922 28.438 5.371 1 96.88 336 ILE B C 1
ATOM 5035 O O . ILE B 1 336 ? 4.82 28.078 4.953 1 96.88 336 ILE B O 1
ATOM 5039 N N . LYS B 1 337 ? 6.016 28.875 6.598 1 97.94 337 LYS B N 1
ATOM 5040 C CA . LYS B 1 337 ? 4.945 29.188 7.539 1 97.94 337 LYS B CA 1
ATOM 5041 C C . LYS B 1 337 ? 5.023 30.641 8 1 97.94 337 LYS B C 1
ATOM 5043 O O . LYS B 1 337 ? 6.117 31.188 8.164 1 97.94 337 LYS B O 1
ATOM 5048 N N . VAL B 1 338 ? 3.887 31.234 8.133 1 98.38 338 VAL B N 1
ATOM 5049 C CA . VAL B 1 338 ? 3.801 32.562 8.727 1 98.38 338 VAL B CA 1
ATOM 5050 C C . VAL B 1 338 ? 3.068 32.5 10.062 1 98.38 338 VAL B C 1
ATOM 5052 O O . VAL B 1 338 ? 1.952 31.969 10.141 1 98.38 338 VAL B O 1
ATOM 5055 N N . ALA B 1 339 ? 3.729 32.938 11.156 1 98.38 339 ALA B N 1
ATOM 5056 C CA . ALA B 1 339 ? 3.09 33 12.469 1 98.38 339 ALA B CA 1
ATOM 5057 C C . ALA B 1 339 ? 2.104 34.188 12.539 1 98.38 339 ALA B C 1
ATOM 5059 O O . ALA B 1 339 ? 2.508 35.344 12.578 1 98.38 339 ALA B O 1
ATOM 5060 N N . MET B 1 340 ? 0.872 33.844 12.516 1 98.5 340 MET B N 1
ATOM 5061 C CA . MET B 1 340 ? -0.146 34.875 12.664 1 98.5 340 MET B CA 1
ATOM 5062 C C . MET B 1 340 ? -0.363 35.219 14.133 1 98.5 340 MET B C 1
ATOM 5064 O O . MET B 1 340 ? -0.589 34.344 14.953 1 98.5 340 MET B O 1
ATOM 5068 N N . LEU B 1 341 ? -0.346 36.5 14.445 1 98.06 341 LEU B N 1
ATOM 5069 C CA . LEU B 1 341 ? -0.437 36.969 15.828 1 98.06 341 LEU B CA 1
ATOM 5070 C C . LEU B 1 341 ? -1.722 37.75 16.047 1 98.06 341 LEU B C 1
ATOM 5072 O O . LEU B 1 341 ? -1.825 38.906 15.625 1 98.06 341 LEU B O 1
ATOM 5076 N N . PRO B 1 342 ? -2.734 37.156 16.656 1 94.19 342 PRO B N 1
ATOM 5077 C CA . PRO B 1 342 ? -4 37.844 16.891 1 94.19 342 PRO B CA 1
ATOM 5078 C C . PRO B 1 342 ? -3.854 39.062 17.812 1 94.19 342 PRO B C 1
ATOM 5080 O O . PRO B 1 342 ? -4.625 40 17.703 1 94.19 342 PRO B O 1
ATOM 5083 N N . GLY B 1 343 ? -3.035 39.125 18.859 1 81.5 343 GLY B N 1
ATOM 5084 C CA . GLY B 1 343 ? -2.898 40.188 19.828 1 81.5 343 GLY B CA 1
ATOM 5085 C C . GLY B 1 343 ? -2.152 41.406 19.297 1 81.5 343 GLY B C 1
ATOM 5086 O O . GLY B 1 343 ? -1.997 42.406 19.984 1 81.5 343 GLY B O 1
ATOM 5087 N N . SER B 1 344 ? -1.834 41.375 18.062 1 72.75 344 SER B N 1
ATOM 5088 C CA . SER B 1 344 ? -1.062 42.5 17.547 1 72.75 344 SER B CA 1
ATOM 5089 C C . SER B 1 344 ? -1.829 43.25 16.453 1 72.75 344 SER B C 1
ATOM 5091 O O . SER B 1 344 ? -2.693 42.656 15.789 1 72.75 344 SER B O 1
#

Radius of gyration: 29.28 Å; Cα contacts (8 Å, |Δi|>4): 1796; chains: 2; bounding box: 54×85×68 Å